Protein AF-0000000070792805 (afdb_homodimer)

Secondary structure (DSSP, 8-state):
--HHHHHHHHHHHH-SS-EEHHHHHHHHT--HHHHHHHHHHHHHTTSEEEEEEESSS--STT---EEEEEEE-SS--TTSTHHHHHHHHHHHHHHHHHHHHHH---HHHHHHHHHHHHHHHHHHHH-SS--SSHHHHHHHHHHHHHHTT--EE--SSTT--EEEES--TTHHHHHHSHHHHHHHHHHHHHHHHHTTTTSPPEEEE---TTS-SEEEE---TT---/--HHHHHHHHHHHH-SS-EEHHHHHHHHT--HHHHHHHHHHHHHTTSEEEEEEESSS--STT---EEEEEEE-SS--TTSTHHHHHHHHHHHHHHHHHHHHHH---HHHHHHHHHHHHHHHHHHHH-SS--SSHHHHHHHHHHHHHHTT--EE--SSTT--EEEES--TTHHHHHHSHHHHHHHHHHHHHHHHHTTTTSPPEEEE---TTS-SEEEE---TT---

Sequence (450 aa):
MDPVRRQLYQFVCSQSMPVSRDQAADAVGIPRHQAKFHLDRLTAEGLLDTEYARLTGRSGPGAGRTAKLYRRAGRDIALSLPQREYELAGRLMAAAIVLSATTGEPTVEVLNRIAHDYGQAMGAAATTRPPADPAAALELTLDVLRKYGYEPRRPAGPGDDEVELVNCPFHALAREQTELACNMNHALITGVADALAPHSPAVRLAPGPARCCVVLKRCSAHDPEMDPVRRQLYQFVCSQSMPVSRDQAADAVGIPRHQAKFHLDRLTAEGLLDTEYARLTGRSGPGAGRTAKLYRRAGRDIALSLPQREYELAGRLMAAAIVLSATTGEPTVEVLNRIAHDYGQAMGAAATTRPPADPAAALELTLDVLRKYGYEPRRPAGPGDDEVELVNCPFHALAREQTELACNMNHALITGVADALAPHSPAVRLAPGPARCCVVLKRCSAHDPE

Foldseek 3Di:
DPPLLVQLLVVQALDPDFAFLVRSCVVSVHDSVVSVVSQVVCVVLLQKDWDWAQPQPDDDDPRDGTTITIHGRPPPSVPDDLVLLVVVVVVLLVVLVVVCVVPVDDSLVSSLVSLLQQLLVLLLVQDPDAQPALVRLVVSLVVSVVVSPWRWDADPDPPPQKIFTLDDSNVVVCVVVVVSSLSSSQSNSQSNQVNRPPFRWDWDQCDDPNTRRIMTGGDDPPPDD/DPPLLVQLLVVQALDPDFAFLVRSCVVSVHDSVVSVVSQVVCVVLLQKDWDWAQPQPDDDVPSDGTTITIHGRPPPSVPDCLVVLVVVVVVLLVVLVVVCVVPVDDSLVSSLVSLLQQLLVLLLVQDPDAQPALVRLVVSLVVSCVVSPWRWDDDPDPPPQKIFTLDDSNVVVCVVVVVSSLSSSQSNSQSNQVNRPPFRWDWDQCDDPNTRRIMTGGDDPPPDD

Organism: Mycobacterium bovis (strain ATCC BAA-935 / AF2122/97) (NCBI:txid233413)

Nearest PDB structures (foldseek):
  6cmv-assembly3_F  TM=6.217E-01  e=1.868E-03  Sulfolobus acidocaldarius
  1ku9-assembly1_B  TM=5.422E-01  e=2.587E-03  Methanocaldococcus jannaschii
  3r0a-assembly1_A  TM=6.507E-01  e=1.551E-02  Methanosarcina mazei
  4zzl-assembly1_A  TM=7.951E-01  e=1.689E-01  Pseudomonas aeruginosa
  7z1l-assembly1_O  TM=4.378E-01  e=1.637E-02  Saccharomyces cerevisiae W303

pLDDT: mean 81.53, std 17.03, range [31.28, 98.69]

Radius of gyration: 25.63 Å; Cα contacts (8 Å, |Δi|>4): 777; chains: 2; bounding box: 62×71×72 Å

InterPro domains:
  IPR036388 Winged helix-like DNA-binding domain superfamily [G3DSA:1.10.10.10] (1-80)
  IPR036390 Winged helix DNA-binding domain superfamily [SSF46785] (2-194)

Solvent-accessible surface area (backbone atoms only — not comparable to full-atom values): 23472 Å² total; per-residue (Å²): 91,52,67,66,45,49,48,46,48,51,54,37,57,70,41,94,55,65,37,38,47,61,57,49,8,61,74,69,69,45,55,53,70,58,33,42,52,39,51,50,47,36,33,55,52,38,56,28,33,77,46,75,43,51,79,55,89,55,84,67,97,85,44,55,73,65,36,63,19,33,26,56,32,81,57,82,46,64,47,60,73,62,32,58,24,24,39,54,52,28,52,46,49,52,51,14,50,55,49,18,70,73,71,69,50,58,42,68,61,42,27,29,49,52,28,17,52,51,17,24,52,56,30,44,70,70,48,95,61,68,53,90,41,30,68,51,22,36,51,50,41,49,50,53,39,41,74,70,63,34,42,76,43,72,56,88,57,89,87,54,64,46,32,39,23,57,42,43,59,49,47,74,55,26,74,78,37,43,69,63,39,45,48,32,49,44,26,19,54,40,14,23,24,57,43,32,44,95,31,32,34,44,66,46,82,49,75,50,86,87,34,25,37,42,33,36,28,59,44,55,93,79,64,71,131,89,51,66,65,46,48,47,44,48,51,52,37,57,69,42,93,54,65,36,40,48,60,56,47,8,62,74,69,68,45,56,53,70,57,33,44,54,40,51,50,46,36,34,57,52,40,55,28,34,76,46,76,43,53,78,55,90,55,84,65,98,84,44,53,74,64,35,62,20,35,28,56,33,81,58,82,43,67,46,54,69,59,33,57,24,24,40,54,54,28,53,45,49,52,52,13,49,54,47,18,70,72,71,69,50,59,41,71,60,44,26,29,51,50,28,18,52,51,17,25,52,55,32,44,70,73,48,94,62,66,54,90,41,28,69,50,21,36,52,50,43,50,51,54,40,42,74,70,63,34,42,76,41,72,56,88,58,90,87,54,63,47,32,38,21,58,40,44,61,48,46,73,56,24,73,78,37,43,70,63,38,46,48,33,48,45,27,20,54,40,16,23,24,57,43,32,44,94,31,32,34,45,66,45,84,48,76,49,86,87,35,25,38,42,35,36,29,59,43,55,94,77,63,72,131

Structure (mmCIF, N/CA/C/O backbone):
data_AF-0000000070792805-model_v1
#
loop_
_entity.id
_entity.type
_entity.pdbx_description
1 polymer 'Transcriptional regulatory protein'
#
loop_
_atom_site.group_PDB
_atom_site.id
_atom_site.type_symbol
_atom_site.label_atom_id
_atom_site.label_alt_id
_atom_site.label_comp_id
_atom_site.label_asym_id
_atom_site.label_entity_id
_atom_site.label_seq_id
_atom_site.pdbx_PDB_ins_code
_atom_site.Cartn_x
_atom_site.Cartn_y
_atom_site.Cartn_z
_atom_site.occupancy
_atom_site.B_iso_or_equiv
_atom_site.auth_seq_id
_atom_site.auth_comp_id
_atom_site.auth_asym_id
_atom_site.auth_atom_id
_atom_site.pdbx_PDB_model_num
ATOM 1 N N . MET A 1 1 ? -17.578 -8.117 3.879 1 43.97 1 MET A N 1
ATOM 2 C CA . MET A 1 1 ? -18.391 -8.219 2.664 1 43.97 1 MET A CA 1
ATOM 3 C C . MET A 1 1 ? -19.109 -9.562 2.6 1 43.97 1 MET A C 1
ATOM 5 O O . MET A 1 1 ? -18.578 -10.57 3.078 1 43.97 1 MET A O 1
ATOM 9 N N . ASP A 1 2 ? -20.391 -9.523 2.443 1 58.03 2 ASP A N 1
ATOM 10 C CA . ASP A 1 2 ? -21.172 -10.719 2.168 1 58.03 2 ASP A CA 1
ATOM 11 C C . ASP A 1 2 ? -20.469 -11.617 1.15 1 58.03 2 ASP A C 1
ATOM 13 O O . ASP A 1 2 ? -19.938 -11.133 0.153 1 58.03 2 ASP A O 1
ATOM 17 N N . PRO A 1 3 ? -20.281 -12.867 1.604 1 66.5 3 PRO A N 1
ATOM 18 C CA . PRO A 1 3 ? -19.578 -13.789 0.714 1 66.5 3 PRO A CA 1
ATOM 19 C C . PRO A 1 3 ? -20.109 -13.758 -0.716 1 66.5 3 PRO A C 1
ATOM 21 O O . PRO A 1 3 ? -19.328 -13.82 -1.671 1 66.5 3 PRO A O 1
ATOM 24 N N . VAL A 1 4 ? -21.375 -13.68 -0.843 1 76.5 4 VAL A N 1
ATOM 25 C CA . VAL A 1 4 ? -22 -13.656 -2.164 1 76.5 4 VAL A CA 1
ATOM 26 C C . VAL A 1 4 ? -21.594 -12.383 -2.904 1 76.5 4 VAL A C 1
ATOM 28 O O . VAL A 1 4 ? -21.281 -12.422 -4.094 1 76.5 4 VAL A O 1
ATOM 31 N N . ARG A 1 5 ? -21.562 -11.297 -2.172 1 78 5 ARG A N 1
ATOM 32 C CA . ARG A 1 5 ? -21.172 -10.023 -2.773 1 78 5 ARG A CA 1
ATOM 33 C C . ARG A 1 5 ? -19.734 -10.078 -3.26 1 78 5 ARG A C 1
ATOM 35 O O . ARG A 1 5 ? -19.422 -9.617 -4.363 1 78 5 ARG A O 1
ATOM 42 N N . ARG A 1 6 ? -18.953 -10.664 -2.398 1 69.94 6 ARG A N 1
ATOM 43 C CA . ARG A 1 6 ? -17.562 -10.82 -2.785 1 69.94 6 ARG A CA 1
ATOM 44 C C . ARG A 1 6 ? -17.422 -11.695 -4.023 1 69.94 6 ARG A C 1
ATOM 46 O O . ARG A 1 6 ? -16.656 -11.383 -4.938 1 69.94 6 ARG A O 1
ATOM 53 N N . GLN A 1 7 ? -18.172 -12.766 -4.016 1 76.31 7 GLN A N 1
ATOM 54 C CA . GLN A 1 7 ? -18.125 -13.672 -5.156 1 76.31 7 GLN A CA 1
ATOM 55 C C . GLN A 1 7 ? -18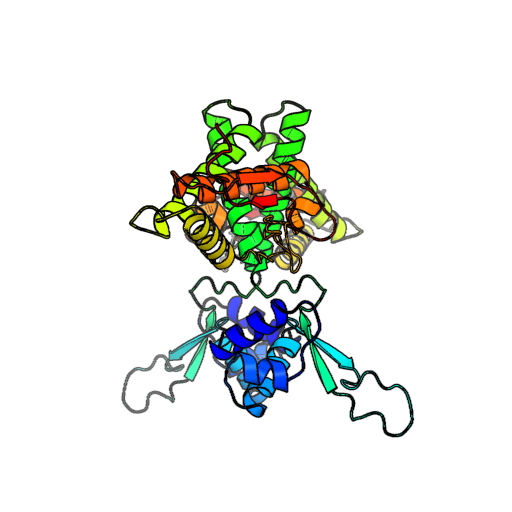.594 -12.977 -6.434 1 76.31 7 GLN A C 1
ATOM 57 O O . GLN A 1 7 ? -18 -13.164 -7.496 1 76.31 7 GLN A O 1
ATOM 62 N N . LEU A 1 8 ? -19.641 -12.188 -6.332 1 82.06 8 LEU A N 1
ATOM 63 C CA . LEU A 1 8 ? -20.141 -11.461 -7.492 1 82.06 8 LEU A CA 1
ATOM 64 C C . LEU A 1 8 ? -19.109 -10.461 -7.992 1 82.06 8 LEU A C 1
ATOM 66 O O . LEU A 1 8 ? -18.859 -10.359 -9.195 1 82.06 8 LEU A O 1
ATOM 70 N N . TYR A 1 9 ? -18.516 -9.867 -7.051 1 77.31 9 TYR A N 1
ATOM 71 C CA . TYR A 1 9 ? -17.5 -8.891 -7.402 1 77.31 9 TYR A CA 1
ATOM 72 C C . TYR A 1 9 ? -16.328 -9.562 -8.125 1 77.31 9 TYR A C 1
ATOM 74 O O . TYR A 1 9 ? -15.891 -9.086 -9.18 1 77.31 9 TYR A O 1
ATOM 82 N N . GLN A 1 10 ? -15.922 -10.617 -7.539 1 67.94 10 GLN A N 1
ATOM 83 C CA . GLN A 1 10 ? -14.805 -11.344 -8.125 1 67.94 10 GLN A CA 1
ATOM 84 C C . GLN A 1 10 ? -15.141 -11.82 -9.539 1 67.94 10 GLN A C 1
ATOM 86 O O . GLN A 1 10 ? -14.305 -11.727 -10.445 1 67.94 10 GLN A O 1
ATOM 91 N N . PHE A 1 11 ? -16.297 -12.336 -9.711 1 77.88 11 PHE A N 1
ATOM 92 C CA . PHE A 1 11 ? -16.719 -12.789 -11.031 1 77.88 11 PHE A CA 1
ATOM 93 C C . PHE A 1 11 ? -16.703 -11.641 -12.031 1 77.88 11 PHE A C 1
ATOM 95 O O . PHE A 1 11 ? -16.109 -11.758 -13.102 1 77.88 11 PHE A O 1
ATOM 102 N N . VAL A 1 12 ? -17.297 -10.5 -11.703 1 78.06 12 VAL A N 1
ATOM 103 C CA . VAL A 1 12 ? -17.391 -9.375 -12.625 1 78.06 12 VAL A CA 1
ATOM 104 C C . VAL A 1 12 ? -15.992 -8.883 -12.984 1 78.06 12 VAL A C 1
ATOM 106 O O . VAL A 1 12 ? -15.703 -8.617 -14.156 1 78.06 12 VAL A O 1
ATOM 109 N N . CYS A 1 13 ? -15.172 -8.914 -11.969 1 67.38 13 CYS A N 1
ATOM 110 C CA . CYS A 1 13 ? -13.836 -8.383 -12.18 1 67.38 13 CYS A CA 1
ATOM 111 C C . CYS A 1 13 ? -12.992 -9.328 -13.023 1 67.38 13 CYS A C 1
ATOM 113 O O . CYS A 1 13 ? -12.055 -8.891 -13.703 1 67.38 13 CYS A O 1
ATOM 115 N N . SER A 1 14 ? -13.359 -10.547 -12.992 1 65.44 14 SER A N 1
ATOM 116 C CA . SER A 1 14 ? -12.602 -11.539 -13.742 1 65.44 14 SER A CA 1
ATOM 117 C C . SER A 1 14 ? -12.992 -11.539 -15.219 1 65.44 14 SER A C 1
ATOM 119 O O . SER A 1 14 ? -12.32 -12.164 -16.047 1 65.44 14 SER A O 1
ATOM 121 N N . GLN A 1 15 ? -14.07 -10.828 -15.484 1 68.81 15 GLN A N 1
ATOM 122 C CA . GLN A 1 15 ? -14.562 -10.828 -16.859 1 68.81 15 GLN A CA 1
ATOM 123 C C . GLN A 1 15 ? -13.922 -9.711 -17.688 1 68.81 15 GLN A C 1
ATOM 125 O O . GLN A 1 15 ? -13.734 -8.602 -17.188 1 68.81 15 GLN A O 1
ATOM 130 N N . SER A 1 16 ? -13.469 -10.07 -18.859 1 62.88 16 SER A N 1
ATOM 131 C CA . SER A 1 16 ? -12.891 -9.086 -19.766 1 62.88 16 SER A CA 1
ATOM 132 C C . SER A 1 16 ? -13.953 -8.141 -20.328 1 62.88 16 SER A C 1
ATOM 134 O O . SER A 1 16 ? -13.633 -7.027 -20.734 1 62.88 16 SER A O 1
ATOM 136 N N . MET A 1 17 ? -15.117 -8.602 -20.422 1 69.94 17 MET A N 1
ATOM 137 C CA . MET A 1 17 ? -16.25 -7.816 -20.906 1 69.94 17 MET A CA 1
ATOM 138 C C . MET A 1 17 ? -17.297 -7.621 -19.828 1 69.94 17 MET A C 1
ATOM 140 O O . MET A 1 17 ? -17.391 -8.43 -18.891 1 69.94 17 MET A O 1
ATOM 144 N N . PRO A 1 18 ? -18 -6.473 -19.938 1 80.19 18 PRO A N 1
ATOM 145 C CA . PRO A 1 18 ? -19.094 -6.277 -18.984 1 80.19 18 PRO A CA 1
ATOM 146 C C . PRO A 1 18 ? -20.078 -7.449 -18.969 1 80.19 18 PRO A C 1
ATOM 148 O O . PRO A 1 18 ? -20.312 -8.07 -20.016 1 80.19 18 PRO A O 1
ATOM 151 N N . VAL A 1 19 ? -20.625 -7.723 -17.797 1 85.81 19 VAL A N 1
ATOM 152 C CA . VAL A 1 19 ? -21.484 -8.898 -17.672 1 85.81 19 VAL A CA 1
ATOM 153 C C . VAL A 1 19 ? -22.875 -8.477 -17.203 1 85.81 19 VAL A C 1
ATOM 155 O O . VAL A 1 19 ? -23.031 -7.477 -16.5 1 85.81 19 VAL A O 1
ATOM 158 N N . SER A 1 20 ? -23.859 -9.258 -17.719 1 87.38 20 SER A N 1
ATOM 159 C CA . SER A 1 20 ? -25.234 -9.008 -17.312 1 87.38 20 SER A CA 1
ATOM 160 C C . SER A 1 20 ? -25.516 -9.578 -15.93 1 87.38 20 SER A C 1
ATOM 162 O O . SER A 1 20 ? -24.75 -10.406 -15.422 1 87.38 20 SER A O 1
ATOM 164 N N . ARG A 1 21 ? -26.578 -9.117 -15.367 1 89.25 21 ARG A N 1
ATOM 165 C CA . ARG A 1 21 ? -27.062 -9.633 -14.086 1 89.25 21 ARG A CA 1
ATOM 166 C C . ARG A 1 21 ? -27.234 -11.141 -14.133 1 89.25 21 ARG A C 1
ATOM 168 O O . ARG A 1 21 ? -26.875 -11.852 -13.195 1 89.25 21 ARG A O 1
ATOM 175 N N . ASP A 1 22 ? -27.766 -11.586 -15.234 1 88.62 22 ASP A N 1
ATOM 176 C CA . ASP A 1 22 ? -28.031 -13.016 -15.383 1 88.62 22 ASP A CA 1
ATOM 177 C C . ASP A 1 22 ? -26.734 -13.812 -15.422 1 88.62 22 ASP A C 1
ATOM 179 O O . ASP A 1 22 ? -26.625 -14.867 -14.797 1 88.62 22 ASP A O 1
ATOM 183 N N . GLN A 1 23 ? -25.797 -13.336 -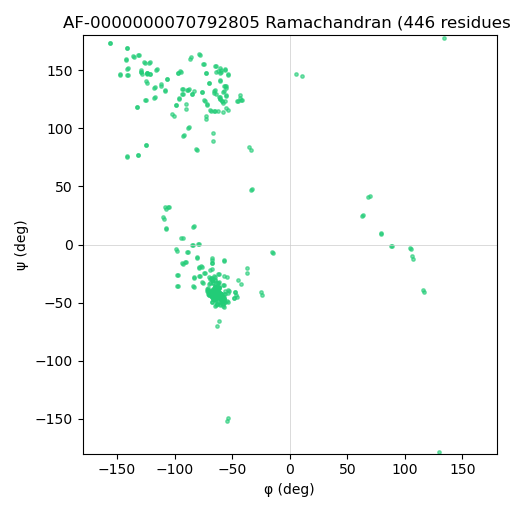16.141 1 88.31 23 GLN A N 1
ATOM 184 C CA . GLN A 1 23 ? -24.5 -13.992 -16.234 1 88.31 23 GLN A CA 1
ATOM 185 C C . GLN A 1 23 ? -23.844 -14.094 -14.859 1 88.31 23 GLN A C 1
ATOM 187 O O . GLN A 1 23 ? -23.297 -15.141 -14.5 1 88.31 23 GLN A O 1
ATOM 192 N N . ALA A 1 24 ? -23.891 -13.008 -14.141 1 90.06 24 ALA A N 1
ATOM 193 C CA . ALA A 1 24 ? -23.281 -12.969 -12.82 1 90.06 24 ALA A CA 1
ATOM 194 C C . ALA A 1 24 ? -24 -13.906 -11.852 1 90.06 24 ALA A C 1
ATOM 196 O O . ALA A 1 24 ? -23.375 -14.625 -11.078 1 90.06 24 ALA A O 1
ATOM 197 N N . ALA A 1 25 ? -25.328 -13.898 -11.922 1 92.19 25 ALA A N 1
ATOM 198 C CA . ALA A 1 25 ? -26.141 -14.758 -11.07 1 92.19 25 ALA A CA 1
ATOM 199 C C . ALA A 1 25 ? -25.844 -16.234 -11.328 1 92.19 25 ALA A C 1
ATOM 201 O O . ALA A 1 25 ? -25.656 -17.016 -10.383 1 92.19 25 ALA A O 1
ATOM 202 N N . ASP A 1 26 ? -25.75 -16.578 -12.57 1 91.06 26 ASP A N 1
ATOM 203 C CA . ASP A 1 26 ? -25.484 -17.953 -12.961 1 91.06 26 ASP A CA 1
ATOM 204 C C . ASP A 1 26 ? -24.094 -18.391 -12.492 1 91.06 26 ASP A C 1
ATOM 206 O O . ASP A 1 26 ? -23.922 -19.516 -12.023 1 91.06 26 ASP A O 1
ATOM 210 N N . ALA A 1 27 ? -23.203 -17.5 -12.648 1 84.75 27 ALA A N 1
ATOM 211 C CA . ALA A 1 27 ? -21.812 -17.828 -12.336 1 84.75 27 ALA A CA 1
ATOM 212 C C . ALA A 1 27 ? -21.625 -18.109 -10.844 1 84.75 27 ALA A C 1
ATOM 214 O O . ALA A 1 27 ? -20.844 -18.984 -10.469 1 84.75 27 ALA A O 1
ATOM 215 N N . VAL A 1 28 ? -22.375 -17.344 -9.977 1 86.44 28 VAL A N 1
ATOM 216 C CA . VAL A 1 28 ? -22.203 -17.453 -8.531 1 86.44 28 VAL A CA 1
ATOM 217 C C . VAL A 1 28 ? -23.281 -18.359 -7.945 1 86.44 28 VAL A C 1
ATOM 219 O O . VAL A 1 28 ? -23.219 -18.719 -6.766 1 86.44 28 VAL A O 1
ATOM 222 N N . GLY A 1 29 ? -24.203 -18.797 -8.836 1 88.69 29 GLY A N 1
ATOM 223 C CA . GLY A 1 29 ? -25.25 -19.734 -8.43 1 88.69 29 GLY A CA 1
ATOM 224 C C . GLY A 1 29 ? -26.25 -19.125 -7.477 1 88.69 29 GLY A C 1
ATOM 225 O O . GLY A 1 29 ? -26.609 -19.75 -6.473 1 88.69 29 GLY A O 1
ATOM 226 N N . ILE A 1 30 ? -26.609 -17.953 -7.727 1 89.56 30 ILE A N 1
ATOM 227 C CA . ILE A 1 30 ? -27.609 -17.281 -6.883 1 89.56 30 ILE A CA 1
ATOM 228 C C . ILE A 1 30 ? -28.766 -16.766 -7.746 1 89.56 30 ILE A C 1
ATOM 230 O O . ILE A 1 30 ? -28.609 -16.625 -8.961 1 89.56 30 ILE A O 1
ATOM 234 N N . PRO A 1 31 ? -29.891 -16.609 -7.125 1 90.12 31 PRO A N 1
ATOM 235 C CA . PRO A 1 31 ? -31.016 -16.047 -7.871 1 90.12 31 PRO A CA 1
ATOM 236 C C . PRO A 1 31 ? -30.719 -14.656 -8.422 1 90.12 31 PRO A C 1
ATOM 238 O O . PRO A 1 31 ? -30.016 -13.875 -7.777 1 90.12 31 PRO A O 1
ATOM 241 N N . ARG A 1 32 ? -31.344 -14.391 -9.586 1 91.62 32 ARG A N 1
ATOM 242 C CA . ARG A 1 32 ? -31.141 -13.141 -10.305 1 91.62 32 ARG A CA 1
ATOM 243 C C . ARG A 1 32 ? -31.406 -11.938 -9.406 1 91.62 32 ARG A C 1
ATOM 245 O O . ARG A 1 32 ? -30.688 -10.938 -9.461 1 91.62 32 ARG A O 1
ATOM 252 N N . HIS A 1 33 ? -32.406 -12.031 -8.578 1 89.31 33 HIS A N 1
ATOM 253 C CA . HIS A 1 33 ? -32.781 -10.883 -7.75 1 89.31 33 HIS A CA 1
ATOM 254 C C . HIS A 1 33 ? -31.719 -10.617 -6.68 1 89.31 33 HIS A C 1
ATOM 256 O O . HIS A 1 33 ? -31.438 -9.461 -6.344 1 89.31 33 HIS A O 1
ATOM 262 N N . GLN A 1 34 ? -31.109 -11.664 -6.203 1 87.75 34 GLN A N 1
ATOM 263 C CA . GLN A 1 34 ? -30.031 -11.516 -5.227 1 87.75 34 GLN A CA 1
ATOM 264 C C . GLN A 1 34 ? -28.781 -10.922 -5.871 1 87.75 34 GLN A C 1
ATOM 266 O O . GLN A 1 34 ? -28.125 -10.062 -5.289 1 87.75 34 GLN A O 1
ATOM 271 N N . ALA A 1 35 ? -28.516 -11.445 -7.039 1 91.25 35 ALA A N 1
ATOM 272 C CA . ALA A 1 35 ? -27.375 -10.891 -7.777 1 91.25 35 ALA A CA 1
ATOM 273 C C . ALA A 1 35 ? -27.578 -9.398 -8.023 1 91.25 35 ALA A C 1
ATOM 275 O O . ALA A 1 35 ? -26.656 -8.602 -7.84 1 91.25 35 ALA A O 1
ATOM 276 N N . LYS A 1 36 ? -28.75 -9.023 -8.445 1 90.5 36 LYS A N 1
ATOM 277 C CA . LYS A 1 36 ? -29.078 -7.621 -8.695 1 90.5 36 LYS A CA 1
ATOM 278 C C . LYS A 1 36 ? -28.781 -6.766 -7.465 1 90.5 36 LYS A C 1
ATOM 280 O O . LYS A 1 36 ? -28.141 -5.715 -7.574 1 90.5 36 LYS A O 1
ATOM 285 N N . PHE A 1 37 ? -29.234 -7.184 -6.379 1 86.19 37 PHE A N 1
ATOM 286 C CA . PHE A 1 37 ? -29.047 -6.449 -5.133 1 86.19 37 PHE A CA 1
ATOM 287 C C . PHE A 1 37 ? -27.562 -6.219 -4.855 1 86.19 37 PHE A C 1
ATOM 289 O O . PHE A 1 37 ? -27.156 -5.09 -4.59 1 86.19 37 PHE A O 1
ATOM 296 N N . HIS A 1 38 ? -26.844 -7.289 -4.875 1 83.31 38 HIS A N 1
ATOM 297 C CA . HIS A 1 38 ? -25.422 -7.191 -4.555 1 83.31 38 HIS A CA 1
ATOM 298 C C . HIS A 1 38 ? -24.672 -6.379 -5.605 1 83.31 38 HIS A C 1
ATOM 300 O O . HIS A 1 38 ? -23.797 -5.578 -5.273 1 83.31 38 HIS A O 1
ATOM 306 N N . LEU A 1 39 ? -25.031 -6.625 -6.898 1 86.31 39 LEU A N 1
ATOM 307 C CA . LEU A 1 39 ? -24.359 -5.895 -7.973 1 86.31 39 LEU A CA 1
ATOM 308 C C . LEU A 1 39 ? -24.672 -4.402 -7.883 1 86.31 39 LEU A C 1
ATOM 310 O O . LEU A 1 39 ? -23.781 -3.57 -8.078 1 86.31 39 LEU A O 1
ATOM 314 N N . ASP A 1 40 ? -25.859 -4.086 -7.562 1 80.69 40 ASP A N 1
ATOM 315 C CA . ASP A 1 40 ? -26.234 -2.686 -7.387 1 80.69 40 ASP A CA 1
ATOM 316 C C . ASP A 1 40 ? -25.5 -2.066 -6.195 1 80.69 40 ASP A C 1
ATOM 318 O O . ASP A 1 40 ? -25.094 -0.908 -6.25 1 80.69 40 ASP A O 1
ATOM 322 N N . ARG A 1 41 ? -25.375 -2.818 -5.227 1 76.06 41 ARG A N 1
ATOM 323 C CA . ARG A 1 41 ? -24.641 -2.35 -4.059 1 76.06 41 ARG A CA 1
ATOM 324 C C . ARG A 1 41 ? -23.172 -2.115 -4.395 1 76.06 41 ARG A C 1
ATOM 326 O O . ARG A 1 41 ? -22.594 -1.104 -3.994 1 76.06 41 ARG A O 1
ATOM 333 N N . LEU A 1 42 ? -22.609 -3.078 -5.055 1 73.19 42 LEU A N 1
ATOM 334 C CA . LEU A 1 42 ? -21.219 -2.955 -5.488 1 73.19 42 LEU A CA 1
ATOM 335 C C . LEU A 1 42 ? -21.031 -1.719 -6.363 1 73.19 42 LEU A C 1
ATOM 337 O O . LEU A 1 42 ? -20.016 -1.037 -6.273 1 73.19 42 LEU A O 1
ATOM 341 N N . THR A 1 43 ? -22.062 -1.438 -7.141 1 73.94 43 THR A N 1
ATOM 342 C CA . THR A 1 43 ? -22.031 -0.258 -7.996 1 73.94 43 THR A CA 1
ATOM 343 C C . THR A 1 43 ? -22.156 1.017 -7.168 1 73.94 43 THR A C 1
ATOM 345 O O . THR A 1 43 ? -21.422 1.981 -7.391 1 73.94 43 THR A O 1
ATOM 348 N N . ALA A 1 44 ? -22.969 0.928 -6.242 1 68.12 44 ALA A N 1
ATOM 349 C CA . ALA A 1 44 ? -23.172 2.072 -5.355 1 68.12 44 ALA A CA 1
ATOM 350 C C . ALA A 1 44 ? -21.906 2.367 -4.555 1 68.12 44 ALA A C 1
ATOM 352 O O . ALA A 1 44 ? -21.609 3.525 -4.25 1 68.12 44 ALA A O 1
ATOM 353 N N . GLU A 1 45 ? -21.25 1.292 -4.352 1 62 45 GLU A N 1
ATOM 354 C CA . GLU A 1 45 ? -20.016 1.404 -3.584 1 62 45 GLU A CA 1
ATOM 355 C C . GLU A 1 45 ? -18.844 1.796 -4.48 1 62 45 GLU A C 1
ATOM 357 O O . GLU A 1 45 ? -17.719 1.946 -4.004 1 62 45 GLU A O 1
ATOM 362 N N . GLY A 1 46 ? -19.109 1.957 -5.781 1 61.47 46 GLY A N 1
ATOM 363 C CA . GLY A 1 46 ? -18.094 2.395 -6.734 1 61.47 46 GLY A CA 1
ATOM 364 C C . GLY A 1 46 ? -17.156 1.282 -7.164 1 61.47 46 GLY A C 1
ATOM 365 O O . GLY A 1 46 ? -16.125 1.54 -7.777 1 61.47 46 GLY A O 1
ATOM 366 N N . LEU A 1 47 ? -17.5 0.057 -6.793 1 64.31 47 LEU A N 1
ATOM 367 C CA . LEU A 1 47 ? -16.656 -1.081 -7.117 1 64.31 47 LEU A CA 1
ATOM 368 C C . LEU A 1 47 ? -16.922 -1.583 -8.531 1 64.31 47 LEU A C 1
ATOM 370 O O . LEU A 1 47 ? -16.047 -2.145 -9.18 1 64.31 47 LEU A O 1
ATOM 374 N N . LEU A 1 48 ? -18.094 -1.394 -8.953 1 72.62 48 LEU A N 1
ATOM 375 C CA . LEU A 1 48 ? -18.5 -1.767 -10.312 1 72.62 48 LEU A CA 1
ATOM 376 C C . LEU A 1 48 ? -19.078 -0.568 -11.055 1 72.62 48 LEU A C 1
ATOM 378 O O . LEU A 1 48 ? -19.641 0.338 -10.438 1 72.62 48 LEU A O 1
ATOM 382 N N . ASP A 1 49 ? -18.75 -0.45 -12.242 1 74.94 49 ASP A N 1
ATOM 383 C CA . ASP A 1 49 ? -19.422 0.468 -13.156 1 74.94 49 ASP A CA 1
ATOM 384 C C . ASP A 1 49 ? -20.516 -0.243 -13.938 1 74.94 49 ASP A C 1
ATOM 386 O O . ASP A 1 49 ? -20.469 -1.459 -14.133 1 74.94 49 ASP A O 1
ATOM 390 N N . THR A 1 50 ? -21.562 0.521 -14.266 1 80.94 50 THR A N 1
ATOM 391 C CA . THR A 1 50 ? -22.641 -0.051 -15.07 1 80.94 50 THR A CA 1
ATOM 392 C C . THR A 1 50 ? -22.672 0.573 -16.469 1 80.94 50 THR A C 1
ATOM 394 O O . THR A 1 50 ? -22.297 1.737 -16.641 1 80.94 50 THR A O 1
ATOM 397 N N . GLU A 1 51 ? -22.828 -0.174 -17.375 1 77.44 51 GLU A N 1
ATOM 398 C CA . GLU A 1 51 ? -23.141 0.286 -18.719 1 77.44 51 GLU A CA 1
ATOM 399 C C . GLU A 1 51 ? -24.359 -0.426 -19.281 1 77.44 51 GLU A C 1
ATOM 401 O O . GLU A 1 51 ? -24.734 -1.503 -18.812 1 77.44 51 GLU A O 1
ATOM 406 N N . TYR A 1 52 ? -25.094 0.3 -20.078 1 78.38 52 TYR A N 1
ATOM 407 C CA . TYR A 1 52 ? -26.266 -0.292 -20.719 1 78.38 52 TYR A CA 1
ATOM 408 C C . TYR A 1 52 ? -25.969 -0.674 -22.156 1 78.38 52 TYR A C 1
ATOM 410 O O . TYR A 1 52 ? -25.422 0.129 -22.922 1 78.38 52 TYR A O 1
ATOM 418 N N . ALA A 1 53 ? -25.922 -1.963 -22.438 1 70.94 53 ALA A N 1
ATOM 419 C CA . ALA A 1 53 ? -25.734 -2.379 -23.828 1 70.94 53 ALA A CA 1
ATOM 420 C C . ALA A 1 53 ? -26.781 -3.402 -24.234 1 70.94 53 ALA A C 1
ATOM 422 O O . ALA A 1 53 ? -27.344 -4.102 -23.391 1 70.94 53 ALA A O 1
ATOM 423 N N . ARG A 1 54 ? -27.109 -3.379 -25.531 1 66.19 54 ARG A N 1
ATOM 424 C CA . ARG A 1 54 ? -28.016 -4.375 -26.094 1 66.19 54 ARG A CA 1
ATOM 425 C C . ARG A 1 54 ? -27.344 -5.73 -26.219 1 66.19 54 ARG A C 1
ATOM 427 O O . ARG A 1 54 ? -26.219 -5.824 -26.703 1 66.19 54 ARG A O 1
ATOM 434 N N . LEU A 1 55 ? -27.688 -6.676 -25.422 1 58.19 55 LEU A N 1
ATOM 435 C CA . LEU A 1 55 ? -27.078 -8 -25.453 1 58.19 55 LEU A CA 1
ATOM 436 C C . LEU A 1 55 ? -27.156 -8.602 -26.859 1 58.19 55 LEU A C 1
ATOM 438 O O . LEU A 1 55 ? -26.328 -9.445 -27.219 1 58.19 55 LEU A O 1
ATOM 442 N N . THR A 1 56 ? -28.078 -8.297 -27.688 1 59.25 56 THR A N 1
ATOM 443 C CA . THR A 1 56 ? -28.172 -8.836 -29.047 1 59.25 56 THR A CA 1
ATOM 444 C C . THR A 1 56 ? -27.469 -7.922 -30.031 1 59.25 56 THR A C 1
ATOM 446 O O . THR A 1 56 ? -27.5 -6.699 -29.891 1 59.25 56 THR A O 1
ATOM 449 N N . GLY A 1 57 ? -26.219 -8.102 -30.375 1 54.97 57 GLY A N 1
ATOM 450 C CA . GLY A 1 57 ? -25.438 -7.469 -31.422 1 54.97 57 GLY A CA 1
ATOM 451 C C . GLY A 1 57 ? -26.281 -6.715 -32.438 1 54.97 57 GLY A C 1
ATOM 452 O O . GLY A 1 57 ? -25.75 -6.199 -33.438 1 54.97 57 GLY A O 1
ATOM 453 N N . ARG A 1 58 ? -27.5 -6.785 -32.406 1 57.19 58 ARG A N 1
ATOM 454 C CA . ARG A 1 58 ? -28.312 -6.184 -33.469 1 57.19 58 ARG A CA 1
ATOM 455 C C . ARG A 1 58 ? -28.656 -4.734 -33.125 1 57.19 58 ARG A C 1
ATOM 457 O O . ARG A 1 58 ? -28.875 -4.395 -31.969 1 57.19 58 ARG A O 1
ATOM 464 N N . SER A 1 59 ? -28.266 -3.846 -33.969 1 58.84 59 SER A N 1
ATOM 465 C CA . SER A 1 59 ? -28.594 -2.424 -33.969 1 58.84 59 SER A CA 1
ATOM 466 C C . SER A 1 59 ? -29.906 -2.148 -34.719 1 58.84 59 SER A C 1
ATOM 468 O O . SER A 1 59 ? -30.297 -2.908 -35.594 1 58.84 59 SER A O 1
ATOM 470 N N . GLY A 1 60 ? -31.031 -1.232 -34.188 1 59.38 60 GLY A N 1
ATOM 471 C CA . GLY A 1 60 ? -32.25 -0.771 -34.812 1 59.38 60 GLY A CA 1
ATOM 472 C C . GLY A 1 60 ? -33.5 -0.983 -33.969 1 59.38 60 GLY A C 1
ATOM 473 O O . GLY A 1 60 ? -33.406 -1.474 -32.844 1 59.38 60 GLY A O 1
ATOM 474 N N . PRO A 1 61 ? -34.781 -0.584 -34.5 1 55.22 61 PRO A N 1
ATOM 475 C CA . PRO A 1 61 ? -36.094 -0.775 -33.875 1 55.22 61 PRO A CA 1
ATOM 476 C C . PRO A 1 61 ? -36.438 -2.248 -33.688 1 55.22 61 PRO A C 1
ATOM 478 O O . PRO A 1 61 ? -36.281 -3.057 -34.594 1 55.22 61 PRO A O 1
ATOM 481 N N . GLY A 1 62 ? -36.562 -2.77 -32.375 1 56.25 62 GLY A N 1
ATOM 482 C CA . GLY A 1 62 ? -36.812 -4.152 -32 1 56.25 62 GLY A CA 1
ATOM 483 C C . GLY A 1 62 ? -35.594 -4.84 -31.422 1 56.25 62 GLY A C 1
ATOM 484 O O . GLY A 1 62 ? -35.594 -6.055 -31.219 1 56.25 62 GLY A O 1
ATOM 485 N N . ALA A 1 63 ? -34.531 -4.121 -31.625 1 53.34 63 ALA A N 1
ATOM 486 C CA . ALA A 1 63 ? -33.312 -4.723 -31.109 1 53.34 63 ALA A CA 1
ATOM 487 C C . ALA A 1 63 ? -33.344 -4.777 -29.578 1 53.34 63 ALA A C 1
ATOM 489 O O . ALA A 1 63 ? -33.25 -3.742 -28.922 1 53.34 63 ALA A O 1
ATOM 490 N N . GLY A 1 64 ? -33.656 -5.66 -28.984 1 58.78 64 GLY A N 1
ATOM 491 C CA . GLY A 1 64 ? -33.812 -6.219 -27.656 1 58.78 64 GLY A CA 1
ATOM 492 C C . GLY A 1 64 ? -33.531 -5.219 -26.547 1 58.78 64 GLY A C 1
ATOM 493 O O . GLY A 1 64 ? -32.969 -4.145 -26.812 1 58.78 64 GLY A O 1
ATOM 494 N N . ARG A 1 65 ? -34.188 -5.301 -25.438 1 63.22 65 ARG A N 1
ATOM 495 C CA . ARG A 1 65 ? -34.062 -4.523 -24.203 1 63.22 65 ARG A CA 1
ATOM 496 C C . ARG A 1 65 ? -32.594 -4.379 -23.797 1 63.22 65 ARG A C 1
ATOM 498 O O . ARG A 1 65 ? -31.828 -5.328 -23.922 1 63.22 65 ARG A O 1
ATOM 505 N N . THR A 1 66 ? -32.25 -3.139 -23.672 1 74 66 THR A N 1
ATOM 506 C CA . THR A 1 66 ? -30.891 -2.859 -23.188 1 74 66 THR A CA 1
ATOM 507 C C . THR A 1 66 ? -30.672 -3.494 -21.812 1 74 66 THR A C 1
ATOM 509 O O . THR A 1 66 ? -31.562 -3.5 -20.969 1 74 66 THR A O 1
ATOM 512 N N . ALA A 1 67 ? -29.688 -4.273 -21.797 1 77.56 67 ALA A N 1
ATOM 513 C CA . ALA A 1 67 ? -29.359 -4.91 -20.531 1 77.56 67 ALA A CA 1
ATOM 514 C C . ALA A 1 67 ? -28.312 -4.102 -19.766 1 77.56 67 ALA A C 1
ATOM 516 O O . ALA A 1 67 ? -27.406 -3.521 -20.375 1 77.56 67 ALA A O 1
ATOM 517 N N . LYS A 1 68 ? -28.594 -3.922 -18.484 1 84.88 68 LYS A N 1
ATOM 518 C CA . LYS A 1 68 ? -27.594 -3.338 -17.594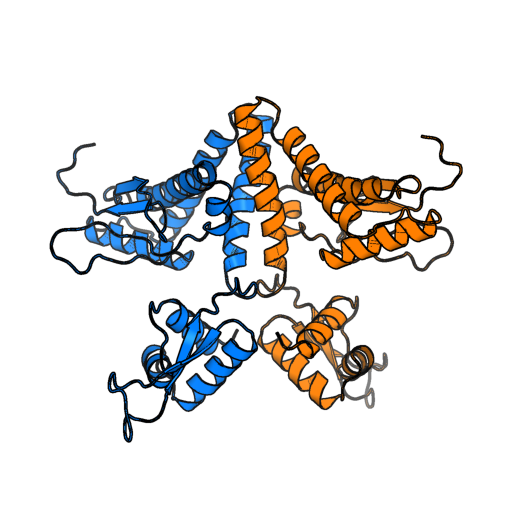 1 84.88 68 LYS A CA 1
ATOM 519 C C . LYS A 1 68 ? -26.406 -4.285 -17.391 1 84.88 68 LYS A C 1
ATOM 521 O O . LYS A 1 68 ? -26.594 -5.438 -17 1 84.88 68 LYS A O 1
ATOM 526 N N . LEU A 1 69 ? -25.266 -3.873 -17.844 1 85.69 69 LEU A N 1
ATOM 527 C CA . LEU A 1 69 ? -24.047 -4.656 -17.719 1 85.69 69 LEU A CA 1
ATOM 528 C C . LEU A 1 69 ? -23.125 -4.066 -16.672 1 85.69 69 LEU A C 1
ATOM 530 O O . LEU A 1 69 ? -23.141 -2.855 -16.422 1 85.69 69 LEU A O 1
ATOM 534 N N . TYR A 1 70 ? -22.516 -4.953 -15.984 1 85.31 70 TYR A N 1
ATOM 535 C CA . TYR A 1 70 ? -21.609 -4.59 -14.898 1 85.31 70 TYR A CA 1
ATOM 536 C C . TYR A 1 70 ? -20.172 -4.855 -15.281 1 85.31 70 TYR A C 1
ATOM 538 O O . TYR A 1 70 ? -19.859 -5.867 -15.922 1 85.31 70 TYR A O 1
ATOM 546 N N . ARG A 1 71 ? -19.328 -3.855 -15.031 1 77.44 71 ARG A N 1
ATOM 547 C CA . ARG A 1 71 ? -17.891 -4.02 -15.219 1 77.44 71 ARG A CA 1
ATOM 548 C C . ARG A 1 71 ? -17.109 -3.438 -14.039 1 77.44 71 ARG A C 1
ATOM 550 O O . ARG A 1 71 ? -17.656 -2.639 -13.273 1 77.44 71 ARG A O 1
ATOM 557 N N . ARG A 1 72 ? -15.891 -3.969 -14.062 1 65 72 ARG A N 1
ATOM 558 C CA . ARG A 1 72 ? -15.008 -3.383 -13.055 1 65 72 ARG A CA 1
ATOM 559 C C . ARG A 1 72 ? -14.891 -1.874 -13.25 1 65 72 ARG A C 1
ATOM 561 O O . ARG A 1 72 ? -14.727 -1.397 -14.375 1 65 72 ARG A O 1
ATOM 568 N N . ALA A 1 73 ? -15.242 -1.007 -12.234 1 58.56 73 ALA A N 1
ATOM 569 C CA . ALA A 1 73 ? -15.094 0.444 -12.32 1 58.56 73 ALA A CA 1
ATOM 570 C C . ALA A 1 73 ? -13.664 0.827 -12.688 1 58.56 73 ALA A C 1
ATOM 572 O O . ALA A 1 73 ? -12.703 0.23 -12.188 1 58.56 73 ALA A O 1
ATOM 573 N N . GLY A 1 74 ? -13.492 1.46 -13.875 1 46.09 74 GLY A N 1
ATOM 574 C CA . GLY A 1 74 ? -12.18 1.898 -14.32 1 46.09 74 GLY A CA 1
ATOM 575 C C . GLY A 1 74 ? -11.414 2.664 -13.258 1 46.09 74 GLY A C 1
ATOM 576 O O . GLY A 1 74 ? -10.227 2.93 -13.422 1 46.09 74 GLY A O 1
ATOM 577 N N . ARG A 1 75 ? -12.203 3.502 -12.75 1 37.12 75 ARG A N 1
ATOM 578 C CA . ARG A 1 75 ? -11.484 4.34 -11.789 1 37.12 75 ARG A CA 1
ATOM 579 C C . ARG A 1 75 ? -10.898 3.498 -10.664 1 37.12 75 ARG A C 1
ATOM 581 O O . ARG A 1 75 ? -11.438 2.439 -10.328 1 37.12 75 ARG A O 1
ATOM 588 N N . ASP A 1 76 ? -9.68 3.615 -10.422 1 34.12 76 ASP A N 1
ATOM 589 C CA . ASP A 1 76 ? -8.93 2.992 -9.336 1 34.12 76 ASP A CA 1
ATOM 590 C C . ASP A 1 76 ? -9.797 2.848 -8.086 1 34.12 76 ASP A C 1
ATOM 592 O O . ASP A 1 76 ? -10.047 3.828 -7.379 1 34.12 76 ASP A O 1
ATOM 596 N N . ILE A 1 77 ? -10.992 2.369 -8.219 1 32.62 77 ILE A N 1
ATOM 597 C CA . ILE A 1 77 ? -11.82 2.164 -7.031 1 32.62 77 ILE A CA 1
ATOM 598 C C . ILE A 1 77 ? -10.945 1.718 -5.863 1 32.62 77 ILE A C 1
ATOM 600 O O . ILE A 1 77 ? -10.359 0.632 -5.898 1 32.62 77 ILE A O 1
ATOM 604 N N . ALA A 1 78 ? -10.406 2.539 -5.246 1 33.34 78 ALA A N 1
ATOM 605 C CA . ALA A 1 78 ? -9.703 2.494 -3.967 1 33.34 78 ALA A CA 1
ATOM 606 C C . ALA A 1 78 ? -10.391 1.542 -2.994 1 33.34 78 ALA A C 1
ATOM 608 O O . ALA A 1 78 ? -10.016 1.46 -1.822 1 33.34 78 ALA A O 1
ATOM 609 N N . LEU A 1 79 ? -11.539 1.301 -3.252 1 31.28 79 LEU A N 1
ATOM 610 C CA . LEU A 1 79 ? -12.125 0.434 -2.232 1 31.28 79 LEU A CA 1
ATOM 611 C C . LEU A 1 79 ? -11.414 -0.917 -2.201 1 31.28 79 LEU A C 1
ATOM 613 O O . LEU A 1 79 ? -11.406 -1.594 -1.17 1 31.28 79 LEU A O 1
ATOM 617 N N . SER A 1 80 ? -11.656 -1.721 -3.312 1 32.09 80 SER A N 1
ATOM 618 C CA . SER A 1 80 ? -11.305 -3.135 -3.273 1 32.09 80 SER A CA 1
ATOM 619 C C . SER A 1 80 ? -9.836 -3.326 -2.891 1 32.09 80 SER A C 1
ATOM 621 O O . SER A 1 80 ? -9.07 -2.363 -2.846 1 32.09 80 SER A O 1
ATOM 623 N N . LEU A 1 81 ? -9.148 -4.566 -3.424 1 35.12 81 LEU A N 1
ATOM 624 C CA . LEU A 1 81 ? -7.938 -5.312 -3.094 1 35.12 81 LEU A CA 1
ATOM 625 C C . LEU A 1 81 ? -6.691 -4.5 -3.418 1 35.12 81 LEU A C 1
ATOM 627 O O . LEU A 1 81 ? -5.605 -5.059 -3.584 1 35.12 81 LEU A O 1
ATOM 631 N N . PRO A 1 82 ? -6.77 -3.473 -4.109 1 39.31 82 PRO A N 1
ATOM 632 C CA . PRO A 1 82 ? -5.523 -2.797 -4.477 1 39.31 82 PRO A CA 1
ATOM 633 C C . PRO A 1 82 ? -4.555 -2.666 -3.301 1 39.31 82 PRO A C 1
ATOM 635 O O . PRO A 1 82 ? -3.377 -2.365 -3.498 1 39.31 82 PRO A O 1
ATOM 638 N N . GLN A 1 83 ? -5.273 -2.559 -2.15 1 45.06 83 GLN A N 1
ATOM 639 C CA . GLN A 1 83 ? -4.703 -2.379 -0.819 1 45.06 83 GLN A CA 1
ATOM 640 C C . GLN A 1 83 ? -3.541 -3.342 -0.584 1 45.06 83 GLN A C 1
ATOM 642 O O . GLN A 1 83 ? -2.508 -2.955 -0.034 1 45.06 83 GLN A O 1
ATOM 647 N N . ARG A 1 84 ? -4 -4.574 -1.061 1 49.31 84 ARG A N 1
ATOM 648 C CA . ARG A 1 84 ? -3.051 -5.656 -0.822 1 49.31 84 ARG A CA 1
ATOM 649 C C . ARG A 1 84 ? -1.789 -5.473 -1.657 1 49.31 84 ARG A C 1
ATOM 651 O O . ARG A 1 84 ? -0.694 -5.84 -1.228 1 49.31 84 ARG A O 1
ATOM 658 N N . GLU A 1 85 ? -2.125 -4.582 -2.77 1 56.72 85 GLU A N 1
ATOM 659 C CA . GLU A 1 85 ? -1.051 -4.512 -3.756 1 56.72 85 GLU A CA 1
ATOM 660 C C . GLU A 1 85 ? 0.142 -3.729 -3.215 1 56.72 85 GLU A C 1
ATOM 662 O O . GLU A 1 85 ? 1.287 -4.168 -3.342 1 56.72 85 GLU A O 1
ATOM 667 N N . TYR A 1 86 ? -0.216 -2.666 -2.473 1 70.06 86 TYR A N 1
ATOM 668 C CA . TYR A 1 86 ? 0.924 -1.9 -1.983 1 70.06 86 TYR A CA 1
ATOM 669 C C . TYR A 1 86 ? 1.387 -2.418 -0.627 1 70.06 86 TYR A C 1
ATOM 671 O O . TYR A 1 86 ? 2.537 -2.209 -0.235 1 70.06 86 TYR A O 1
ATOM 679 N N . GLU A 1 87 ? 0.524 -3.15 -0.128 1 81 87 GLU A N 1
ATOM 680 C CA . GLU A 1 87 ? 0.912 -3.617 1.199 1 81 87 GLU A CA 1
ATOM 681 C C . GLU A 1 87 ? 2.1 -4.57 1.123 1 81 87 GLU A C 1
ATOM 683 O O . GLU A 1 87 ? 3.107 -4.371 1.806 1 81 87 GLU A O 1
ATOM 688 N N . LEU A 1 88 ? 1.996 -5.527 0.27 1 86.88 88 LEU A N 1
ATOM 689 C CA . LEU A 1 88 ? 3.084 -6.492 0.157 1 86.88 88 LEU A CA 1
ATOM 690 C C . LEU A 1 88 ? 4.355 -5.82 -0.351 1 86.88 88 LEU A C 1
ATOM 692 O O . LEU A 1 88 ? 5.434 -6.012 0.219 1 86.88 88 LEU A O 1
ATOM 696 N N . ALA A 1 89 ? 4.164 -5.004 -1.374 1 91.88 89 ALA A N 1
ATOM 697 C CA . ALA A 1 89 ? 5.324 -4.305 -1.915 1 91.88 89 ALA A CA 1
ATOM 698 C C . ALA A 1 89 ? 5.988 -3.432 -0.851 1 91.88 89 ALA A C 1
ATOM 700 O O . ALA A 1 89 ? 7.211 -3.439 -0.706 1 91.88 89 ALA A O 1
ATOM 701 N N . GLY A 1 90 ? 5.133 -2.715 -0.11 1 92.62 90 GLY A N 1
ATOM 702 C CA . GLY A 1 90 ? 5.648 -1.86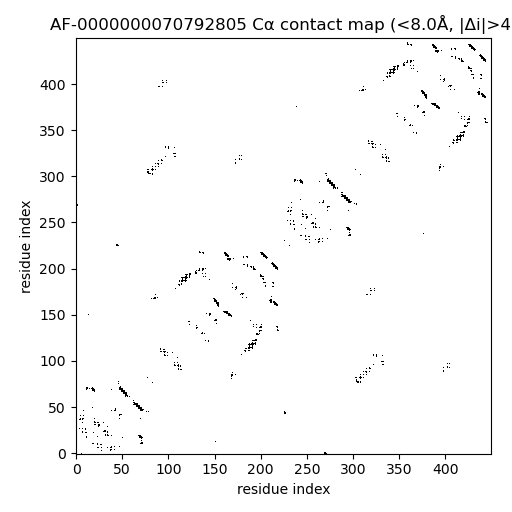3 0.951 1 92.62 90 GLY A CA 1
ATOM 703 C C . GLY A 1 90 ? 6.406 -2.631 2.016 1 92.62 90 GLY A C 1
ATOM 704 O O . GLY A 1 90 ? 7.484 -2.209 2.443 1 92.62 90 GLY A O 1
ATOM 705 N N . ARG A 1 91 ? 5.902 -3.744 2.422 1 92.88 91 ARG A N 1
ATOM 706 C CA . ARG A 1 91 ? 6.543 -4.574 3.436 1 92.88 91 ARG A CA 1
ATOM 707 C C . ARG A 1 91 ? 7.875 -5.121 2.936 1 92.88 91 ARG A C 1
ATOM 709 O O . ARG A 1 91 ? 8.875 -5.098 3.658 1 92.88 91 ARG A O 1
ATOM 716 N N . LEU A 1 92 ? 7.898 -5.59 1.709 1 96.12 92 LEU A N 1
ATOM 717 C CA . LEU A 1 92 ? 9.117 -6.148 1.137 1 96.12 92 LEU A CA 1
ATOM 718 C C . LEU A 1 92 ? 10.188 -5.074 0.973 1 96.12 92 LEU A C 1
ATOM 720 O O . LEU A 1 92 ? 11.352 -5.293 1.314 1 96.12 92 LEU A O 1
ATOM 724 N N . MET A 1 93 ? 9.742 -3.934 0.481 1 97.25 93 MET A N 1
ATOM 725 C CA . MET A 1 93 ? 10.703 -2.852 0.26 1 97.25 93 MET A CA 1
ATOM 726 C C . MET A 1 93 ? 11.234 -2.32 1.584 1 97.25 93 MET A C 1
ATOM 728 O O . MET A 1 93 ? 12.43 -2.045 1.709 1 97.25 93 MET A O 1
ATOM 732 N N . ALA A 1 94 ? 10.359 -2.193 2.572 1 97 94 ALA A N 1
ATOM 733 C CA . ALA A 1 94 ? 10.805 -1.729 3.885 1 97 94 ALA A CA 1
ATOM 734 C C . ALA A 1 94 ? 11.812 -2.693 4.496 1 97 94 ALA A C 1
ATOM 736 O O . ALA A 1 94 ? 12.859 -2.27 4.996 1 97 94 ALA A O 1
ATOM 737 N N . ALA A 1 95 ? 11.562 -3.955 4.414 1 97.31 95 ALA A N 1
ATOM 738 C CA . ALA A 1 95 ? 12.477 -4.969 4.93 1 97.31 95 ALA A CA 1
ATOM 739 C C . ALA A 1 95 ? 13.812 -4.926 4.195 1 97.31 95 ALA A C 1
ATOM 741 O O . ALA A 1 95 ? 14.875 -5.055 4.812 1 97.31 95 ALA A O 1
ATOM 742 N N . ALA A 1 96 ? 13.727 -4.715 2.914 1 98.44 96 ALA A N 1
ATOM 743 C CA . ALA A 1 96 ? 14.938 -4.676 2.102 1 98.44 96 ALA A CA 1
ATOM 744 C C . ALA A 1 96 ? 15.797 -3.469 2.463 1 98.44 96 ALA A C 1
ATOM 746 O O . ALA A 1 96 ? 17.016 -3.576 2.555 1 98.44 96 ALA A O 1
ATOM 747 N N . ILE A 1 97 ? 15.164 -2.332 2.67 1 98.31 97 ILE A N 1
ATOM 748 C CA . ILE A 1 97 ? 15.883 -1.107 3.008 1 98.31 97 ILE A CA 1
ATOM 749 C C . ILE A 1 97 ? 16.594 -1.284 4.344 1 98.31 97 ILE A C 1
ATOM 751 O O . ILE A 1 97 ? 17.781 -0.965 4.465 1 98.31 97 ILE A O 1
ATOM 755 N N . VAL A 1 98 ? 15.953 -1.851 5.328 1 97.62 98 VAL A N 1
ATOM 756 C CA . VAL A 1 98 ? 16.516 -2.023 6.664 1 97.62 98 VAL A CA 1
ATOM 757 C C . VAL A 1 98 ? 17.656 -3.039 6.617 1 97.62 98 VAL A C 1
ATOM 759 O O . VAL A 1 98 ? 18.75 -2.791 7.148 1 97.62 98 VAL A O 1
ATOM 762 N N . LEU A 1 99 ? 17.422 -4.102 5.922 1 97.31 99 LEU A N 1
ATOM 763 C CA . LEU A 1 99 ? 18.438 -5.141 5.84 1 97.31 99 LEU A CA 1
ATOM 764 C C . LEU A 1 99 ? 19.656 -4.648 5.062 1 97.31 99 LEU A C 1
ATOM 766 O O . LEU A 1 99 ? 20.797 -4.922 5.449 1 97.31 99 LEU A O 1
ATOM 770 N N . SER A 1 100 ? 19.344 -3.963 4.004 1 97.31 100 SER A N 1
ATOM 771 C CA . SER A 1 100 ? 20.438 -3.396 3.223 1 97.31 100 SER A CA 1
ATOM 772 C C . SER A 1 100 ? 21.281 -2.445 4.066 1 97.31 100 SER A C 1
ATOM 774 O O . SER A 1 100 ? 22.516 -2.453 3.975 1 97.31 100 SER A O 1
ATOM 776 N N . ALA A 1 101 ? 20.672 -1.64 4.852 1 95.38 101 ALA A N 1
ATOM 777 C CA . ALA A 1 101 ? 21.375 -0.684 5.703 1 95.38 101 ALA A CA 1
ATOM 778 C C . ALA A 1 101 ? 22.281 -1.4 6.707 1 95.38 101 ALA A C 1
ATOM 780 O O . ALA A 1 101 ? 23.344 -0.905 7.059 1 95.38 101 ALA A O 1
ATOM 781 N N . THR A 1 102 ? 21.875 -2.547 7.137 1 94.38 102 THR A N 1
ATOM 782 C CA . THR A 1 102 ? 22.609 -3.309 8.141 1 94.38 102 THR A CA 1
ATOM 783 C C . THR A 1 102 ? 23.719 -4.129 7.5 1 94.38 102 THR A C 1
ATOM 785 O O . THR A 1 102 ? 24.812 -4.258 8.062 1 94.38 102 THR A O 1
ATOM 788 N N . THR A 1 103 ? 23.547 -4.672 6.309 1 94.75 103 THR A N 1
ATOM 789 C CA . THR A 1 103 ? 24.484 -5.609 5.688 1 94.75 103 THR A CA 1
ATOM 790 C C . THR A 1 103 ? 25.406 -4.895 4.715 1 94.75 103 THR A C 1
ATOM 792 O O . THR A 1 103 ? 26.469 -5.41 4.363 1 94.75 103 THR A O 1
ATOM 795 N N . GLY A 1 104 ? 24.938 -3.781 4.168 1 94.12 104 GLY A N 1
ATOM 796 C CA . GLY A 1 104 ? 25.719 -3.064 3.17 1 94.12 104 GLY A CA 1
ATOM 797 C C . GLY A 1 104 ? 25.469 -3.549 1.756 1 94.12 104 GLY A C 1
ATOM 798 O O . GLY A 1 104 ? 26 -2.992 0.797 1 94.12 104 GLY A O 1
ATOM 799 N N . GLU A 1 105 ? 24.609 -4.566 1.549 1 95.94 105 GLU A N 1
ATOM 800 C CA . GLU A 1 105 ? 24.25 -5.062 0.225 1 95.94 105 GLU A CA 1
ATOM 801 C C . GLU A 1 105 ? 23.328 -4.086 -0.502 1 95.94 105 GLU A C 1
ATOM 803 O O . GLU A 1 105 ? 22.547 -3.383 0.13 1 95.94 105 GLU A O 1
ATOM 808 N N . PRO A 1 106 ? 23.453 -4.035 -1.832 1 96.06 106 PRO A N 1
ATOM 809 C CA . PRO A 1 106 ? 22.531 -3.17 -2.58 1 96.06 106 PRO A CA 1
ATOM 810 C C . PRO A 1 106 ? 21.062 -3.502 -2.328 1 96.06 106 PRO A C 1
ATOM 812 O O . PRO A 1 106 ? 20.688 -4.676 -2.35 1 96.06 106 PRO A O 1
ATOM 815 N N . THR A 1 107 ? 20.266 -2.492 -2.148 1 97.94 107 THR A N 1
ATOM 816 C CA . THR A 1 107 ? 18.891 -2.66 -1.731 1 97.94 107 THR A CA 1
ATOM 817 C C . THR A 1 107 ? 18.094 -3.463 -2.766 1 97.94 107 THR A C 1
ATOM 819 O O . THR A 1 107 ? 17.266 -4.301 -2.41 1 97.94 107 THR A O 1
ATOM 822 N N . VAL A 1 108 ? 18.359 -3.264 -4.047 1 97.62 108 VAL A N 1
ATOM 823 C CA . VAL A 1 108 ? 17.625 -3.938 -5.113 1 97.62 108 VAL A CA 1
ATOM 824 C C . VAL A 1 108 ? 17.875 -5.445 -5.035 1 97.62 108 VAL A C 1
ATOM 826 O O . VAL A 1 108 ? 16.953 -6.238 -5.207 1 97.62 108 VAL A O 1
ATOM 829 N N . GLU A 1 109 ? 19.094 -5.844 -4.766 1 97.38 109 GLU A N 1
ATOM 830 C CA . GLU A 1 109 ? 19.438 -7.262 -4.656 1 97.38 109 GLU A CA 1
ATOM 831 C C . GLU A 1 109 ? 18.781 -7.891 -3.432 1 97.38 109 GLU A C 1
ATOM 833 O O . GLU A 1 109 ? 18.234 -8.992 -3.51 1 97.38 109 GLU A O 1
ATOM 838 N N . VAL A 1 110 ? 18.859 -7.188 -2.326 1 98.44 110 VAL A N 1
ATOM 839 C CA . VAL A 1 110 ? 18.234 -7.664 -1.096 1 98.44 110 VAL A CA 1
ATOM 840 C C . VAL A 1 110 ? 16.734 -7.781 -1.291 1 98.44 110 VAL A C 1
ATOM 842 O O . VAL A 1 110 ? 16.109 -8.758 -0.852 1 98.44 110 VAL A O 1
ATOM 845 N N . LEU A 1 111 ? 16.156 -6.789 -1.982 1 98.62 111 LEU A N 1
ATOM 846 C CA . LEU A 1 111 ? 14.719 -6.785 -2.256 1 98.62 111 LEU A CA 1
ATOM 847 C C . LEU A 1 111 ? 14.312 -8.016 -3.059 1 98.62 111 LEU A C 1
ATOM 849 O O . LEU A 1 111 ? 13.344 -8.695 -2.719 1 98.62 111 LEU A O 1
ATOM 853 N N . ASN A 1 112 ? 15.062 -8.328 -4.113 1 98.56 112 ASN A N 1
ATOM 854 C CA . ASN A 1 112 ? 14.75 -9.492 -4.938 1 98.56 112 ASN A CA 1
ATOM 855 C C . ASN A 1 112 ? 14.875 -10.789 -4.148 1 98.56 112 ASN A C 1
ATOM 857 O O . ASN A 1 112 ? 14.07 -11.711 -4.309 1 98.56 112 ASN A O 1
ATOM 861 N N . ARG A 1 113 ? 15.836 -10.844 -3.287 1 98.62 113 ARG A N 1
ATOM 862 C CA . ARG A 1 113 ? 16.031 -12.023 -2.453 1 98.62 113 ARG A CA 1
ATOM 863 C C . ARG A 1 113 ? 14.867 -12.195 -1.477 1 98.62 113 ARG A C 1
ATOM 865 O O . ARG A 1 113 ? 14.336 -13.297 -1.317 1 98.62 113 ARG A O 1
ATOM 872 N N . ILE A 1 114 ? 14.492 -11.117 -0.813 1 98.5 114 ILE A N 1
ATOM 873 C CA . ILE A 1 114 ? 13.391 -11.156 0.143 1 98.5 114 ILE A CA 1
ATOM 874 C C . ILE A 1 114 ? 12.094 -11.516 -0.576 1 98.5 114 ILE A C 1
ATOM 876 O O . ILE A 1 114 ? 11.289 -12.297 -0.06 1 98.5 114 ILE A O 1
ATOM 880 N N . ALA A 1 115 ? 11.883 -10.906 -1.741 1 98.31 115 ALA A N 1
ATOM 881 C CA . ALA A 1 115 ? 10.695 -11.219 -2.537 1 98.31 115 ALA A CA 1
ATOM 882 C C . ALA A 1 115 ? 10.656 -12.703 -2.898 1 98.31 115 ALA A C 1
ATOM 884 O O . ALA A 1 115 ? 9.609 -13.344 -2.791 1 98.31 115 ALA A O 1
ATOM 885 N N . HIS A 1 116 ? 11.773 -13.242 -3.342 1 98.69 116 HIS A N 1
ATOM 886 C CA . HIS A 1 116 ? 11.883 -14.664 -3.666 1 98.69 116 HIS A CA 1
ATOM 887 C C . HIS A 1 116 ? 11.547 -15.531 -2.459 1 98.69 116 HIS A C 1
ATOM 889 O O . HIS A 1 116 ? 10.773 -16.484 -2.57 1 98.69 116 HIS A O 1
ATOM 895 N N . ASP A 1 117 ? 12.156 -15.18 -1.326 1 98.44 117 ASP A N 1
ATOM 896 C CA . ASP A 1 117 ? 11.93 -15.945 -0.102 1 98.44 117 ASP A CA 1
ATOM 897 C C . ASP A 1 117 ? 10.453 -15.914 0.295 1 98.44 117 ASP A C 1
ATOM 899 O O . ASP A 1 117 ? 9.906 -16.922 0.753 1 98.44 117 ASP A O 1
ATOM 903 N N . TYR A 1 118 ? 9.859 -14.781 0.181 1 96.5 118 TYR A N 1
ATOM 904 C CA . TYR A 1 118 ? 8.43 -14.664 0.458 1 96.5 118 TYR A CA 1
ATOM 905 C C . TYR A 1 118 ? 7.617 -15.555 -0.48 1 96.5 118 TYR A C 1
ATOM 907 O O . TYR A 1 118 ? 6.699 -16.25 -0.045 1 96.5 118 TYR A O 1
ATOM 915 N N . GLY A 1 119 ? 7.945 -15.484 -1.813 1 97.31 119 GLY A N 1
ATOM 916 C CA . GLY A 1 119 ? 7.305 -16.375 -2.775 1 97.31 119 GLY A CA 1
ATOM 917 C C . GLY A 1 119 ? 7.461 -17.844 -2.432 1 97.31 119 GLY A C 1
ATOM 918 O O . GLY A 1 119 ? 6.516 -18.609 -2.562 1 97.31 119 GLY A O 1
ATOM 919 N N . GLN A 1 120 ? 8.656 -18.219 -2.006 1 97.81 120 GLN A N 1
ATOM 920 C CA . GLN A 1 120 ? 8.914 -19.609 -1.618 1 97.81 120 GLN A CA 1
ATOM 921 C C . GLN A 1 120 ? 8.008 -20.031 -0.473 1 97.81 120 GLN A C 1
ATOM 923 O O . GLN A 1 120 ? 7.484 -21.156 -0.476 1 97.81 120 GLN A O 1
ATOM 928 N N . ALA A 1 121 ? 7.859 -19.156 0.474 1 96.31 121 ALA A N 1
ATOM 929 C CA . ALA A 1 121 ? 6.984 -19.453 1.607 1 96.31 121 ALA A CA 1
ATOM 930 C C . ALA A 1 121 ? 5.535 -19.609 1.153 1 96.31 121 ALA A C 1
ATOM 932 O O . ALA A 1 121 ? 4.824 -20.5 1.638 1 96.31 121 ALA A O 1
ATOM 933 N N . MET A 1 122 ? 5.09 -18.781 0.271 1 92.88 122 MET A N 1
ATOM 934 C CA . MET A 1 122 ? 3.75 -18.875 -0.299 1 92.88 122 MET A CA 1
ATOM 935 C C . MET A 1 122 ? 3.543 -20.234 -0.959 1 92.88 122 MET A C 1
ATOM 937 O O . MET A 1 122 ? 2.533 -20.906 -0.718 1 92.88 122 MET A O 1
ATOM 941 N N . GLY A 1 123 ? 4.5 -20.625 -1.839 1 95.12 123 GLY A N 1
ATOM 942 C CA . GLY A 1 123 ? 4.41 -21.891 -2.543 1 95.12 123 GLY A CA 1
ATOM 943 C C . GLY A 1 123 ? 4.449 -23.094 -1.618 1 95.12 123 GLY A C 1
ATOM 944 O O . GLY A 1 123 ? 3.703 -24.047 -1.807 1 95.12 123 GLY A O 1
ATOM 945 N N . ALA A 1 124 ? 5.293 -22.984 -0.604 1 94.56 124 ALA A N 1
ATOM 946 C CA . ALA A 1 124 ? 5.465 -24.094 0.337 1 94.56 124 ALA A CA 1
ATOM 947 C C . ALA A 1 124 ? 4.199 -24.312 1.16 1 94.56 124 ALA A C 1
ATOM 949 O O . ALA A 1 124 ? 3.889 -25.438 1.547 1 94.56 124 ALA A O 1
ATOM 950 N N . ALA A 1 125 ? 3.525 -23.297 1.365 1 92.06 125 ALA A N 1
ATOM 951 C CA . ALA A 1 125 ? 2.311 -23.375 2.172 1 92.06 125 ALA A CA 1
ATOM 952 C C . ALA A 1 125 ? 1.161 -23.984 1.381 1 92.06 125 ALA A C 1
ATOM 954 O O . ALA A 1 125 ? 0.153 -24.406 1.958 1 92.06 125 ALA A O 1
ATOM 955 N N . ALA A 1 126 ? 1.281 -23.984 0.125 1 86.5 126 ALA A N 1
ATOM 956 C CA . ALA A 1 126 ? 0.181 -24.406 -0.739 1 86.5 126 ALA A CA 1
ATOM 957 C C . ALA A 1 126 ? 0.077 -25.938 -0.789 1 86.5 126 ALA A C 1
ATOM 959 O O . ALA A 1 126 ? -0.974 -26.484 -1.135 1 86.5 126 ALA A O 1
ATOM 960 N N . THR A 1 127 ? 1.122 -26.703 -0.594 1 85.69 127 THR A N 1
ATOM 961 C CA . THR A 1 127 ? 1.055 -28.156 -0.658 1 85.69 127 THR A CA 1
ATOM 962 C C . THR A 1 127 ? 2.049 -28.781 0.314 1 85.69 127 THR A C 1
ATOM 964 O O . THR A 1 127 ? 3.096 -28.203 0.604 1 85.69 127 THR A O 1
ATOM 967 N N . THR A 1 128 ? 1.656 -29.891 0.836 1 86.62 128 THR A N 1
ATOM 968 C CA . THR A 1 128 ? 2.514 -30.656 1.736 1 86.62 128 THR A CA 1
ATOM 969 C C . THR A 1 128 ? 3.293 -31.719 0.968 1 86.62 128 THR A C 1
ATOM 971 O O . THR A 1 128 ? 4.223 -32.312 1.506 1 86.62 128 THR A O 1
ATOM 974 N N . ARG A 1 129 ? 2.889 -32.031 -0.245 1 89.69 129 ARG A N 1
ATOM 975 C CA . ARG A 1 129 ? 3.588 -33 -1.069 1 89.69 129 ARG A CA 1
ATOM 976 C C . ARG A 1 129 ? 3.998 -32.406 -2.408 1 89.69 129 ARG A C 1
ATOM 978 O O . ARG A 1 129 ? 3.254 -31.625 -2.992 1 89.69 129 ARG A O 1
ATOM 985 N N . PRO A 1 130 ? 5.125 -32.875 -2.912 1 90.31 130 PRO A N 1
ATOM 986 C CA . PRO A 1 130 ? 5.527 -32.406 -4.238 1 90.31 130 PRO A CA 1
ATOM 987 C C . PRO A 1 130 ? 4.516 -32.75 -5.324 1 90.31 130 PRO A C 1
ATOM 989 O O . PRO A 1 130 ? 3.881 -33.812 -5.262 1 90.31 130 PRO A O 1
ATOM 992 N N . PRO A 1 131 ? 4.332 -31.781 -6.266 1 93.62 131 PRO A N 1
ATOM 993 C CA . PRO A 1 131 ? 3.438 -32.094 -7.379 1 93.62 131 PRO A CA 1
ATOM 994 C C . PRO A 1 131 ? 3.857 -33.344 -8.133 1 93.62 131 PRO A C 1
ATOM 996 O O . PRO A 1 131 ? 5.051 -33.625 -8.258 1 93.62 131 PRO A O 1
ATOM 999 N N . ALA A 1 132 ? 2.896 -34.062 -8.734 1 93.38 132 ALA A N 1
ATOM 1000 C CA . ALA A 1 132 ? 3.107 -35.375 -9.352 1 93.38 132 ALA A CA 1
ATOM 1001 C C . ALA A 1 132 ? 3.814 -35.25 -10.695 1 93.38 132 ALA A C 1
ATOM 1003 O O . ALA A 1 132 ? 4.523 -36.156 -11.125 1 93.38 132 ALA A O 1
ATOM 1004 N N . ASP A 1 133 ? 3.566 -34.219 -11.352 1 92.94 133 ASP A N 1
ATOM 1005 C CA . ASP A 1 133 ? 4.125 -33.969 -12.68 1 92.94 133 ASP A CA 1
ATOM 1006 C C . ASP A 1 133 ? 4.152 -32.469 -12.992 1 92.94 133 ASP A C 1
ATOM 1008 O O . ASP A 1 133 ? 3.662 -31.656 -12.211 1 92.94 133 ASP A O 1
ATOM 1012 N N . PRO A 1 134 ? 4.75 -32.062 -14.109 1 92.88 134 PRO A N 1
ATOM 1013 C CA . PRO A 1 134 ? 4.891 -30.641 -14.461 1 92.88 134 PRO A CA 1
ATOM 1014 C C . PRO A 1 134 ? 3.545 -29.938 -14.633 1 92.88 134 PRO A C 1
ATOM 1016 O O . PRO A 1 134 ? 3.414 -28.766 -14.305 1 92.88 134 PRO A O 1
ATOM 1019 N N . ALA A 1 135 ? 2.629 -30.641 -15.164 1 91.25 135 ALA A N 1
ATOM 1020 C CA . ALA A 1 135 ? 1.306 -30.047 -15.344 1 91.25 135 ALA A CA 1
ATOM 1021 C C . ALA A 1 135 ? 0.666 -29.703 -14 1 91.25 135 ALA A C 1
ATOM 1023 O O . ALA A 1 135 ? 0.077 -28.641 -13.836 1 91.25 135 ALA A O 1
ATOM 1024 N N . ALA A 1 136 ? 0.792 -30.625 -13.086 1 93.12 136 ALA A N 1
ATOM 1025 C CA . ALA A 1 136 ? 0.269 -30.406 -11.742 1 93.12 136 ALA A CA 1
ATOM 1026 C C . ALA A 1 136 ? 0.994 -29.266 -11.039 1 93.12 136 ALA A C 1
ATOM 1028 O O . ALA A 1 136 ? 0.377 -28.484 -10.312 1 93.12 136 ALA A O 1
ATOM 1029 N N . ALA A 1 137 ? 2.262 -29.156 -11.266 1 94.56 137 ALA A N 1
ATOM 1030 C CA . ALA A 1 137 ? 3.064 -28.094 -10.672 1 94.56 137 ALA A CA 1
ATOM 1031 C C . ALA A 1 137 ? 2.621 -26.719 -11.188 1 94.56 137 ALA A C 1
ATOM 1033 O O . ALA A 1 137 ? 2.492 -25.781 -10.406 1 94.56 137 ALA A O 1
ATOM 1034 N N . LEU A 1 138 ? 2.416 -26.656 -12.453 1 94 138 LEU A N 1
ATOM 1035 C CA . LEU A 1 138 ? 1.955 -25.406 -13.039 1 94 138 LEU A CA 1
ATOM 1036 C C . LEU A 1 138 ? 0.593 -25.016 -12.477 1 94 138 LEU A C 1
ATOM 1038 O O . LEU A 1 138 ? 0.38 -23.859 -12.109 1 94 138 LEU A O 1
ATOM 1042 N N . GLU A 1 139 ? -0.266 -26 -12.391 1 92.75 139 GLU A N 1
ATOM 1043 C CA . GLU A 1 139 ? -1.605 -25.703 -11.891 1 92.75 139 GLU A CA 1
ATOM 1044 C C . GLU A 1 139 ? -1.561 -25.234 -10.438 1 92.75 139 GLU A C 1
ATOM 1046 O O . GLU A 1 139 ? -2.279 -24.312 -10.055 1 92.75 139 GLU A O 1
ATOM 1051 N N . LEU A 1 140 ? -0.784 -25.875 -9.711 1 94.19 140 LEU A N 1
ATOM 1052 C CA . LEU A 1 140 ? -0.645 -25.484 -8.312 1 94.19 140 LEU A CA 1
ATOM 1053 C C . LEU A 1 140 ? -0.061 -24.078 -8.203 1 94.19 140 LEU A C 1
ATOM 1055 O O . LEU A 1 140 ? -0.497 -23.281 -7.363 1 94.19 140 LEU A O 1
ATOM 1059 N N . THR A 1 141 ? 0.926 -2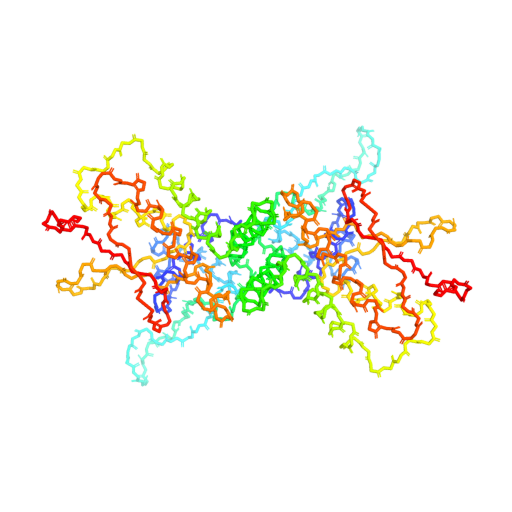3.781 -9 1 96.31 141 THR A N 1
ATOM 1060 C CA . THR A 1 141 ? 1.511 -22.438 -9.023 1 96.31 141 THR A CA 1
ATOM 1061 C C . THR A 1 141 ? 0.448 -21.391 -9.336 1 96.31 141 THR A C 1
ATOM 1063 O O . THR A 1 141 ? 0.366 -20.359 -8.656 1 96.31 141 THR A O 1
ATOM 1066 N N . LEU A 1 142 ? -0.326 -21.672 -10.305 1 93.19 142 LEU A N 1
ATOM 1067 C CA . LEU A 1 142 ? -1.362 -20.734 -10.719 1 93.19 142 LEU A CA 1
ATOM 1068 C C . LEU A 1 142 ? -2.4 -20.547 -9.617 1 93.19 142 LEU A C 1
ATOM 1070 O O . LEU A 1 142 ? -2.904 -19.438 -9.414 1 93.19 142 LEU A O 1
ATOM 1074 N N . ASP A 1 143 ? -2.688 -21.609 -8.938 1 90.88 143 ASP A N 1
ATOM 1075 C CA . ASP A 1 143 ? -3.631 -21.531 -7.824 1 90.88 143 ASP A CA 1
ATOM 1076 C C . ASP A 1 143 ? -3.104 -20.609 -6.719 1 90.88 143 ASP A C 1
ATOM 1078 O O . ASP A 1 143 ? -3.855 -19.812 -6.156 1 90.88 143 ASP A O 1
ATOM 1082 N N . VAL A 1 144 ? -1.873 -20.766 -6.422 1 92.5 144 VAL A N 1
ATOM 1083 C CA . VAL A 1 144 ? -1.25 -19.906 -5.426 1 92.5 144 VAL A CA 1
ATOM 1084 C C . VAL A 1 144 ? -1.327 -18.453 -5.883 1 92.5 144 VAL A C 1
ATOM 1086 O O . VAL A 1 144 ? -1.718 -17.578 -5.113 1 92.5 144 VAL A O 1
ATOM 1089 N N . LEU A 1 145 ? -1 -18.203 -7.117 1 91.75 145 LEU A N 1
ATOM 1090 C CA . LEU A 1 145 ? -0.992 -16.844 -7.648 1 91.75 145 LEU A CA 1
ATOM 1091 C C . LEU A 1 145 ? -2.396 -16.25 -7.641 1 91.75 145 LEU A C 1
ATOM 1093 O O . LEU A 1 145 ? -2.574 -15.07 -7.316 1 91.75 145 LEU A O 1
ATOM 1097 N N . ARG A 1 146 ? -3.352 -17.062 -7.934 1 83.94 146 ARG A N 1
ATOM 1098 C CA . ARG A 1 146 ? -4.738 -16.609 -7.867 1 83.94 146 ARG A CA 1
ATOM 1099 C C . ARG A 1 146 ? -5.105 -16.188 -6.449 1 83.94 146 ARG A C 1
ATOM 1101 O O . ARG A 1 146 ? -5.773 -15.164 -6.25 1 83.94 146 ARG A O 1
ATOM 1108 N N . LYS A 1 147 ? -4.668 -16.938 -5.52 1 82.25 147 LYS A N 1
ATOM 1109 C CA . LYS A 1 147 ? -4.949 -16.656 -4.117 1 82.25 147 LYS A CA 1
ATOM 1110 C C . LYS A 1 147 ? -4.359 -15.312 -3.701 1 82.25 147 LYS A C 1
ATOM 1112 O O . LYS A 1 147 ? -4.906 -14.633 -2.828 1 82.25 147 LYS A O 1
ATOM 1117 N N . TYR A 1 148 ? -3.395 -14.969 -4.391 1 82.12 148 TYR A N 1
ATOM 1118 C CA . TYR A 1 148 ? -2.711 -13.742 -4.012 1 82.12 148 TYR A CA 1
ATOM 1119 C C . TYR A 1 148 ? -3.016 -12.625 -5 1 82.12 148 TYR A C 1
ATOM 1121 O O . TYR A 1 148 ? -2.281 -11.633 -5.074 1 82.12 148 TYR A O 1
ATOM 1129 N N . GLY A 1 149 ? -4.008 -12.836 -5.832 1 78.44 149 GLY A N 1
ATOM 1130 C CA . GLY A 1 149 ? -4.605 -11.727 -6.562 1 78.44 149 GLY A CA 1
ATOM 1131 C C . GLY A 1 149 ? -4.203 -11.695 -8.023 1 78.44 149 GLY A C 1
ATOM 1132 O O . GLY A 1 149 ? -4.629 -10.812 -8.773 1 78.44 149 GLY A O 1
ATOM 1133 N N . TYR A 1 150 ? -3.354 -12.57 -8.438 1 85.12 150 TYR A N 1
ATOM 1134 C CA . TYR A 1 150 ? -3.025 -12.648 -9.859 1 85.12 150 TYR A CA 1
ATOM 1135 C C . TYR A 1 150 ? -4.156 -13.297 -10.641 1 85.12 150 TYR A C 1
ATOM 1137 O O . TYR A 1 150 ? -4.957 -14.055 -10.086 1 85.12 150 TYR A O 1
ATOM 1145 N N . GLU A 1 151 ? -4.211 -12.969 -11.914 1 82.5 151 GLU A N 1
ATOM 1146 C CA . GLU A 1 151 ? -5.215 -13.547 -12.805 1 82.5 151 GLU A CA 1
ATOM 1147 C C . GLU A 1 151 ? -4.562 -14.203 -14.023 1 82.5 151 GLU A C 1
ATOM 1149 O O . GLU A 1 151 ? -4.418 -13.578 -15.07 1 82.5 151 GLU A O 1
ATOM 1154 N N . PRO A 1 152 ? -4.152 -15.484 -13.844 1 88.44 152 PRO A N 1
ATOM 1155 C CA . PRO A 1 152 ? -3.531 -16.203 -14.953 1 88.44 152 PRO A CA 1
ATOM 1156 C C . PRO A 1 152 ? -4.523 -16.547 -16.062 1 88.44 152 PRO A C 1
ATOM 1158 O O . PRO A 1 152 ? -5.684 -16.859 -15.789 1 88.44 152 PRO A O 1
ATOM 1161 N N . ARG A 1 153 ? -4.125 -16.406 -17.312 1 83.06 153 ARG A N 1
ATOM 1162 C CA . ARG A 1 153 ? -4.883 -16.781 -18.5 1 83.06 153 ARG A CA 1
ATOM 1163 C C . ARG A 1 153 ? -4.078 -17.719 -19.391 1 83.06 153 ARG A C 1
ATOM 1165 O O . ARG A 1 153 ? -2.941 -17.406 -19.75 1 83.06 153 ARG A O 1
ATOM 1172 N N . ARG A 1 154 ? -4.676 -18.859 -19.656 1 80.56 154 ARG A N 1
ATOM 1173 C CA . ARG A 1 154 ? -4.051 -19.781 -20.578 1 80.56 154 ARG A CA 1
ATOM 1174 C C . ARG A 1 154 ? -4.402 -19.438 -22.031 1 80.56 154 ARG A C 1
ATOM 1176 O O . ARG A 1 154 ? -5.527 -19.031 -22.312 1 80.56 154 ARG A O 1
ATOM 1183 N N . PRO A 1 155 ? -3.334 -19.359 -22.859 1 69.12 155 PRO A N 1
ATOM 1184 C CA . PRO A 1 155 ? -3.656 -19.094 -24.266 1 69.12 155 PRO A CA 1
ATOM 1185 C C . PRO A 1 155 ? -4.633 -20.109 -24.844 1 69.12 155 PRO A C 1
ATOM 1187 O O . PRO A 1 155 ? -4.648 -21.266 -24.422 1 69.12 155 PRO A O 1
ATOM 1190 N N . ALA A 1 156 ? -5.684 -19.641 -25.594 1 59.5 156 ALA A N 1
ATOM 1191 C CA . ALA A 1 156 ? -6.691 -20.469 -26.25 1 59.5 156 ALA A CA 1
ATOM 1192 C C . ALA A 1 156 ? -6.055 -21.391 -27.297 1 59.5 156 ALA A C 1
ATOM 1194 O O . ALA A 1 156 ? -6.582 -22.469 -27.578 1 59.5 156 ALA A O 1
ATOM 1195 N N . GLY A 1 157 ? -4.996 -20.922 -27.922 1 56.72 157 GLY A N 1
ATOM 1196 C CA . GLY A 1 157 ? -4.582 -21.672 -29.094 1 56.72 157 GLY A CA 1
ATOM 1197 C C . GLY A 1 157 ? -3.662 -22.828 -28.766 1 56.72 157 GLY A C 1
ATOM 1198 O O . GLY A 1 157 ? -3.084 -22.875 -27.672 1 56.72 157 GLY A O 1
ATOM 1199 N N . PRO A 1 158 ? -3.592 -23.828 -29.75 1 54.75 158 PRO A N 1
ATOM 1200 C CA . PRO A 1 158 ? -2.701 -24.984 -29.703 1 54.75 158 PRO A CA 1
ATOM 1201 C C . PRO A 1 158 ? -1.225 -24.594 -29.672 1 54.75 158 PRO A C 1
ATOM 1203 O O . PRO A 1 158 ? -0.825 -23.609 -30.297 1 54.75 158 PRO A O 1
ATOM 1206 N N . GLY A 1 159 ? -0.364 -25.016 -28.719 1 55.53 159 GLY A N 1
ATOM 1207 C CA . GLY A 1 159 ? 1.086 -24.922 -28.766 1 55.53 159 GLY A CA 1
ATOM 1208 C C . GLY A 1 159 ? 1.663 -24.016 -27.703 1 55.53 159 GLY A C 1
ATOM 1209 O O . GLY A 1 159 ? 2.83 -24.156 -27.328 1 55.53 159 GLY A O 1
ATOM 1210 N N . ASP A 1 160 ? 0.916 -22.859 -27.453 1 61.59 160 ASP A N 1
ATOM 1211 C CA . ASP A 1 160 ? 1.594 -21.922 -26.562 1 61.59 160 ASP A CA 1
ATOM 1212 C C . ASP A 1 160 ? 1.282 -22.234 -25.094 1 61.59 160 ASP A C 1
ATOM 1214 O O . ASP A 1 160 ? 0.117 -22.25 -24.703 1 61.59 160 ASP A O 1
ATOM 1218 N N . ASP A 1 161 ? 2.221 -22.891 -24.469 1 77.38 161 ASP A N 1
ATOM 1219 C CA . ASP A 1 161 ? 2.1 -23.375 -23.094 1 77.38 161 ASP A CA 1
ATOM 1220 C C . ASP A 1 161 ? 2.438 -22.281 -22.094 1 77.38 161 ASP A C 1
ATOM 1222 O O . ASP A 1 161 ? 2.607 -22.562 -20.906 1 77.38 161 ASP A O 1
ATOM 1226 N N . GLU A 1 162 ? 2.412 -21.172 -22.703 1 89.12 162 GLU A N 1
ATOM 1227 C CA . GLU A 1 162 ? 2.797 -20.078 -21.812 1 89.12 162 GLU A CA 1
ATOM 1228 C C . GLU A 1 162 ? 1.573 -19.438 -21.172 1 89.12 162 GLU A C 1
ATOM 1230 O O . GLU A 1 162 ? 0.6 -19.125 -21.859 1 89.12 162 GLU A O 1
ATOM 1235 N N . VAL A 1 163 ? 1.63 -19.312 -19.938 1 92.81 163 VAL A N 1
ATOM 1236 C CA . VAL A 1 163 ? 0.545 -18.688 -19.188 1 92.81 163 VAL A CA 1
ATOM 1237 C C . VAL A 1 163 ? 0.863 -17.219 -18.953 1 92.81 163 VAL A C 1
ATOM 1239 O O . VAL A 1 163 ? 1.933 -16.875 -18.438 1 92.81 163 VAL A O 1
ATOM 1242 N N . GLU A 1 164 ? -0.068 -16.391 -19.359 1 90 164 GLU A N 1
ATOM 1243 C CA . GLU A 1 164 ? 0.047 -14.953 -19.078 1 90 164 GLU A CA 1
ATOM 1244 C C . GLU A 1 164 ? -0.763 -14.57 -17.844 1 90 164 GLU A C 1
ATOM 1246 O O . GLU A 1 164 ? -1.777 -15.195 -17.531 1 90 164 GLU A O 1
ATOM 1251 N N . LEU A 1 165 ? -0.268 -13.609 -17.141 1 88.88 165 LEU A N 1
ATOM 1252 C CA . LEU A 1 165 ? -1.035 -12.992 -16.062 1 88.88 165 LEU A CA 1
ATOM 1253 C C . LEU A 1 165 ? -1.678 -11.688 -16.547 1 88.88 165 LEU A C 1
ATOM 1255 O O . LEU A 1 165 ? -0.978 -10.734 -16.891 1 88.88 165 LEU A O 1
ATOM 1259 N N . VAL A 1 166 ? -2.893 -11.57 -16.516 1 80.19 166 VAL A N 1
ATOM 1260 C CA . VAL A 1 166 ? -3.621 -10.461 -17.125 1 80.19 166 VAL A CA 1
ATOM 1261 C C . VAL A 1 166 ? -3.527 -9.227 -16.219 1 80.19 166 VAL A C 1
ATOM 1263 O O . VAL A 1 166 ? -3.762 -8.109 -16.672 1 80.19 166 VAL A O 1
ATOM 1266 N N . ASN A 1 167 ? -3.215 -9.469 -14.938 1 76.25 167 ASN A N 1
ATOM 1267 C CA . ASN A 1 167 ? -3.039 -8.367 -13.992 1 76.25 167 ASN A CA 1
ATOM 1268 C C . ASN A 1 167 ? -1.742 -8.508 -13.203 1 76.25 167 ASN A C 1
ATOM 1270 O O . ASN A 1 167 ? -1.086 -9.555 -13.258 1 76.25 167 ASN A O 1
ATOM 1274 N N . CYS A 1 168 ? -1.385 -7.406 -12.625 1 83.94 168 CYS A N 1
ATOM 1275 C CA . CYS A 1 168 ? -0.255 -7.387 -11.703 1 83.94 168 CYS A CA 1
ATOM 1276 C C . CYS A 1 168 ? -0.612 -6.641 -10.422 1 83.94 168 CYS A C 1
ATOM 1278 O O . CYS A 1 168 ? -0.922 -5.449 -10.453 1 83.94 168 CYS A O 1
ATOM 1280 N N . PRO A 1 169 ? -0.556 -7.359 -9.359 1 80.19 169 PRO A N 1
ATOM 1281 C CA . PRO A 1 169 ? -0.859 -6.707 -8.086 1 80.19 169 PRO A CA 1
ATOM 1282 C C . PRO A 1 169 ? 0.038 -5.5 -7.809 1 80.19 169 PRO A C 1
ATOM 1284 O O . PRO A 1 169 ? -0.269 -4.684 -6.938 1 80.19 169 PRO A O 1
ATOM 1287 N N . PHE A 1 170 ? 1.11 -5.398 -8.594 1 86.75 170 PHE A N 1
ATOM 1288 C CA . PHE A 1 170 ? 2.047 -4.301 -8.406 1 86.75 170 PHE A CA 1
ATOM 1289 C C . PHE A 1 170 ? 1.96 -3.309 -9.562 1 86.75 170 PHE A C 1
ATOM 1291 O O . PHE A 1 170 ? 2.918 -2.582 -9.836 1 86.75 170 PHE A O 1
ATOM 1298 N N . HIS A 1 171 ? 0.843 -3.27 -10.25 1 82.81 171 HIS A N 1
ATOM 1299 C CA . HIS A 1 171 ? 0.689 -2.531 -11.5 1 82.81 171 HIS A CA 1
ATOM 1300 C C . HIS A 1 171 ? 0.956 -1.043 -11.297 1 82.81 171 HIS A C 1
ATOM 1302 O O . HIS A 1 171 ? 1.67 -0.422 -12.086 1 82.81 171 HIS A O 1
ATOM 1308 N N . ALA A 1 172 ? 0.404 -0.48 -10.258 1 79.88 172 ALA A N 1
ATOM 1309 C CA . ALA A 1 172 ? 0.562 0.952 -10.016 1 79.88 172 ALA A CA 1
ATOM 1310 C C . ALA A 1 172 ? 2.023 1.308 -9.766 1 79.88 172 ALA A C 1
ATOM 1312 O O . ALA A 1 172 ? 2.525 2.307 -10.289 1 79.88 172 ALA A O 1
ATOM 1313 N N . LEU A 1 173 ? 2.658 0.533 -8.945 1 87.12 173 LEU A N 1
ATOM 1314 C CA . LEU A 1 173 ? 4.082 0.731 -8.695 1 87.12 173 LEU A CA 1
ATOM 1315 C C . LEU A 1 173 ? 4.895 0.526 -9.969 1 87.12 173 LEU A C 1
ATOM 1317 O O . LEU A 1 173 ? 5.859 1.253 -10.219 1 87.12 173 LEU A O 1
ATOM 1321 N N . ALA A 1 174 ? 4.512 -0.431 -10.82 1 88.56 174 ALA A N 1
ATOM 1322 C CA . ALA A 1 174 ? 5.223 -0.757 -12.047 1 88.56 174 ALA A CA 1
ATOM 1323 C C . ALA A 1 174 ? 5.117 0.38 -13.062 1 88.56 174 ALA A C 1
ATOM 1325 O O . ALA A 1 174 ? 6.027 0.592 -13.867 1 88.56 174 ALA A O 1
ATOM 1326 N N . ARG A 1 175 ? 4.062 1.111 -12.992 1 85.38 175 ARG A N 1
ATOM 1327 C CA . ARG A 1 175 ? 3.883 2.238 -13.898 1 85.38 175 ARG A CA 1
ATOM 1328 C C . ARG A 1 175 ? 4.906 3.334 -13.625 1 85.38 175 ARG A C 1
ATOM 1330 O O . ARG A 1 175 ? 5.379 3.998 -14.547 1 85.38 175 ARG A O 1
ATOM 1337 N N . GLU A 1 176 ? 5.281 3.494 -12.398 1 87.44 176 GLU A N 1
ATOM 1338 C CA . GLU A 1 176 ? 6.191 4.566 -12.008 1 87.44 176 GLU A CA 1
ATOM 1339 C C . GLU A 1 176 ? 7.629 4.062 -11.922 1 87.44 176 GLU A C 1
ATOM 1341 O O . GLU A 1 176 ? 8.57 4.793 -12.242 1 87.44 176 GLU A O 1
ATOM 1346 N N . GLN A 1 177 ? 7.73 2.857 -11.477 1 93.88 177 GLN A N 1
ATOM 1347 C CA . GLN A 1 177 ? 9.031 2.225 -11.305 1 93.88 177 GLN A CA 1
ATOM 1348 C C . GLN A 1 177 ? 9.047 0.826 -11.914 1 93.88 177 GLN A C 1
ATOM 1350 O O . GLN A 1 177 ? 9.109 -0.171 -11.188 1 93.88 177 GLN A O 1
ATOM 1355 N N . THR A 1 178 ? 9.148 0.803 -13.234 1 92.88 178 THR A N 1
ATOM 1356 C CA . THR A 1 178 ? 8.914 -0.409 -14.008 1 92.88 178 THR A CA 1
ATOM 1357 C C . THR A 1 178 ? 9.953 -1.475 -13.68 1 92.88 178 THR A C 1
ATOM 1359 O O . THR A 1 178 ? 9.609 -2.58 -13.258 1 92.88 178 THR A O 1
ATOM 1362 N N . GLU A 1 179 ? 11.195 -1.163 -13.75 1 95.94 179 GLU A N 1
ATOM 1363 C CA . GLU A 1 179 ? 12.266 -2.145 -13.57 1 95.94 179 GLU A CA 1
ATOM 1364 C C . GLU A 1 179 ? 12.25 -2.721 -12.164 1 95.94 179 GLU A C 1
ATOM 1366 O O . GLU A 1 179 ? 12.352 -3.936 -11.977 1 95.94 179 GLU A O 1
ATOM 1371 N N . LEU A 1 180 ? 12.102 -1.887 -11.195 1 97.06 180 LEU A N 1
ATOM 1372 C CA . LEU A 1 180 ? 12.102 -2.311 -9.797 1 97.06 180 LEU A CA 1
ATOM 1373 C C . LEU A 1 180 ? 10.93 -3.248 -9.516 1 97.06 180 LEU A C 1
ATOM 1375 O O . LEU A 1 180 ? 11.117 -4.332 -8.961 1 97.06 180 LEU A O 1
ATOM 1379 N N . ALA A 1 181 ? 9.727 -2.805 -9.914 1 94.94 181 ALA A N 1
ATOM 1380 C CA . ALA A 1 181 ? 8.508 -3.555 -9.625 1 94.94 181 ALA A CA 1
ATOM 1381 C C . ALA A 1 181 ? 8.484 -4.879 -10.391 1 94.94 181 ALA A C 1
ATOM 1383 O O . ALA A 1 181 ? 8.094 -5.91 -9.836 1 94.94 181 ALA A O 1
ATOM 1384 N N . CYS A 1 182 ? 8.953 -4.852 -11.633 1 96.62 182 CYS A N 1
ATOM 1385 C CA . CYS A 1 182 ? 8.906 -6.051 -12.461 1 96.62 182 CYS A CA 1
ATOM 1386 C C . CYS A 1 182 ? 9.914 -7.086 -11.977 1 96.62 182 CYS A C 1
ATOM 1388 O O . CYS A 1 182 ? 9.617 -8.281 -11.953 1 96.62 182 CYS A O 1
ATOM 1390 N N . ASN A 1 183 ? 11.07 -6.641 -11.578 1 97.69 183 ASN A N 1
ATOM 1391 C CA . ASN A 1 183 ? 12.07 -7.578 -11.07 1 97.69 183 ASN A CA 1
ATOM 1392 C C . ASN A 1 183 ? 11.664 -8.148 -9.719 1 97.69 183 ASN A C 1
ATOM 1394 O O . ASN A 1 183 ? 11.859 -9.344 -9.461 1 97.69 183 ASN A O 1
ATOM 1398 N N . MET A 1 184 ? 11.18 -7.316 -8.867 1 97.5 184 MET A N 1
ATOM 1399 C CA . MET A 1 184 ? 10.664 -7.797 -7.586 1 97.5 184 MET A CA 1
ATOM 1400 C C . MET A 1 184 ? 9.562 -8.828 -7.797 1 97.5 184 MET A C 1
ATOM 1402 O O . MET A 1 184 ? 9.562 -9.883 -7.16 1 97.5 184 MET A O 1
ATOM 1406 N N . ASN A 1 185 ? 8.633 -8.484 -8.664 1 96.25 185 ASN A N 1
ATOM 1407 C CA . ASN A 1 185 ? 7.523 -9.375 -9 1 96.25 185 ASN A CA 1
ATOM 1408 C C . ASN A 1 185 ? 8.023 -10.703 -9.578 1 96.25 185 ASN A C 1
ATOM 1410 O O . ASN A 1 185 ? 7.52 -11.766 -9.211 1 96.25 185 ASN A O 1
ATOM 1414 N N . HIS A 1 186 ? 8.969 -10.594 -10.477 1 98.19 186 HIS A N 1
ATOM 1415 C CA . HIS A 1 186 ? 9.578 -11.781 -11.062 1 98.19 186 HIS A CA 1
ATOM 1416 C C . HIS A 1 186 ? 10.203 -12.672 -9.992 1 98.19 186 HIS A C 1
ATOM 1418 O O . HIS A 1 186 ? 10.031 -13.891 -10.008 1 98.19 186 HIS A O 1
ATOM 1424 N N . ALA A 1 187 ? 10.938 -12.109 -9.078 1 98.62 187 ALA A N 1
ATOM 1425 C CA . ALA A 1 187 ? 11.562 -12.852 -7.988 1 98.62 187 ALA A CA 1
ATOM 1426 C C . ALA A 1 187 ? 10.508 -13.539 -7.121 1 98.62 187 ALA A C 1
ATOM 1428 O O . ALA A 1 187 ? 10.672 -14.695 -6.734 1 98.62 187 ALA A O 1
ATOM 1429 N N . LEU A 1 188 ? 9.477 -12.82 -6.836 1 98 188 LEU A N 1
ATOM 1430 C CA . LEU A 1 188 ? 8.398 -13.352 -6.012 1 98 188 LEU A CA 1
ATOM 1431 C C . LEU A 1 188 ? 7.77 -14.578 -6.664 1 98 188 LEU A C 1
ATOM 1433 O O . LEU A 1 188 ? 7.656 -15.633 -6.035 1 98 188 LEU A O 1
ATOM 1437 N N . ILE A 1 189 ? 7.379 -14.43 -7.922 1 97.88 189 ILE A N 1
ATOM 1438 C CA . ILE A 1 189 ? 6.707 -15.508 -8.641 1 97.88 189 ILE A CA 1
ATOM 1439 C C . ILE A 1 189 ? 7.668 -16.688 -8.828 1 97.88 189 ILE A C 1
ATOM 1441 O O . ILE A 1 189 ? 7.266 -17.844 -8.75 1 97.88 189 ILE A O 1
ATOM 1445 N N . THR A 1 190 ? 8.961 -16.406 -9.078 1 98.44 190 THR A N 1
ATOM 1446 C CA . THR A 1 190 ? 9.977 -17.453 -9.164 1 98.44 190 THR A CA 1
ATOM 1447 C C . THR A 1 190 ? 10.062 -18.234 -7.855 1 98.44 190 THR A C 1
ATOM 1449 O O . THR A 1 190 ? 10.195 -19.453 -7.867 1 98.44 190 THR A O 1
ATOM 1452 N N . GLY A 1 191 ? 10.016 -17.484 -6.762 1 98.5 191 GLY A N 1
ATOM 1453 C CA . GLY A 1 191 ? 9.984 -18.156 -5.469 1 98.5 191 GLY A CA 1
ATOM 1454 C C . GLY A 1 191 ? 8.828 -19.125 -5.324 1 98.5 191 GLY A C 1
ATOM 1455 O O . GLY A 1 191 ? 9 -20.234 -4.848 1 98.5 191 GLY A O 1
ATOM 1456 N N . VAL A 1 192 ? 7.652 -18.688 -5.695 1 97.75 192 VAL A N 1
ATOM 1457 C CA . VAL A 1 192 ? 6.477 -19.547 -5.648 1 97.75 192 VAL A CA 1
ATOM 1458 C C . VAL A 1 192 ? 6.727 -20.812 -6.473 1 97.75 192 VAL A C 1
ATOM 1460 O O . VAL A 1 192 ? 6.477 -21.922 -6.004 1 97.75 192 VAL A O 1
ATOM 1463 N N . ALA A 1 193 ? 7.211 -20.609 -7.723 1 97.31 193 ALA A N 1
ATOM 1464 C CA . ALA A 1 193 ? 7.473 -21.734 -8.625 1 97.31 193 ALA A CA 1
ATOM 1465 C C . ALA A 1 193 ? 8.516 -22.672 -8.039 1 97.31 193 ALA A C 1
ATOM 1467 O O . ALA A 1 193 ? 8.336 -23.891 -8.062 1 97.31 193 ALA A O 1
ATOM 1468 N N . ASP A 1 194 ? 9.57 -22.172 -7.461 1 96.56 194 ASP A N 1
ATOM 1469 C CA . ASP A 1 194 ? 10.688 -22.953 -6.938 1 96.56 194 ASP A CA 1
ATOM 1470 C C . ASP A 1 194 ? 10.242 -23.828 -5.766 1 96.56 194 ASP A C 1
ATOM 1472 O O . ASP A 1 194 ? 10.82 -24.891 -5.516 1 96.56 194 ASP A O 1
ATOM 1476 N N . ALA A 1 195 ? 9.258 -23.391 -5.09 1 96.25 195 ALA A N 1
ATOM 1477 C CA . ALA A 1 195 ? 8.758 -24.141 -3.941 1 96.25 195 ALA A CA 1
ATOM 1478 C C . ALA A 1 195 ? 8.117 -25.453 -4.383 1 96.25 195 ALA A C 1
ATOM 1480 O O . ALA A 1 195 ? 7.895 -26.359 -3.562 1 96.25 195 ALA A O 1
ATOM 1481 N N . LEU A 1 196 ? 7.844 -25.531 -5.625 1 94.19 196 LEU A N 1
ATOM 1482 C CA . LEU A 1 196 ? 7.137 -26.703 -6.129 1 94.19 196 LEU A CA 1
ATOM 1483 C C . LEU A 1 196 ? 8.07 -27.594 -6.945 1 94.19 196 LEU A C 1
ATOM 1485 O O . LEU A 1 196 ? 7.637 -28.25 -7.902 1 94.19 196 LEU A O 1
ATOM 1489 N N . ALA A 1 197 ? 9.266 -27.578 -6.555 1 92.12 197 ALA A N 1
ATOM 1490 C CA . ALA A 1 197 ? 10.258 -28.484 -7.109 1 92.12 197 ALA A CA 1
ATOM 1491 C C . ALA A 1 197 ? 9.867 -29.938 -6.855 1 92.12 197 ALA A C 1
ATOM 1493 O O . ALA A 1 197 ? 9.172 -30.25 -5.883 1 92.12 197 ALA A O 1
ATOM 1494 N N . PRO A 1 198 ? 10.344 -30.828 -7.812 1 93.31 198 PRO A N 1
ATOM 1495 C CA . PRO A 1 198 ? 11.32 -30.672 -8.883 1 93.31 198 PRO A CA 1
ATOM 1496 C C . PRO A 1 198 ? 10.68 -30.281 -10.219 1 93.31 198 PRO A C 1
ATOM 1498 O O . PRO A 1 198 ? 11.375 -30.188 -11.234 1 93.31 198 PRO A O 1
ATOM 1501 N N . HIS A 1 199 ? 9.391 -30.016 -10.25 1 91.56 199 HIS A N 1
ATOM 1502 C CA . HIS A 1 199 ? 8.688 -29.734 -11.5 1 91.56 199 HIS A CA 1
ATOM 1503 C C . HIS A 1 199 ? 8.367 -28.25 -11.633 1 91.56 199 HIS A C 1
ATOM 1505 O O . HIS A 1 199 ? 7.332 -27.891 -12.203 1 91.56 199 HIS A O 1
ATOM 1511 N N . SER A 1 200 ? 9.148 -27.391 -11.148 1 94.81 200 SER A N 1
ATOM 1512 C CA . SER A 1 200 ? 8.922 -25.953 -11.117 1 94.81 200 SER A CA 1
ATOM 1513 C C . SER A 1 200 ? 8.664 -25.406 -12.516 1 94.81 200 SER A C 1
ATOM 1515 O O . SER A 1 200 ? 9.461 -25.625 -13.43 1 94.81 200 SER A O 1
ATOM 1517 N N . PRO A 1 201 ? 7.605 -24.688 -12.648 1 95.75 201 PRO A N 1
ATOM 1518 C CA . PRO A 1 201 ? 7.438 -24.016 -13.93 1 95.75 201 PRO A CA 1
ATOM 1519 C C . PRO A 1 201 ? 8.523 -22.969 -14.195 1 95.75 201 PRO A C 1
ATOM 1521 O O . PRO A 1 201 ? 9.109 -22.438 -13.258 1 95.75 201 PRO A O 1
ATOM 1524 N N . ALA A 1 202 ? 8.727 -22.781 -15.477 1 95.62 202 ALA A N 1
ATOM 1525 C CA . ALA A 1 202 ? 9.641 -21.703 -15.875 1 95.62 202 ALA A CA 1
ATOM 1526 C C . ALA A 1 202 ? 8.977 -20.344 -15.734 1 95.62 202 ALA A C 1
ATOM 1528 O O . ALA A 1 202 ? 7.824 -20.156 -16.141 1 95.62 202 ALA A O 1
ATOM 1529 N N . VAL A 1 203 ? 9.68 -19.469 -15.117 1 97.25 203 VAL A N 1
ATOM 1530 C CA . VAL A 1 203 ? 9.227 -18.109 -14.922 1 97.25 203 VAL A CA 1
ATOM 1531 C C . VAL A 1 203 ? 10.172 -17.141 -15.625 1 97.25 203 VAL A C 1
ATOM 1533 O O . VAL A 1 203 ? 11.391 -17.203 -15.438 1 97.25 203 VAL A O 1
ATOM 1536 N N . ARG A 1 204 ? 9.656 -16.297 -16.469 1 96.75 204 ARG A N 1
ATOM 1537 C CA . ARG A 1 204 ? 10.547 -15.359 -17.156 1 96.75 204 ARG A CA 1
ATOM 1538 C C . ARG A 1 204 ? 9.898 -13.984 -17.281 1 96.75 204 ARG A C 1
ATOM 1540 O O . ARG A 1 204 ? 8.672 -13.875 -17.312 1 96.75 204 ARG A O 1
ATOM 1547 N N . LEU A 1 205 ? 10.703 -12.984 -17.328 1 96.69 205 LEU A N 1
ATOM 1548 C CA . LEU A 1 205 ? 10.25 -11.633 -17.625 1 96.69 205 LEU A CA 1
ATOM 1549 C C . LEU A 1 205 ? 9.875 -11.5 -19.094 1 96.69 205 LEU A C 1
ATOM 1551 O O . LEU A 1 205 ? 10.664 -11.836 -19.984 1 96.69 205 LEU A O 1
ATOM 1555 N N . ALA A 1 206 ? 8.703 -11.164 -19.344 1 93.62 206 ALA A N 1
ATOM 1556 C CA . ALA A 1 206 ? 8.195 -10.93 -20.688 1 93.62 206 ALA A CA 1
ATOM 1557 C C . ALA A 1 206 ? 7.23 -9.742 -20.703 1 93.62 206 ALA A C 1
ATOM 1559 O O . ALA A 1 206 ? 6.016 -9.93 -20.828 1 93.62 206 ALA A O 1
ATOM 1560 N N . PRO A 1 207 ? 7.832 -8.555 -20.625 1 88.81 207 PRO A N 1
ATOM 1561 C CA . PRO A 1 207 ? 6.961 -7.379 -20.609 1 88.81 207 PRO A CA 1
ATOM 1562 C C . PRO A 1 207 ? 6.055 -7.297 -21.828 1 88.81 207 PRO A C 1
ATOM 1564 O O . PRO A 1 207 ? 6.473 -7.652 -22.938 1 88.81 207 PRO A O 1
ATOM 1567 N N . GLY A 1 208 ? 4.832 -7.074 -21.641 1 81.38 208 GLY A N 1
ATOM 1568 C CA . GLY A 1 208 ? 3.826 -6.867 -22.672 1 81.38 208 GLY A CA 1
ATOM 1569 C C . GLY A 1 208 ? 2.797 -5.816 -22.297 1 81.38 208 GLY A C 1
ATOM 1570 O O . GLY A 1 208 ? 2.736 -5.379 -21.141 1 81.38 208 GLY A O 1
ATOM 1571 N N . PRO A 1 209 ? 2.176 -5.34 -23.297 1 77.62 209 PRO A N 1
ATOM 1572 C CA . PRO A 1 209 ? 1.203 -4.281 -23.031 1 77.62 209 PRO A CA 1
ATOM 1573 C C . PRO A 1 209 ? 0.017 -4.77 -22.203 1 77.62 209 PRO A C 1
ATOM 1575 O O . PRO A 1 209 ? -0.481 -5.875 -22.422 1 77.62 209 PRO A O 1
ATOM 1578 N N . ALA A 1 210 ? -0.396 -4.066 -21.141 1 72.44 210 ALA A N 1
ATOM 1579 C CA . ALA A 1 210 ? -1.617 -4.219 -20.359 1 72.44 210 ALA A CA 1
ATOM 1580 C C . ALA A 1 210 ? -1.656 -5.578 -19.672 1 72.44 210 ALA A C 1
ATOM 1582 O O . ALA A 1 210 ? -2.711 -6.215 -19.594 1 72.44 210 ALA A O 1
ATOM 1583 N N . ARG A 1 211 ? -0.54 -6.176 -19.422 1 81.19 211 ARG A N 1
ATOM 1584 C CA . ARG A 1 211 ? -0.448 -7.418 -18.672 1 81.19 211 ARG A CA 1
ATOM 1585 C C . ARG A 1 211 ? 0.772 -7.414 -17.75 1 81.19 211 ARG A C 1
ATOM 1587 O O . ARG A 1 211 ? 1.632 -6.535 -17.859 1 81.19 211 ARG A O 1
ATOM 1594 N N . CYS A 1 212 ? 0.792 -8.352 -16.922 1 89.44 212 CYS A N 1
ATOM 1595 C CA . CYS A 1 212 ? 1.941 -8.508 -16.031 1 89.44 212 CYS A CA 1
ATOM 1596 C C . CYS A 1 212 ? 3.203 -8.812 -16.828 1 89.44 212 CYS A C 1
ATOM 1598 O O . CYS A 1 212 ? 3.148 -9.508 -17.859 1 89.44 212 CYS A O 1
ATOM 1600 N N . CYS A 1 213 ? 4.316 -8.398 -16.375 1 94 213 CYS A N 1
ATOM 1601 C CA . CYS A 1 213 ? 5.598 -8.523 -17.062 1 94 213 CYS A CA 1
ATOM 1602 C C . CYS A 1 213 ? 6.16 -9.938 -16.922 1 94 213 CYS A C 1
ATOM 1604 O O . CYS A 1 213 ? 7.266 -10.211 -17.391 1 94 213 CYS A O 1
ATOM 1606 N N . VAL A 1 214 ? 5.449 -10.828 -16.25 1 96.06 214 VAL A N 1
ATOM 1607 C CA . VAL A 1 214 ? 5.949 -12.18 -15.984 1 96.06 214 VAL A CA 1
ATOM 1608 C C . VAL A 1 214 ? 5.043 -13.203 -16.656 1 96.06 214 VAL A C 1
ATOM 1610 O O . VAL A 1 214 ? 3.818 -13.078 -16.625 1 96.06 214 VAL A O 1
ATOM 1613 N N . VAL A 1 215 ? 5.633 -14.133 -17.281 1 94.69 215 VAL A N 1
ATOM 1614 C CA . VAL A 1 215 ? 4.906 -15.258 -17.859 1 94.69 215 VAL A CA 1
ATOM 1615 C C . VAL A 1 215 ? 5.426 -16.562 -17.266 1 94.69 215 VAL A C 1
ATOM 1617 O O . VAL A 1 215 ? 6.551 -16.625 -16.766 1 94.69 215 VAL A O 1
ATOM 1620 N N . LEU A 1 216 ? 4.586 -17.562 -17.328 1 95.88 216 LEU A N 1
ATOM 1621 C CA . LEU A 1 216 ? 4.938 -18.875 -16.812 1 95.88 216 LEU A CA 1
ATOM 1622 C C . LEU A 1 216 ? 4.777 -19.938 -17.891 1 95.88 216 LEU A C 1
ATOM 1624 O O . LEU A 1 216 ? 3.914 -19.828 -18.766 1 95.88 216 LEU A O 1
ATOM 1628 N N . LYS A 1 217 ? 5.609 -20.906 -17.828 1 93.75 217 LYS A N 1
ATOM 1629 C CA . LYS A 1 217 ? 5.531 -22.047 -18.75 1 93.75 217 LYS A CA 1
ATOM 1630 C C . LYS A 1 217 ? 5.828 -23.359 -18.031 1 93.75 217 LYS A C 1
ATOM 1632 O O . LYS A 1 217 ? 6.707 -23.422 -17.172 1 93.75 217 LYS A O 1
ATOM 1637 N N . ARG A 1 218 ? 5.145 -24.422 -18.469 1 90.38 218 ARG A N 1
ATOM 1638 C CA . ARG A 1 218 ? 5.398 -25.75 -17.953 1 90.38 218 ARG A CA 1
ATOM 1639 C C . ARG A 1 218 ? 6.805 -26.219 -18.297 1 90.38 218 ARG A C 1
ATOM 1641 O O . ARG A 1 218 ? 7.277 -26 -19.422 1 90.38 218 ARG A O 1
ATOM 1648 N N . CYS A 1 219 ? 7.473 -26.688 -17.234 1 81.62 219 CYS A N 1
ATOM 1649 C CA . CYS A 1 219 ? 8.805 -27.203 -17.5 1 81.62 219 CYS A CA 1
ATOM 1650 C C . CYS A 1 219 ? 8.742 -28.453 -18.375 1 81.62 219 CYS A C 1
ATOM 1652 O O . CYS A 1 219 ? 7.879 -29.312 -18.172 1 81.62 219 CYS A O 1
ATOM 1654 N N . SER A 1 220 ? 9.258 -28.406 -19.562 1 70.06 220 SER A N 1
ATOM 1655 C CA . SER A 1 220 ? 9.328 -29.625 -20.359 1 70.06 220 SER A CA 1
ATOM 1656 C C . SER A 1 220 ? 10.414 -30.562 -19.859 1 70.06 220 SER A C 1
ATOM 1658 O O . SER A 1 220 ? 11.391 -30.125 -19.25 1 70.06 220 SER A O 1
ATOM 1660 N N . ALA A 1 221 ? 10.039 -31.906 -19.516 1 57 221 ALA A N 1
ATOM 1661 C CA . ALA A 1 221 ? 11.008 -32.938 -19.172 1 57 221 ALA A CA 1
ATOM 1662 C C . ALA A 1 221 ? 12.375 -32.625 -19.781 1 57 221 ALA A C 1
ATOM 1664 O O . ALA A 1 221 ? 13.414 -32.969 -19.203 1 57 221 ALA A O 1
ATOM 1665 N N . HIS A 1 222 ? 12.477 -32.188 -21.031 1 48.59 222 HIS A N 1
ATOM 1666 C CA . HIS A 1 222 ? 13.766 -32.188 -21.719 1 48.59 222 HIS A CA 1
ATOM 1667 C C . HIS A 1 222 ? 14.523 -30.891 -21.453 1 48.59 222 HIS A C 1
ATOM 1669 O O . HIS A 1 222 ? 15.516 -30.609 -22.125 1 48.59 222 HIS A O 1
ATOM 1675 N N . ASP A 1 223 ? 13.93 -29.984 -20.828 1 44.12 223 ASP A N 1
ATOM 1676 C CA . ASP A 1 223 ? 14.727 -28.766 -20.781 1 44.12 223 ASP A CA 1
ATOM 1677 C C . ASP A 1 223 ? 15.789 -28.844 -19.688 1 44.12 223 ASP A C 1
ATOM 1679 O O . ASP A 1 223 ? 15.453 -28.922 -18.5 1 44.12 223 ASP A O 1
ATOM 1683 N N . PRO A 1 224 ? 16.969 -29.5 -19.906 1 39.09 224 PRO A N 1
ATOM 1684 C CA . PRO A 1 224 ? 18.062 -29.609 -18.953 1 39.09 224 PRO A CA 1
ATOM 1685 C C . PRO A 1 224 ? 18.359 -28.297 -18.234 1 39.09 224 PRO A C 1
ATOM 1687 O O . PRO A 1 224 ? 18.078 -27.219 -18.781 1 39.09 224 PRO A O 1
ATOM 1690 N N . GLU A 1 225 ? 18.438 -28.203 -16.891 1 34.03 225 GLU A N 1
ATOM 1691 C CA . GLU A 1 225 ? 19.203 -27.094 -16.344 1 34.03 225 GLU A CA 1
ATOM 1692 C C . GLU A 1 225 ? 20.484 -26.844 -17.156 1 34.03 225 GLU A C 1
ATOM 1694 O O . GLU A 1 225 ? 21.141 -27.797 -17.594 1 34.03 225 GLU A O 1
ATOM 1699 N N . MET B 1 1 ? -18.5 5.789 -2.922 1 43.97 1 MET B N 1
ATOM 1700 C CA . MET B 1 1 ? -19.25 5.816 -1.669 1 43.97 1 MET B CA 1
ATOM 1701 C C . MET B 1 1 ? -20.141 7.051 -1.599 1 43.97 1 MET B C 1
ATOM 1703 O O . MET B 1 1 ? -19.781 8.109 -2.119 1 43.97 1 MET B O 1
ATOM 1707 N N . ASP B 1 2 ? -21.391 6.844 -1.382 1 57.94 2 ASP B N 1
ATOM 1708 C CA . ASP B 1 2 ? -22.328 7.934 -1.087 1 57.94 2 ASP B CA 1
ATOM 1709 C C . ASP B 1 2 ? -21.688 8.945 -0.128 1 57.94 2 ASP B C 1
ATOM 1711 O O . ASP B 1 2 ? -21.047 8.562 0.847 1 57.94 2 ASP B O 1
ATOM 1715 N N . PRO B 1 3 ? -21.703 10.188 -0.623 1 66.5 3 PRO B N 1
ATOM 1716 C CA . PRO B 1 3 ? -21.078 11.227 0.207 1 66.5 3 PRO B CA 1
ATOM 1717 C C . PRO B 1 3 ? -21.531 11.156 1.665 1 66.5 3 PRO B C 1
ATOM 1719 O O . PRO B 1 3 ? -20.719 11.352 2.574 1 66.5 3 PRO B O 1
ATOM 1722 N N . VAL B 1 4 ? -22.766 10.922 1.858 1 76.19 4 VAL B N 1
ATOM 1723 C CA . VAL B 1 4 ? -23.312 10.852 3.213 1 76.19 4 VAL B CA 1
ATOM 1724 C C . VAL B 1 4 ? -22.703 9.664 3.953 1 76.19 4 VAL B C 1
ATOM 1726 O O . VAL B 1 4 ? -22.328 9.781 5.125 1 76.19 4 VAL B O 1
ATOM 1729 N N . ARG B 1 5 ? -22.578 8.578 3.246 1 77.94 5 ARG B N 1
ATOM 1730 C CA . ARG B 1 5 ? -21.984 7.387 3.85 1 77.94 5 ARG B CA 1
ATOM 1731 C C . ARG B 1 5 ? -20.547 7.637 4.254 1 77.94 5 ARG B C 1
ATOM 1733 O O . ARG B 1 5 ? -20.125 7.25 5.348 1 77.94 5 ARG B O 1
ATOM 1740 N N . ARG B 1 6 ? -19.906 8.297 3.336 1 69.94 6 ARG B N 1
ATOM 1741 C CA . ARG B 1 6 ? -18.531 8.633 3.641 1 69.94 6 ARG B CA 1
ATOM 1742 C C . ARG B 1 6 ? -18.438 9.562 4.848 1 69.94 6 ARG B C 1
ATOM 1744 O O . ARG B 1 6 ? -17.594 9.383 5.723 1 69.94 6 ARG B O 1
ATOM 1751 N N . GLN B 1 7 ? -19.328 10.516 4.863 1 76.38 7 GLN B N 1
ATOM 1752 C CA . GLN B 1 7 ? -19.344 11.453 5.977 1 76.38 7 GLN B CA 1
ATOM 1753 C C . GLN B 1 7 ? -19.641 10.742 7.297 1 76.38 7 GLN B C 1
ATOM 1755 O O . GLN B 1 7 ? -19.031 11.039 8.32 1 76.38 7 GLN B O 1
ATOM 1760 N N . LEU B 1 8 ? -20.578 9.836 7.273 1 82.19 8 LEU B N 1
ATOM 1761 C CA . LEU B 1 8 ? -20.922 9.078 8.477 1 82.19 8 LEU B CA 1
ATOM 1762 C C . LEU B 1 8 ? -19.734 8.242 8.938 1 82.19 8 LEU B C 1
ATOM 1764 O O . LEU B 1 8 ? -19.406 8.203 10.125 1 82.19 8 LEU B O 1
ATOM 1768 N N . TYR B 1 9 ? -19.125 7.719 7.984 1 77.62 9 TYR B N 1
ATOM 1769 C CA . TYR B 1 9 ? -17.953 6.895 8.297 1 77.62 9 TYR B CA 1
ATOM 1770 C C . TYR B 1 9 ? -16.859 7.73 8.938 1 77.62 9 TYR B C 1
ATOM 1772 O O . TYR B 1 9 ? -16.297 7.352 9.969 1 77.62 9 TYR B O 1
ATOM 1780 N N . GLN B 1 10 ? -16.625 8.805 8.305 1 67.75 10 GLN B N 1
ATOM 1781 C CA . GLN B 1 10 ? -15.578 9.695 8.812 1 67.75 10 GLN B CA 1
ATOM 1782 C C . GLN B 1 10 ? -15.898 10.164 10.234 1 67.75 10 GLN B C 1
ATOM 1784 O O . GLN B 1 10 ? -15.008 10.211 11.086 1 67.75 10 GLN B O 1
ATOM 1789 N N . PHE B 1 11 ? -17.109 10.516 10.469 1 77.44 11 PHE B N 1
ATOM 1790 C CA . PHE B 1 11 ? -17.516 10.953 11.797 1 77.44 11 PHE B CA 1
ATOM 1791 C C . PHE B 1 11 ? -17.297 9.852 12.82 1 77.44 11 PHE B C 1
ATOM 1793 O O . PHE B 1 11 ? -16.672 10.07 13.859 1 77.44 11 PHE B O 1
ATOM 1800 N N . VAL B 1 12 ? -17.75 8.625 12.555 1 78.38 12 VAL B N 1
ATOM 1801 C CA . VAL B 1 12 ? -17.656 7.527 13.508 1 78.38 12 VAL B CA 1
ATOM 1802 C C . VAL B 1 12 ? -16.188 7.234 13.805 1 78.38 12 VAL B C 1
ATOM 1804 O O . VAL B 1 12 ? -15.789 7.055 14.961 1 78.38 12 VAL B O 1
ATOM 1807 N N . CYS B 1 13 ? -15.414 7.352 12.742 1 67.56 13 CYS B N 1
ATOM 1808 C CA . CYS B 1 13 ? -14.008 7 12.883 1 67.56 13 CYS B CA 1
ATOM 1809 C C . CYS B 1 13 ? -13.258 8.078 13.656 1 67.56 13 CYS B C 1
ATOM 1811 O O . CYS B 1 13 ? -12.234 7.793 14.289 1 67.56 13 CYS B O 1
ATOM 1813 N N . SER B 1 14 ? -13.781 9.234 13.609 1 65.62 14 SER B N 1
ATOM 1814 C CA . SER B 1 14 ? -13.125 10.352 14.289 1 65.62 14 SER B CA 1
ATOM 1815 C C . SER B 1 14 ? -13.438 10.344 15.781 1 65.62 14 SER B C 1
ATOM 1817 O O . SER B 1 14 ? -12.812 11.078 16.547 1 65.62 14 SER B O 1
ATOM 1819 N N . GLN B 1 15 ? -14.414 9.508 16.125 1 68.88 15 GLN B N 1
ATOM 1820 C CA . GLN B 1 15 ? -14.828 9.492 17.531 1 68.88 15 GLN B CA 1
ATOM 1821 C C . GLN B 1 15 ? -14 8.492 18.344 1 68.88 15 GLN B C 1
ATOM 1823 O O . GLN B 1 15 ? -13.688 7.402 17.859 1 68.88 15 GLN B O 1
ATOM 1828 N N . SER B 1 16 ? -13.531 8.938 19.484 1 63.03 16 SER B N 1
ATOM 1829 C CA . SER B 1 16 ? -12.773 8.07 20.391 1 63.03 16 SER B CA 1
ATOM 1830 C C . SER B 1 16 ? -13.664 7.004 21.016 1 63.03 16 SER B C 1
ATOM 1832 O O . SER B 1 16 ? -13.18 5.953 21.438 1 63.03 16 SER B O 1
ATOM 1834 N N . MET B 1 17 ? -14.891 7.309 21.172 1 70.19 17 MET B N 1
ATOM 1835 C CA . MET B 1 17 ? -15.867 6.391 21.75 1 70.19 17 MET B CA 1
ATOM 1836 C C . MET B 1 17 ? -16.938 6.02 20.719 1 70.19 17 MET B C 1
ATOM 1838 O O . MET B 1 17 ? -17.188 6.777 19.781 1 70.19 17 MET B O 1
ATOM 1842 N N . PRO B 1 18 ? -17.469 4.805 20.891 1 80.25 18 PRO B N 1
ATOM 1843 C CA . PRO B 1 18 ? -18.578 4.438 20 1 80.25 18 PRO B CA 1
ATOM 1844 C C . PRO B 1 18 ? -19.719 5.465 20.016 1 80.25 18 PRO B C 1
ATOM 1846 O O . PRO B 1 18 ? -19.984 6.082 21.047 1 80.25 18 PRO B O 1
ATOM 1849 N N . VAL B 1 19 ? -20.359 5.605 18.859 1 85.81 19 VAL B N 1
ATOM 1850 C CA . VAL B 1 19 ? -21.375 6.656 18.75 1 85.81 19 VAL B CA 1
ATOM 1851 C C . VAL B 1 19 ? -22.719 6.039 18.391 1 85.81 19 VAL B C 1
ATOM 1853 O O . VAL B 1 19 ? -22.781 5.004 17.719 1 85.81 19 VAL B O 1
ATOM 1856 N N . SER B 1 20 ? -23.75 6.695 18.922 1 87.5 20 SER B N 1
ATOM 1857 C CA . SER B 1 20 ? -25.109 6.254 18.609 1 87.5 20 SER B CA 1
ATOM 1858 C C . SER B 1 20 ? -25.531 6.742 17.234 1 87.5 20 SER B C 1
ATOM 1860 O O . SER B 1 20 ? -24.922 7.652 16.672 1 87.5 20 SER B O 1
ATOM 1862 N N . ARG B 1 21 ? -26.562 6.129 16.766 1 89.38 21 ARG B N 1
ATOM 1863 C CA . ARG B 1 21 ? -27.156 6.535 15.5 1 89.38 21 ARG B CA 1
ATOM 1864 C C . ARG B 1 21 ? -27.547 8.016 15.523 1 89.38 21 ARG B C 1
ATOM 1866 O O . ARG B 1 21 ? -27.328 8.734 14.547 1 89.38 21 ARG B O 1
ATOM 1873 N N . ASP B 1 22 ? -28.062 8.414 16.641 1 88.62 22 ASP B N 1
ATOM 1874 C CA . ASP B 1 22 ? -28.5 9.797 16.766 1 88.62 22 ASP B CA 1
ATOM 1875 C C . ASP B 1 22 ? -27.328 10.758 16.719 1 88.62 22 ASP B C 1
ATOM 1877 O O . ASP B 1 22 ? -27.391 11.797 16.047 1 88.62 22 ASP B O 1
ATOM 1881 N N . GLN B 1 23 ? -26.297 10.438 17.375 1 88.38 23 GLN B N 1
ATOM 1882 C CA . GLN B 1 23 ? -25.094 11.266 17.375 1 88.38 23 GLN B CA 1
ATOM 1883 C C . GLN B 1 23 ? -24.516 11.406 15.969 1 88.38 23 GLN B C 1
ATOM 1885 O O . GLN B 1 23 ? -24.141 12.5 15.555 1 88.38 23 GLN B O 1
ATOM 1890 N N . ALA B 1 24 ? -24.484 10.305 15.297 1 90.12 24 ALA B N 1
ATOM 1891 C CA . ALA B 1 24 ? -23.938 10.312 13.938 1 90.12 24 ALA B CA 1
ATOM 1892 C C . ALA B 1 24 ? -24.844 11.109 12.992 1 90.12 24 ALA B C 1
ATOM 1894 O O . ALA B 1 24 ? -24.344 11.883 12.172 1 90.12 24 ALA B O 1
ATOM 1895 N N . ALA B 1 25 ? -26.141 10.93 13.133 1 92.12 25 ALA B N 1
ATOM 1896 C CA . ALA B 1 25 ? -27.109 11.648 12.312 1 92.12 25 ALA B CA 1
ATOM 1897 C C . ALA B 1 25 ? -26.984 13.156 12.516 1 92.12 25 ALA B C 1
ATOM 1899 O O . ALA B 1 25 ? -26.969 13.922 11.547 1 92.12 25 ALA B O 1
ATOM 1900 N N . ASP B 1 26 ? -26.875 13.523 13.742 1 91.19 26 ASP B N 1
ATOM 1901 C CA . ASP B 1 26 ? -26.781 14.938 14.086 1 91.19 26 ASP B CA 1
ATOM 1902 C C . ASP B 1 26 ? -25.5 15.547 13.531 1 91.19 26 ASP B C 1
ATOM 1904 O O . ASP B 1 26 ? -25.5 16.672 13.023 1 91.19 26 ASP B O 1
ATOM 1908 N N . ALA B 1 27 ? -24.469 14.797 13.648 1 84.88 27 ALA B N 1
ATOM 1909 C CA . ALA B 1 27 ? -23.156 15.297 13.258 1 84.88 27 ALA B CA 1
ATOM 1910 C C . ALA B 1 27 ? -23.094 15.562 11.75 1 84.88 27 ALA B C 1
ATOM 1912 O O . ALA B 1 27 ? -22.453 16.516 11.305 1 84.88 27 ALA B O 1
ATOM 1913 N N . VAL B 1 28 ? -23.781 14.672 10.953 1 86.31 28 VAL B N 1
ATOM 1914 C CA . VAL B 1 28 ? -23.703 14.758 9.492 1 86.31 28 VAL B CA 1
ATOM 1915 C C . VAL B 1 28 ? -24.922 15.5 8.945 1 86.31 28 VAL B C 1
ATOM 1917 O O . VAL B 1 28 ? -24.969 15.828 7.762 1 86.31 28 VAL B O 1
ATOM 1920 N N . GLY B 1 29 ? -25.844 15.812 9.867 1 88.75 29 GLY B N 1
ATOM 1921 C CA . GLY B 1 29 ? -27.016 16.594 9.5 1 88.75 29 GLY B CA 1
ATOM 1922 C C . GLY B 1 29 ? -27.984 15.828 8.617 1 88.75 29 GLY B C 1
ATOM 1923 O O . GLY B 1 29 ? -28.484 16.359 7.625 1 88.75 29 GLY B O 1
ATOM 1924 N N . ILE B 1 30 ? -28.172 14.641 8.93 1 89.69 30 ILE B N 1
ATOM 1925 C CA . ILE B 1 30 ? -29.109 13.836 8.156 1 89.69 30 ILE B CA 1
ATOM 1926 C C . ILE B 1 30 ? -30.141 13.195 9.094 1 89.69 30 ILE B C 1
ATOM 1928 O O . ILE B 1 30 ? -29.906 13.094 10.305 1 89.69 30 ILE B O 1
ATOM 1932 N N . PRO B 1 31 ? -31.25 12.859 8.539 1 90.25 31 PRO B N 1
ATOM 1933 C CA . PRO B 1 31 ? -32.25 12.172 9.359 1 90.25 31 PRO B CA 1
ATOM 1934 C C . PRO B 1 31 ? -31.75 10.844 9.914 1 90.25 31 PRO B C 1
ATOM 1936 O O . PRO B 1 31 ? -30.984 10.141 9.25 1 90.25 31 PRO B O 1
ATOM 1939 N N . ARG B 1 32 ? -32.25 10.547 11.109 1 91.69 32 ARG B N 1
ATOM 1940 C CA . ARG B 1 32 ? -31.844 9.352 11.852 1 91.69 32 ARG B CA 1
ATOM 1941 C C . ARG B 1 32 ? -32 8.102 11 1 91.69 32 ARG B C 1
ATOM 1943 O O . ARG B 1 32 ? -31.156 7.207 11.023 1 91.69 32 ARG B O 1
ATOM 1950 N N . HIS B 1 33 ? -33.062 8.039 10.242 1 89.44 33 HIS B N 1
ATOM 1951 C CA . HIS B 1 33 ? -33.312 6.832 9.461 1 89.44 33 HIS B CA 1
ATOM 1952 C C . HIS B 1 33 ? -32.281 6.676 8.336 1 89.44 33 HIS B C 1
ATOM 1954 O O . HIS B 1 33 ? -31.875 5.555 8.016 1 89.44 33 HIS B O 1
ATOM 1960 N N . GLN B 1 34 ? -31.844 7.758 7.809 1 87.81 34 GLN B N 1
ATOM 1961 C CA . GLN B 1 34 ? -30.828 7.723 6.773 1 87.81 34 GLN B CA 1
ATOM 1962 C C . GLN B 1 34 ? -29.469 7.324 7.359 1 87.81 34 GLN B C 1
ATOM 1964 O O . GLN B 1 34 ? -28.734 6.539 6.758 1 87.81 34 GLN B O 1
ATOM 1969 N N . ALA B 1 35 ? -29.219 7.918 8.492 1 91.31 35 ALA B N 1
ATOM 1970 C CA . ALA B 1 35 ? -27.984 7.535 9.18 1 91.31 35 ALA B CA 1
ATOM 1971 C C . ALA B 1 35 ? -27.969 6.039 9.477 1 91.31 35 ALA B C 1
ATOM 1973 O O . ALA B 1 35 ? -26.953 5.371 9.25 1 91.31 35 ALA B O 1
ATOM 1974 N N . LYS B 1 36 ? -29.062 5.531 9.961 1 90.44 36 LYS B N 1
ATOM 1975 C CA . LYS B 1 36 ? -29.172 4.109 10.258 1 90.44 36 LYS B CA 1
ATOM 1976 C C . LYS B 1 36 ? -28.828 3.26 9.039 1 90.44 36 LYS B C 1
ATOM 1978 O O . LYS B 1 36 ? -28.062 2.305 9.133 1 90.44 36 LYS B O 1
ATOM 1983 N N . PHE B 1 37 ? -29.391 3.605 7.977 1 86.31 37 PHE B N 1
ATOM 1984 C CA . PHE B 1 37 ? -29.188 2.865 6.742 1 86.31 37 PHE B CA 1
ATOM 1985 C C . PHE B 1 37 ? -27.703 2.822 6.387 1 86.31 37 PHE B C 1
ATOM 1987 O O . PHE B 1 37 ? -27.156 1.751 6.125 1 86.31 37 PHE B O 1
ATOM 1994 N N . HIS B 1 38 ? -27.125 3.957 6.344 1 83.44 38 HIS B N 1
ATOM 1995 C CA . HIS B 1 38 ? -25.719 4.043 5.949 1 83.44 38 HIS B CA 1
ATOM 1996 C C . HIS B 1 38 ? -24.828 3.363 6.973 1 83.44 38 HIS B C 1
ATOM 1998 O O . HIS B 1 38 ? -23.859 2.676 6.605 1 83.44 38 HIS B O 1
ATOM 2004 N N . LEU B 1 39 ? -25.125 3.607 8.281 1 86.44 39 LEU B N 1
ATOM 2005 C CA . LEU B 1 39 ? -24.312 3.002 9.328 1 86.44 39 LEU B CA 1
ATOM 2006 C C . LEU B 1 39 ? -24.406 1.481 9.289 1 86.44 39 LEU B C 1
ATOM 2008 O O . LEU B 1 39 ? -23.406 0.78 9.453 1 86.44 39 LEU B O 1
ATOM 2012 N N . ASP B 1 40 ? -25.562 0.994 9.055 1 80.75 40 ASP B N 1
ATOM 2013 C CA . ASP B 1 40 ? -25.766 -0.448 8.93 1 80.75 40 ASP B CA 1
ATOM 2014 C C . ASP B 1 40 ? -25.016 -1 7.715 1 80.75 40 ASP B C 1
ATOM 2016 O O . ASP B 1 40 ? -24.453 -2.09 7.773 1 80.75 40 ASP B O 1
ATOM 2020 N N . ARG B 1 41 ? -25.047 -0.257 6.715 1 75.94 41 ARG B N 1
ATOM 2021 C CA . ARG B 1 41 ? -24.312 -0.66 5.516 1 75.94 41 ARG B CA 1
ATOM 2022 C C . ARG B 1 41 ? -22.812 -0.689 5.777 1 75.94 41 ARG B C 1
ATOM 2024 O O . ARG B 1 41 ? -22.125 -1.627 5.367 1 75.94 41 ARG B O 1
ATOM 2031 N N . LEU B 1 42 ? -22.359 0.356 6.379 1 73.06 42 LEU B N 1
ATOM 2032 C CA . LEU B 1 42 ? -20.938 0.431 6.738 1 73.06 42 LEU B CA 1
ATOM 2033 C C . LEU B 1 42 ? -20.547 -0.742 7.629 1 73.06 42 LEU B C 1
ATOM 2035 O O . LEU B 1 42 ? -19.438 -1.282 7.492 1 73.06 42 LEU B O 1
ATOM 2039 N N . THR B 1 43 ? -21.484 -1.129 8.461 1 73.88 43 THR B N 1
ATOM 2040 C CA . THR B 1 43 ? -21.25 -2.268 9.344 1 73.88 43 THR B CA 1
ATOM 2041 C C . THR B 1 43 ? -21.234 -3.572 8.547 1 73.88 43 THR B C 1
ATOM 2043 O O . THR B 1 43 ? -20.375 -4.422 8.75 1 73.88 43 THR B O 1
ATOM 2046 N N . ALA B 1 44 ? -22.109 -3.613 7.668 1 67.94 44 ALA B N 1
ATOM 2047 C CA . ALA B 1 44 ? -22.203 -4.801 6.824 1 67.94 44 ALA B CA 1
ATOM 2048 C C . ALA B 1 44 ? -20.953 -4.949 5.957 1 67.94 44 ALA B C 1
ATOM 2050 O O . ALA B 1 44 ? -20.516 -6.07 5.668 1 67.94 44 ALA B O 1
ATOM 2051 N N . GLU B 1 45 ? -20.469 -3.809 5.691 1 62.03 45 GLU B N 1
ATOM 2052 C CA . GLU B 1 45 ? -19.266 -3.781 4.855 1 62.03 45 GLU B CA 1
ATOM 2053 C C . GLU B 1 45 ? -18.016 -3.986 5.691 1 62.03 45 GLU B C 1
ATOM 2055 O O . GLU B 1 45 ? -16.906 -4.004 5.156 1 62.03 45 GLU B O 1
ATOM 2060 N N . GLY B 1 46 ? -18.172 -4.145 7.004 1 61.44 46 GLY B N 1
ATOM 2061 C CA . GLY B 1 46 ? -17.062 -4.414 7.91 1 61.44 46 GLY B CA 1
ATOM 2062 C C . GLY B 1 46 ? -16.266 -3.174 8.258 1 61.44 46 GLY B C 1
ATOM 2063 O O . GLY B 1 46 ? -15.172 -3.271 8.82 1 61.44 46 GLY B O 1
ATOM 2064 N N . LEU B 1 47 ? -16.781 -2.006 7.867 1 64.38 47 LEU B N 1
ATOM 2065 C CA . LEU B 1 47 ? -16.078 -0.756 8.117 1 64.38 47 LEU B CA 1
ATOM 2066 C C . LEU B 1 47 ? -16.344 -0.253 9.531 1 64.38 47 LEU B C 1
ATOM 2068 O O . LEU B 1 47 ? -15.508 0.444 10.117 1 64.38 47 LEU B O 1
ATOM 2072 N N . LEU B 1 48 ? -17.453 -0.587 10.039 1 72.81 48 LEU B N 1
ATOM 2073 C CA . LEU B 1 48 ? -17.812 -0.232 11.406 1 72.81 48 LEU B CA 1
ATOM 2074 C C . LEU B 1 48 ? -18.188 -1.473 12.211 1 72.81 48 LEU B C 1
ATOM 2076 O O . LEU B 1 48 ? -18.672 -2.461 11.648 1 72.81 48 LEU B O 1
ATOM 2080 N N . ASP B 1 49 ? -17.797 -1.505 13.375 1 74.88 49 ASP B N 1
ATOM 2081 C CA . ASP B 1 49 ? -18.297 -2.477 14.344 1 74.88 49 ASP B CA 1
ATOM 2082 C C . ASP B 1 49 ? -19.438 -1.896 15.172 1 74.88 49 ASP B C 1
ATOM 2084 O O . ASP B 1 49 ? -19.547 -0.677 15.328 1 74.88 49 ASP B O 1
ATOM 2088 N N . THR B 1 50 ? -20.359 -2.789 15.586 1 80.81 50 THR B N 1
ATOM 2089 C CA . THR B 1 50 ? -21.453 -2.34 16.438 1 80.81 50 THR B CA 1
ATOM 2090 C C . THR B 1 50 ? -21.312 -2.926 17.844 1 80.81 50 THR B C 1
ATOM 2092 O O . THR B 1 50 ? -20.797 -4.027 18.016 1 80.81 50 THR B O 1
ATOM 2095 N N . GLU B 1 51 ? -21.547 -2.16 18.734 1 77.5 51 GLU B N 1
ATOM 2096 C CA . GLU B 1 51 ? -21.719 -2.619 20.109 1 77.5 51 GLU B CA 1
ATOM 2097 C C . GLU B 1 51 ? -23 -2.064 20.719 1 77.5 51 GLU B C 1
ATOM 2099 O O . GLU B 1 51 ? -23.547 -1.068 20.234 1 77.5 51 GLU B O 1
ATOM 2104 N N . TYR B 1 52 ? -23.578 -2.844 21.609 1 78.62 52 TYR B N 1
ATOM 2105 C CA . TYR B 1 52 ? -24.797 -2.393 22.297 1 78.62 52 TYR B CA 1
ATOM 2106 C C . TYR B 1 52 ? -24.469 -1.932 23.703 1 78.62 52 TYR B C 1
ATOM 2108 O O . TYR B 1 52 ? -23.766 -2.625 24.453 1 78.62 52 TYR B O 1
ATOM 2116 N N . ALA B 1 53 ? -24.594 -0.653 23.969 1 73.31 53 ALA B N 1
ATOM 2117 C CA . ALA B 1 53 ? -24.391 -0.159 25.328 1 73.31 53 ALA B CA 1
ATOM 2118 C C . ALA B 1 53 ? -25.562 0.723 25.766 1 73.31 53 ALA B C 1
ATOM 2120 O O . ALA B 1 53 ? -26.219 1.344 24.938 1 73.31 53 ALA B O 1
ATOM 2121 N N . ARG B 1 54 ? -25.781 0.64 27.062 1 65.38 54 ARG B N 1
ATOM 2122 C CA . ARG B 1 54 ? -26.781 1.531 27.656 1 65.38 54 ARG B CA 1
ATOM 2123 C C . ARG B 1 54 ? -26.266 2.965 27.719 1 65.38 54 ARG B C 1
ATOM 2125 O O . ARG B 1 54 ? -25.125 3.203 28.156 1 65.38 54 ARG B O 1
ATOM 2132 N N . LEU B 1 55 ? -26.812 3.84 26.938 1 59.03 55 LEU B N 1
ATOM 2133 C CA . LEU B 1 55 ? -26.359 5.227 26.891 1 59.03 55 LEU B CA 1
ATOM 2134 C C . LEU B 1 55 ? -26.438 5.871 28.266 1 59.03 55 LEU B C 1
ATOM 2136 O O . LEU B 1 55 ? -25.703 6.82 28.562 1 59.03 55 LEU B O 1
ATOM 2140 N N . THR B 1 56 ? -27.281 5.469 29.125 1 61.03 56 THR B N 1
ATOM 2141 C CA . THR B 1 56 ? -27.375 6.043 30.469 1 61.03 56 THR B CA 1
ATOM 2142 C C . THR B 1 56 ? -26.5 5.254 31.453 1 61.03 56 THR B C 1
ATOM 2144 O O . THR B 1 56 ? -26.391 4.031 31.344 1 61.03 56 THR B O 1
ATOM 2147 N N . GLY B 1 57 ? -25.281 5.594 31.75 1 55 57 GLY B N 1
ATOM 2148 C CA . GLY B 1 57 ? -24.375 5.078 32.75 1 55 57 GLY B CA 1
ATOM 2149 C C . GLY B 1 57 ? -25.062 4.238 33.812 1 55 57 GLY B C 1
ATOM 2150 O O . GLY B 1 57 ? -24.453 3.824 34.812 1 55 57 GLY B O 1
ATOM 2151 N N . ARG B 1 58 ? -26.344 4.137 33.844 1 56.88 58 ARG B N 1
ATOM 2152 C CA . ARG B 1 58 ? -27.016 3.48 34.969 1 56.88 58 ARG B CA 1
ATOM 2153 C C . ARG B 1 58 ? -27.172 1.985 34.688 1 56.88 58 ARG B C 1
ATOM 2155 O O . ARG B 1 58 ? -27.422 1.568 33.562 1 56.88 58 ARG B O 1
ATOM 2162 N N . SER B 1 59 ? -26.516 1.253 35.531 1 59.12 59 SER B N 1
ATOM 2163 C CA . SER B 1 59 ? -26.688 -0.194 35.594 1 59.12 59 SER B CA 1
ATOM 2164 C C . SER B 1 59 ? -27.906 -0.564 36.438 1 59.12 59 SER B C 1
ATOM 2166 O O . SER B 1 59 ? -28.312 0.189 37.344 1 59.12 59 SER B O 1
ATOM 2168 N N . GLY B 1 60 ? -29.016 -1.586 36 1 59.28 60 GLY B N 1
ATOM 2169 C CA . GLY B 1 60 ? -30.141 -2.129 36.75 1 59.28 60 GLY B CA 1
ATOM 2170 C C . GLY B 1 60 ? -31.438 -2.098 35.969 1 59.28 60 GLY B C 1
ATOM 2171 O O . GLY B 1 60 ? -31.469 -1.676 34.812 1 59.28 60 GLY B O 1
ATOM 2172 N N . PRO B 1 61 ? -32.656 -2.66 36.594 1 56.59 61 PRO B N 1
ATOM 2173 C CA . PRO B 1 61 ? -34.031 -2.623 36.062 1 56.59 61 PRO B CA 1
ATOM 2174 C C . PRO B 1 61 ? -34.5 -1.201 35.812 1 56.59 61 PRO B C 1
ATOM 2176 O O . PRO B 1 61 ? -34.344 -0.323 36.656 1 56.59 61 PRO B O 1
ATOM 2179 N N . GLY B 1 62 ? -34.75 -0.79 34.469 1 55.66 62 GLY B N 1
ATOM 2180 C CA . GLY B 1 62 ? -35.156 0.528 34 1 55.66 62 GLY B CA 1
ATOM 2181 C C . GLY B 1 62 ? -34.031 1.286 33.312 1 55.66 62 GLY B C 1
ATOM 2182 O O . GLY B 1 62 ? -34.156 2.486 33.062 1 55.66 62 GLY B O 1
ATOM 2183 N N . ALA B 1 63 ? -32.969 0.67 33.5 1 53.31 63 ALA B N 1
ATOM 2184 C CA . ALA B 1 63 ? -31.812 1.357 32.906 1 53.31 63 ALA B CA 1
ATOM 2185 C C . ALA B 1 63 ? -31.906 1.36 31.391 1 53.31 63 ALA B C 1
ATOM 2187 O O . ALA B 1 63 ? -31.781 0.311 30.75 1 53.31 63 ALA B O 1
ATOM 2188 N N . GLY B 1 64 ? -32.406 2.146 30.812 1 58.19 64 GLY B N 1
ATOM 2189 C CA . GLY B 1 64 ? -32.688 2.641 29.484 1 58.19 64 GLY B CA 1
ATOM 2190 C C . GLY B 1 64 ? -32.312 1.659 28.391 1 58.19 64 GLY B C 1
ATOM 2191 O O . GLY B 1 64 ? -31.609 0.686 28.641 1 58.19 64 GLY B O 1
ATOM 2192 N N . ARG B 1 65 ? -33.094 1.604 27.297 1 62.94 65 ARG B N 1
ATOM 2193 C CA . ARG B 1 65 ? -32.906 0.8 26.094 1 62.94 65 ARG B CA 1
ATOM 2194 C C . ARG B 1 65 ? -31.469 0.849 25.609 1 62.94 65 ARG B C 1
ATOM 2196 O O . ARG B 1 65 ? -30.812 1.9 25.656 1 62.94 65 ARG B O 1
ATOM 2203 N N . THR B 1 66 ? -30.922 -0.315 25.516 1 73.81 66 THR B N 1
ATOM 2204 C CA . THR B 1 66 ? -29.578 -0.42 24.953 1 73.81 66 THR B CA 1
ATOM 2205 C C . THR B 1 66 ? -29.516 0.192 23.562 1 73.81 66 THR B C 1
ATOM 2207 O O . THR B 1 66 ? -30.453 0.049 22.766 1 73.81 66 THR B O 1
ATOM 2210 N N . ALA B 1 67 ? -28.656 1.092 23.438 1 77.69 67 ALA B N 1
ATOM 2211 C CA . ALA B 1 67 ? -28.469 1.73 22.141 1 77.69 67 ALA B CA 1
ATOM 2212 C C . ALA B 1 67 ? -27.375 1.043 21.328 1 77.69 67 ALA B C 1
ATOM 2214 O O . ALA B 1 67 ? -26.359 0.606 21.906 1 77.69 67 ALA B O 1
ATOM 2215 N N . LYS B 1 68 ? -27.688 0.811 20.094 1 85.25 68 LYS B N 1
ATOM 2216 C CA . LYS B 1 68 ? -26.672 0.34 19.172 1 85.25 68 LYS B CA 1
ATOM 2217 C C . LYS B 1 68 ? -25.641 1.43 18.875 1 85.25 68 LYS B C 1
ATOM 2219 O O . LYS B 1 68 ? -26 2.537 18.469 1 85.25 68 LYS B O 1
ATOM 2224 N N . LEU B 1 69 ? -24.422 1.174 19.266 1 85.88 69 LEU B N 1
ATOM 2225 C CA . LEU B 1 69 ? -23.328 2.107 19.062 1 85.88 69 LEU B CA 1
ATOM 2226 C C . LEU B 1 69 ? -22.391 1.613 17.953 1 85.88 69 LEU B C 1
ATOM 2228 O O . LEU B 1 69 ? -22.25 0.405 17.75 1 85.88 69 LEU B O 1
ATOM 2232 N N . TYR B 1 70 ? -21.953 2.562 17.234 1 85.5 70 TYR B N 1
ATOM 2233 C CA . TYR B 1 70 ? -21.062 2.291 16.109 1 85.5 70 TYR B CA 1
ATOM 2234 C C . TYR B 1 70 ? -19.641 2.76 16.406 1 85.5 70 TYR B C 1
ATOM 2236 O O . TYR B 1 70 ? -19.438 3.82 17 1 85.5 70 TYR B O 1
ATOM 2244 N N . ARG B 1 71 ? -18.688 1.881 16.109 1 77.38 71 ARG B N 1
ATOM 2245 C CA . ARG B 1 71 ? -17.281 2.244 16.219 1 77.38 71 ARG B CA 1
ATOM 2246 C C . ARG B 1 71 ? -16.5 1.736 15.008 1 77.38 71 ARG B C 1
ATOM 2248 O O . ARG B 1 71 ? -16.953 0.848 14.289 1 77.38 71 ARG B O 1
ATOM 2255 N N . ARG B 1 72 ? -15.352 2.41 14.961 1 65.69 72 ARG B N 1
ATOM 2256 C CA . ARG B 1 72 ? -14.461 1.915 13.922 1 65.69 72 ARG B CA 1
ATOM 2257 C C . ARG B 1 72 ? -14.125 0.443 14.141 1 65.69 72 ARG B C 1
ATOM 2259 O O . ARG B 1 72 ? -13.844 0.026 15.266 1 65.69 72 ARG B O 1
ATOM 2266 N N . ALA B 1 73 ? -14.391 -0.482 13.148 1 58.62 73 ALA B N 1
ATOM 2267 C CA . ALA B 1 73 ? -14.047 -1.896 13.266 1 58.62 73 ALA B CA 1
ATOM 2268 C C . ALA B 1 73 ? -12.562 -2.074 13.555 1 58.62 73 ALA B C 1
ATOM 2270 O O . ALA B 1 73 ? -11.719 -1.356 13 1 58.62 73 ALA B O 1
ATOM 2271 N N . GLY B 1 74 ? -12.242 -2.666 14.75 1 46.56 74 GLY B N 1
ATOM 2272 C CA . GLY B 1 74 ? -10.867 -2.912 15.141 1 46.56 74 GLY B CA 1
ATOM 2273 C C . GLY B 1 74 ? -10.047 -3.588 14.055 1 46.56 74 GLY B C 1
ATOM 2274 O O . GLY B 1 74 ? -8.828 -3.678 14.148 1 46.56 74 GLY B O 1
ATOM 2275 N N . ARG B 1 75 ? -10.742 -4.523 13.602 1 37.34 75 ARG B N 1
ATOM 2276 C CA . ARG B 1 75 ? -9.977 -5.281 12.625 1 37.34 75 ARG B CA 1
ATOM 2277 C C . ARG B 1 75 ? -9.57 -4.406 11.445 1 37.34 75 ARG B C 1
ATOM 2279 O O . ARG B 1 75 ? -10.258 -3.434 11.117 1 37.34 75 ARG B O 1
ATOM 2286 N N . ASP B 1 76 ? -8.367 -4.375 11.133 1 34.28 76 ASP B N 1
ATOM 2287 C CA . ASP B 1 76 ? -7.77 -3.699 9.984 1 34.28 76 ASP B CA 1
ATOM 2288 C C . ASP B 1 76 ? -8.719 -3.695 8.789 1 34.28 76 ASP B C 1
ATOM 2290 O O . ASP B 1 76 ? -8.906 -4.723 8.141 1 34.28 76 ASP B O 1
ATOM 2294 N N . ILE B 1 77 ? -9.961 -3.328 8.992 1 32.81 77 ILE B N 1
ATOM 2295 C CA . ILE B 1 77 ? -10.891 -3.268 7.867 1 32.81 77 ILE B CA 1
ATOM 2296 C C . ILE B 1 77 ? -10.148 -2.838 6.605 1 32.81 77 ILE B C 1
ATOM 2298 O O . ILE B 1 77 ? -9.656 -1.708 6.516 1 32.81 77 ILE B O 1
ATOM 2302 N N . ALA B 1 78 ? -9.562 -3.641 6.043 1 33 78 ALA B N 1
ATOM 2303 C CA . ALA B 1 78 ? -8.938 -3.629 4.723 1 33 78 ALA B CA 1
ATOM 2304 C C . ALA B 1 78 ? -9.781 -2.84 3.723 1 33 78 ALA B C 1
ATOM 2306 O O . ALA B 1 78 ? -9.438 -2.754 2.543 1 33 78 ALA B O 1
ATOM 2307 N N . LEU B 1 79 ? -10.961 -2.773 4.008 1 31.7 79 LEU B N 1
ATOM 2308 C CA . LEU B 1 79 ? -11.695 -2.066 2.967 1 31.7 79 LEU B CA 1
ATOM 2309 C C . LEU B 1 79 ? -11.195 -0.636 2.816 1 31.7 79 LEU B C 1
ATOM 2311 O O . LEU B 1 79 ? -11.391 -0.01 1.771 1 31.7 79 LEU B O 1
ATOM 2315 N N . SER B 1 80 ? -11.438 0.163 3.918 1 33.03 80 SER B N 1
ATOM 2316 C CA . SER B 1 80 ? -11.258 1.605 3.789 1 33.03 80 SER B CA 1
ATOM 2317 C C . SER B 1 80 ? -9.875 1.942 3.246 1 33.03 80 SER B C 1
ATOM 2319 O O . SER B 1 80 ? -9.016 1.064 3.127 1 33.03 80 SER B O 1
ATOM 2321 N N . LEU B 1 81 ? -9.273 3.264 3.705 1 35.59 81 LEU B N 1
ATOM 2322 C CA . LEU B 1 81 ? -8.18 4.117 3.26 1 35.59 81 LEU B CA 1
ATOM 2323 C C . LEU B 1 81 ? -6.836 3.428 3.473 1 35.59 81 LEU B C 1
ATOM 2325 O O . LEU B 1 81 ? -5.801 4.094 3.561 1 35.59 81 LEU B O 1
ATOM 2329 N N . PRO B 1 82 ? -6.793 2.402 4.156 1 39.69 82 PRO B N 1
ATOM 2330 C CA . PRO B 1 82 ? -5.473 1.83 4.418 1 39.69 82 PRO B CA 1
ATOM 2331 C C . PRO B 1 82 ? -4.574 1.828 3.18 1 39.69 82 PRO B C 1
ATOM 2333 O O . PRO B 1 82 ? -3.354 1.717 3.299 1 39.69 82 PRO B O 1
ATOM 2336 N N . GLN B 1 83 ? -5.379 1.619 2.072 1 45.25 83 GLN B N 1
ATOM 2337 C CA . GLN B 1 83 ? -4.836 1.53 0.72 1 45.25 83 GLN B CA 1
ATOM 2338 C C . GLN B 1 83 ? -3.836 2.652 0.454 1 45.25 83 GLN B C 1
ATOM 2340 O O . GLN B 1 83 ? -2.779 2.422 -0.138 1 45.25 83 GLN B O 1
ATOM 2345 N N . ARG B 1 84 ? -4.422 3.811 0.985 1 49.62 84 ARG B N 1
ATOM 2346 C CA . ARG B 1 84 ? -3.629 5.008 0.721 1 49.62 84 ARG B CA 1
ATOM 2347 C C . ARG B 1 84 ? -2.324 4.984 1.513 1 49.62 84 ARG B C 1
ATOM 2349 O O . ARG B 1 84 ? -1.299 5.484 1.044 1 49.62 84 ARG B O 1
ATOM 2356 N N . GLU B 1 85 ? -2.492 4.09 2.641 1 56.53 85 GLU B N 1
ATOM 2357 C CA . GLU B 1 85 ? -1.383 4.145 3.586 1 56.53 85 GLU B CA 1
ATOM 2358 C C . GLU B 1 85 ? -0.126 3.508 2.998 1 56.53 85 GLU B C 1
ATOM 2360 O O . GLU B 1 85 ? 0.964 4.078 3.088 1 56.53 85 GLU B O 1
ATOM 2365 N N . TYR B 1 86 ? -0.395 2.432 2.26 1 70.38 86 TYR B N 1
ATOM 2366 C CA . TYR B 1 86 ? 0.807 1.798 1.729 1 70.38 86 TYR B CA 1
ATOM 2367 C C . TYR B 1 86 ? 1.158 2.361 0.356 1 70.38 86 TYR B C 1
ATOM 2369 O O . TYR B 1 86 ? 2.309 2.277 -0.08 1 70.38 86 TYR B O 1
ATOM 2377 N N . GLU B 1 87 ? 0.188 3 -0.116 1 80.88 87 GLU B N 1
ATOM 2378 C CA . GLU B 1 87 ? 0.47 3.508 -1.455 1 80.88 87 GLU B CA 1
ATOM 2379 C C . GLU B 1 87 ? 1.553 4.582 -1.422 1 80.88 87 GLU B C 1
ATOM 2381 O O . GLU B 1 87 ? 2.551 4.488 -2.141 1 80.88 87 GLU B O 1
ATOM 2386 N N . LEU B 1 88 ? 1.384 5.52 -0.558 1 86.81 88 LEU B N 1
ATOM 2387 C CA . LEU B 1 88 ? 2.365 6.594 -0.486 1 86.81 88 LEU B CA 1
ATOM 2388 C C . LEU B 1 88 ? 3.723 6.062 -0.033 1 86.81 88 LEU B C 1
ATOM 2390 O O . LEU B 1 88 ? 4.746 6.359 -0.651 1 86.81 88 LEU B O 1
ATOM 2394 N N . ALA B 1 89 ? 3.666 5.238 0.993 1 91.81 89 ALA B N 1
ATOM 2395 C CA . ALA B 1 89 ? 4.918 4.668 1.484 1 91.81 89 ALA B CA 1
ATOM 2396 C C . ALA B 1 89 ? 5.625 3.871 0.39 1 91.81 89 ALA B C 1
ATOM 2398 O O . ALA B 1 89 ? 6.836 4.008 0.196 1 91.81 89 ALA B O 1
ATOM 2399 N N . GLY B 1 90 ? 4.816 3.064 -0.312 1 92.56 90 GLY B N 1
ATOM 2400 C CA . GLY B 1 90 ? 5.375 2.271 -1.396 1 92.56 90 GLY B CA 1
ATOM 2401 C C . GLY B 1 90 ? 6.008 3.113 -2.488 1 92.56 90 GLY B C 1
ATOM 2402 O O . GLY B 1 90 ? 7.102 2.807 -2.961 1 92.56 90 GLY B O 1
ATOM 2403 N N . ARG B 1 91 ? 5.363 4.16 -2.873 1 92.88 91 ARG B N 1
ATOM 2404 C CA . ARG B 1 91 ? 5.871 5.055 -3.912 1 92.88 91 ARG B CA 1
ATOM 2405 C C . ARG B 1 91 ? 7.156 5.742 -3.465 1 92.88 91 ARG B C 1
ATOM 2407 O O . ARG B 1 91 ? 8.117 5.824 -4.227 1 92.88 91 ARG B O 1
ATOM 2414 N N . LEU B 1 92 ? 7.188 6.219 -2.242 1 96.19 92 LEU B N 1
ATOM 2415 C CA . LEU B 1 92 ? 8.359 6.906 -1.719 1 96.19 92 LEU B CA 1
ATOM 2416 C C . LEU B 1 92 ? 9.547 5.949 -1.6 1 96.19 92 LEU B C 1
ATOM 2418 O O . LEU B 1 92 ? 10.664 6.285 -1.988 1 96.19 92 LEU B O 1
ATOM 2422 N N . MET B 1 93 ? 9.25 4.762 -1.089 1 97.31 93 MET B N 1
ATOM 2423 C CA . MET B 1 93 ? 10.32 3.789 -0.907 1 97.31 93 MET B CA 1
ATOM 2424 C C . MET B 1 93 ? 10.859 3.312 -2.252 1 97.31 93 MET B C 1
ATOM 2426 O O . MET B 1 93 ? 12.07 3.162 -2.424 1 97.31 93 MET B O 1
ATOM 2430 N N . ALA B 1 94 ? 9.961 3.098 -3.207 1 97.06 94 ALA B N 1
ATOM 2431 C CA . ALA B 1 94 ? 10.391 2.68 -4.539 1 97.06 94 ALA B CA 1
ATOM 2432 C C . ALA B 1 94 ? 11.273 3.744 -5.188 1 97.06 94 ALA B C 1
ATOM 2434 O O . ALA B 1 94 ? 12.336 3.434 -5.723 1 97.06 94 ALA B O 1
ATOM 2435 N N . ALA B 1 95 ? 10.891 4.977 -5.09 1 97.31 95 ALA B N 1
ATOM 2436 C CA . ALA B 1 95 ? 11.672 6.082 -5.641 1 97.31 95 ALA B CA 1
ATOM 2437 C C . ALA B 1 95 ? 13.039 6.18 -4.961 1 97.31 95 ALA B C 1
ATOM 2439 O O . ALA B 1 95 ? 14.047 6.418 -5.621 1 97.31 95 ALA B O 1
ATOM 2440 N N . ALA B 1 96 ? 13.023 5.965 -3.68 1 98.44 96 ALA B N 1
ATOM 2441 C CA . ALA B 1 96 ? 14.266 6.051 -2.918 1 98.44 96 ALA B CA 1
ATOM 2442 C C . ALA B 1 96 ? 15.234 4.945 -3.318 1 98.44 96 ALA B C 1
ATOM 2444 O O . ALA B 1 96 ? 16.438 5.184 -3.459 1 98.44 96 ALA B O 1
ATOM 2445 N N . ILE B 1 97 ? 14.711 3.742 -3.498 1 98.38 97 ILE B N 1
ATOM 2446 C CA . ILE B 1 97 ? 15.539 2.602 -3.867 1 98.38 97 ILE B CA 1
ATOM 2447 C C . ILE B 1 97 ? 16.188 2.852 -5.23 1 98.38 97 ILE B C 1
ATOM 2449 O O . ILE B 1 97 ? 17.391 2.658 -5.402 1 98.38 97 ILE B O 1
ATOM 2453 N N . VAL B 1 98 ? 15.438 3.338 -6.188 1 97.69 98 VAL B N 1
ATOM 2454 C CA . VAL B 1 98 ? 15.922 3.568 -7.543 1 97.69 98 VAL B CA 1
ATOM 2455 C C . VAL B 1 98 ? 16.953 4.699 -7.543 1 97.69 98 VAL B C 1
ATOM 2457 O O . VAL B 1 98 ? 18.031 4.566 -8.117 1 97.69 98 VAL B O 1
ATOM 2460 N N . LEU B 1 99 ? 16.625 5.742 -6.836 1 97.38 99 LEU B N 1
ATOM 2461 C CA . LEU B 1 99 ? 17.531 6.883 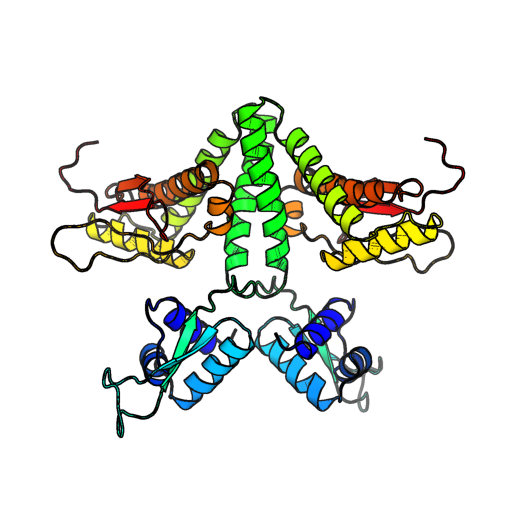-6.793 1 97.38 99 LEU B CA 1
ATOM 2462 C C . LEU B 1 99 ? 18.828 6.523 -6.066 1 97.38 99 LEU B C 1
ATOM 2464 O O . LEU B 1 99 ? 19.922 6.918 -6.496 1 97.38 99 LEU B O 1
ATOM 2468 N N . SER B 1 100 ? 18.641 5.809 -4.996 1 97.38 100 SER B N 1
ATOM 2469 C CA . SER B 1 100 ? 19.828 5.363 -4.258 1 97.38 100 SER B CA 1
ATOM 2470 C C . SER B 1 100 ? 20.734 4.508 -5.137 1 97.38 100 SER B C 1
ATOM 2472 O O . SER B 1 100 ? 21.953 4.645 -5.094 1 97.38 100 SER B O 1
ATOM 2474 N N . ALA B 1 101 ? 20.172 3.641 -5.898 1 95.38 101 ALA B N 1
ATOM 2475 C CA . ALA B 1 101 ? 20.938 2.766 -6.777 1 95.38 101 ALA B CA 1
ATOM 2476 C C . ALA B 1 101 ? 21.719 3.572 -7.82 1 95.38 101 ALA B C 1
ATOM 2478 O O . ALA B 1 101 ? 22.828 3.195 -8.211 1 95.38 101 ALA B O 1
ATOM 2479 N N . THR B 1 102 ? 21.172 4.66 -8.227 1 94.44 102 THR B N 1
ATOM 2480 C CA . THR B 1 102 ? 21.781 5.5 -9.258 1 94.44 102 THR B CA 1
ATOM 2481 C C . THR B 1 102 ? 22.828 6.43 -8.656 1 94.44 102 THR B C 1
ATOM 2483 O O . THR B 1 102 ? 23.875 6.672 -9.266 1 94.44 102 THR B O 1
ATOM 2486 N N . THR B 1 103 ? 22.641 6.953 -7.461 1 94.88 103 THR B N 1
ATOM 2487 C CA . THR B 1 103 ? 23.5 7.988 -6.875 1 94.88 103 THR B CA 1
ATOM 2488 C C . THR B 1 103 ? 24.531 7.371 -5.941 1 94.88 103 THR B C 1
ATOM 2490 O O . THR B 1 103 ? 25.547 8 -5.633 1 94.88 103 THR B O 1
ATOM 2493 N N . GLY B 1 104 ? 24.203 6.227 -5.383 1 94.25 104 GLY B N 1
ATOM 2494 C CA . GLY B 1 104 ? 25.094 5.598 -4.422 1 94.25 104 GLY B CA 1
ATOM 2495 C C . GLY B 1 104 ? 24.844 6.059 -2.994 1 94.25 104 GLY B C 1
ATOM 2496 O O . GLY B 1 104 ? 25.484 5.566 -2.061 1 94.25 104 GLY B O 1
ATOM 2497 N N . GLU B 1 105 ? 23.906 6.969 -2.748 1 96 105 GLU B N 1
ATOM 2498 C CA . GLU B 1 105 ? 23.547 7.43 -1.409 1 96 105 GLU B CA 1
ATOM 2499 C C . GLU B 1 105 ? 22.766 6.359 -0.648 1 96 105 GLU B C 1
ATOM 2501 O O . GLU B 1 105 ? 22.031 5.57 -1.251 1 96 105 GLU B O 1
ATOM 2506 N N . PRO B 1 106 ? 22.938 6.32 0.686 1 96.06 106 PRO B N 1
ATOM 2507 C CA . PRO B 1 106 ? 22.156 5.363 1.467 1 96.06 106 PRO B CA 1
ATOM 2508 C C . PRO B 1 106 ? 20.656 5.535 1.276 1 96.06 106 PRO B C 1
ATOM 2510 O O . PRO B 1 106 ? 20.141 6.66 1.31 1 96.06 106 PRO B O 1
ATOM 2513 N N . THR B 1 107 ? 19.953 4.453 1.117 1 97.94 107 THR B N 1
ATOM 2514 C CA . THR B 1 107 ? 18.547 4.473 0.757 1 97.94 107 THR B CA 1
ATOM 2515 C C . THR B 1 107 ? 17.719 5.191 1.823 1 97.94 107 THR B C 1
ATOM 2517 O O . THR B 1 107 ? 16.797 5.938 1.502 1 97.94 107 THR B O 1
ATOM 2520 N N . VAL B 1 108 ? 18.062 5.023 3.094 1 97.56 108 VAL B N 1
ATOM 2521 C CA . VAL B 1 108 ? 17.312 5.621 4.188 1 97.56 108 VAL B CA 1
ATOM 2522 C C . VAL B 1 108 ? 17.391 7.145 4.105 1 97.56 108 VAL B C 1
ATOM 2524 O O . VAL B 1 108 ? 16.391 7.84 4.312 1 97.56 108 VAL B O 1
ATOM 2527 N N . GLU B 1 109 ? 18.547 7.672 3.779 1 97.38 109 GLU B N 1
ATOM 2528 C CA . GLU B 1 109 ? 18.734 9.117 3.652 1 97.38 109 GLU B CA 1
ATOM 2529 C C . GLU B 1 109 ? 17.953 9.664 2.459 1 97.38 109 GLU B C 1
ATOM 2531 O O . GLU B 1 109 ? 17.312 10.711 2.562 1 97.38 109 GLU B O 1
ATOM 2536 N N . VAL B 1 110 ? 18.062 8.969 1.35 1 98.5 110 VAL B N 1
ATOM 2537 C CA . VAL B 1 110 ? 17.344 9.375 0.146 1 98.5 110 VAL B CA 1
ATOM 2538 C C . VAL B 1 110 ? 15.844 9.336 0.404 1 98.5 110 VAL B C 1
ATOM 2540 O O . VAL B 1 110 ? 15.109 10.234 -0.011 1 98.5 110 VAL B O 1
ATOM 2543 N N . LEU B 1 111 ? 15.406 8.289 1.119 1 98.62 111 LEU B N 1
ATOM 2544 C CA . LEU B 1 111 ? 13.992 8.133 1.449 1 98.62 111 LEU B CA 1
ATOM 2545 C C . LEU B 1 111 ? 13.492 9.32 2.271 1 98.62 111 LEU B C 1
ATOM 2547 O O . LEU B 1 111 ? 12.438 9.891 1.972 1 98.62 111 LEU B O 1
ATOM 2551 N N . ASN B 1 112 ? 14.242 9.711 3.299 1 98.56 112 ASN B N 1
ATOM 2552 C CA . ASN B 1 112 ? 13.844 10.836 4.137 1 98.56 112 ASN B CA 1
ATOM 2553 C C . ASN B 1 112 ? 13.805 12.141 3.348 1 98.56 112 ASN B C 1
ATOM 2555 O O . ASN B 1 112 ? 12.914 12.961 3.543 1 98.56 112 ASN B O 1
ATOM 2559 N N . ARG B 1 113 ? 14.711 12.289 2.453 1 98.62 113 ARG B N 1
ATOM 2560 C CA . ARG B 1 113 ? 14.734 13.484 1.615 1 98.62 113 ARG B CA 1
ATOM 2561 C C . ARG B 1 113 ? 13.523 13.523 0.686 1 98.62 113 ARG B C 1
ATOM 2563 O O . ARG B 1 113 ? 12.875 14.562 0.55 1 98.62 113 ARG B O 1
ATOM 2570 N N . ILE B 1 114 ? 13.242 12.422 0.037 1 98.56 114 ILE B N 1
ATOM 2571 C CA . ILE B 1 114 ? 12.109 12.336 -0.874 1 98.56 114 ILE B CA 1
ATOM 2572 C C . ILE B 1 114 ? 10.812 12.562 -0.102 1 98.56 114 ILE B C 1
ATOM 2574 O O . ILE B 1 114 ? 9.906 13.25 -0.583 1 98.56 114 ILE B O 1
ATOM 2578 N N . ALA B 1 115 ? 10.703 11.93 1.071 1 98.38 115 ALA B N 1
ATOM 2579 C CA . ALA B 1 115 ? 9.523 12.117 1.915 1 98.38 115 ALA B CA 1
ATOM 2580 C C . ALA B 1 115 ? 9.344 13.586 2.281 1 98.38 115 ALA B C 1
ATOM 2582 O O . ALA B 1 115 ? 8.227 14.117 2.221 1 98.38 115 ALA B O 1
ATOM 2583 N N . HIS B 1 116 ? 10.422 14.242 2.67 1 98.69 116 HIS B N 1
ATOM 2584 C CA . HIS B 1 116 ? 10.391 15.664 2.99 1 98.69 116 HIS B CA 1
ATOM 2585 C C . HIS B 1 116 ? 9.914 16.484 1.797 1 98.69 116 HIS B C 1
ATOM 2587 O O . HIS B 1 116 ? 9.055 17.359 1.94 1 98.69 116 HIS B O 1
ATOM 2593 N N . ASP B 1 117 ? 10.508 16.203 0.642 1 98.44 117 ASP B N 1
ATOM 2594 C CA . ASP B 1 117 ? 10.148 16.922 -0.573 1 98.44 117 ASP B CA 1
ATOM 2595 C C . ASP B 1 117 ? 8.672 16.75 -0.908 1 98.44 117 ASP B C 1
ATOM 2597 O O . ASP B 1 117 ? 8.008 17.688 -1.346 1 98.44 117 ASP B O 1
ATOM 2601 N N . TYR B 1 118 ? 8.203 15.547 -0.769 1 96.5 118 TYR B N 1
ATOM 2602 C CA . TYR B 1 118 ? 6.781 15.281 -0.986 1 96.5 118 TYR B CA 1
ATOM 2603 C C . TYR B 1 118 ? 5.922 16.078 -0.014 1 96.5 118 TYR B C 1
ATOM 2605 O O . TYR B 1 118 ? 4.914 16.672 -0.409 1 96.5 118 TYR B O 1
ATOM 2613 N N . GLY B 1 119 ? 6.32 16.062 1.29 1 97.38 119 GLY B N 1
ATOM 2614 C CA . GLY B 1 119 ? 5.629 16.875 2.279 1 97.38 119 GLY B CA 1
ATOM 2615 C C . GLY B 1 119 ? 5.617 18.359 1.933 1 97.38 119 GLY B C 1
ATOM 2616 O O . GLY B 1 119 ? 4.598 19.031 2.104 1 97.38 119 GLY B O 1
ATOM 2617 N N . GLN B 1 120 ? 6.738 18.859 1.464 1 97.81 120 GLN B N 1
ATOM 2618 C CA . GLN B 1 120 ? 6.836 20.25 1.067 1 97.81 120 GLN B CA 1
ATOM 2619 C C . GLN B 1 120 ? 5.836 20.578 -0.037 1 97.81 120 GLN B C 1
ATOM 2621 O O . GLN B 1 120 ? 5.199 21.641 -0.01 1 97.81 120 GLN B O 1
ATOM 2626 N N . ALA B 1 121 ? 5.746 19.703 -0.982 1 96.31 121 ALA B N 1
ATOM 2627 C CA . ALA B 1 121 ? 4.801 19.891 -2.078 1 96.31 121 ALA B CA 1
ATOM 2628 C C . ALA B 1 121 ? 3.361 19.906 -1.567 1 96.31 121 ALA B C 1
ATOM 2630 O O . ALA B 1 121 ? 2.543 20.703 -2.021 1 96.31 121 ALA B O 1
ATOM 2631 N N . MET B 1 122 ? 3.041 19.016 -0.667 1 92.94 122 MET B N 1
ATOM 2632 C CA . MET B 1 122 ? 1.722 18.984 -0.042 1 92.94 122 MET B CA 1
ATOM 2633 C C . MET B 1 122 ? 1.4 20.312 0.625 1 92.94 122 MET B C 1
ATOM 2635 O O . MET B 1 122 ? 0.318 20.875 0.424 1 92.94 122 MET B O 1
ATOM 2639 N N . GLY B 1 123 ? 2.344 20.812 1.465 1 95.19 123 GLY B N 1
ATOM 2640 C CA . GLY B 1 123 ? 2.154 22.062 2.174 1 95.19 123 GLY B CA 1
ATOM 2641 C C . GLY B 1 123 ? 2.029 23.266 1.247 1 95.19 123 GLY B C 1
ATOM 2642 O O . GLY B 1 123 ? 1.194 24.141 1.468 1 95.19 123 GLY B O 1
ATOM 2643 N N . ALA B 1 124 ? 2.832 23.25 0.197 1 94.62 124 ALA B N 1
ATOM 2644 C CA . ALA B 1 124 ? 2.844 24.359 -0.75 1 94.62 124 ALA B CA 1
ATOM 2645 C C . ALA B 1 124 ? 1.53 24.438 -1.522 1 94.62 124 ALA B C 1
ATOM 2647 O O . ALA B 1 124 ? 1.088 25.531 -1.898 1 94.62 124 ALA B O 1
ATOM 2648 N N . ALA B 1 125 ? 0.961 23.344 -1.699 1 92.12 125 ALA B N 1
ATOM 2649 C CA . ALA B 1 125 ? -0.287 23.281 -2.455 1 92.12 125 ALA B CA 1
ATOM 2650 C C . ALA B 1 125 ? -1.461 23.781 -1.615 1 92.12 125 ALA B C 1
ATOM 2652 O O . ALA B 1 125 ? -2.531 24.078 -2.15 1 92.12 125 ALA B O 1
ATOM 2653 N N . ALA B 1 126 ? -1.298 23.797 -0.367 1 86.56 126 ALA B N 1
ATOM 2654 C CA . ALA B 1 126 ? -2.398 24.109 0.541 1 86.56 126 ALA B CA 1
ATOM 2655 C C . ALA B 1 126 ? -2.66 25.609 0.596 1 86.56 126 ALA B C 1
ATOM 2657 O O . ALA B 1 126 ? -3.75 26.047 0.982 1 86.56 126 ALA B O 1
ATOM 2658 N N . THR B 1 127 ? -1.714 26.484 0.361 1 85.94 127 THR B N 1
ATOM 2659 C CA . THR B 1 127 ? -1.932 27.922 0.429 1 85.94 127 THR B CA 1
ATOM 2660 C C . THR B 1 127 ? -1.048 28.641 -0.579 1 85.94 127 THR B C 1
ATOM 2662 O O . THR B 1 127 ? 0.038 28.172 -0.917 1 85.94 127 THR B O 1
ATOM 2665 N N . THR B 1 128 ? -1.587 29.688 -1.084 1 86.56 128 THR B N 1
ATOM 2666 C CA . THR B 1 128 ? -0.848 30.547 -2.016 1 86.56 128 THR B CA 1
ATOM 2667 C C . THR B 1 128 ? -0.152 31.672 -1.276 1 86.56 128 THR B C 1
ATOM 2669 O O . THR B 1 128 ? 0.686 32.375 -1.85 1 86.56 128 THR B O 1
ATOM 2672 N N . ARG B 1 129 ? -0.535 31.953 -0.052 1 89.56 129 ARG B N 1
ATOM 2673 C CA . ARG B 1 129 ? 0.093 33 0.745 1 89.56 129 ARG B CA 1
ATOM 2674 C C . ARG B 1 129 ? 0.609 32.438 2.07 1 89.56 129 ARG B C 1
ATOM 2676 O O . ARG B 1 129 ? -0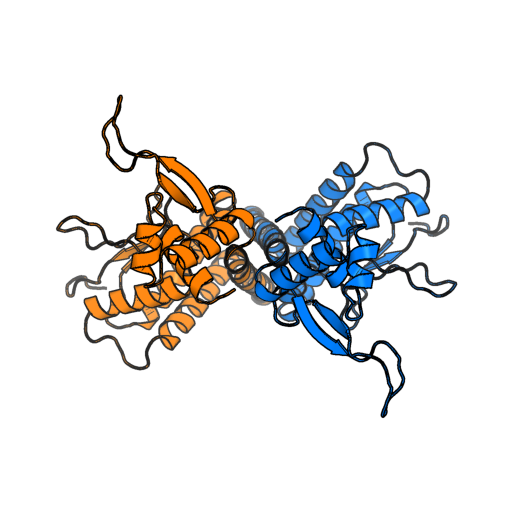.024 31.578 2.676 1 89.56 129 ARG B O 1
ATOM 2683 N N . PRO B 1 130 ? 1.699 33.031 2.529 1 90.5 130 PRO B N 1
ATOM 2684 C CA . PRO B 1 130 ? 2.199 32.625 3.84 1 90.5 130 PRO B CA 1
ATOM 2685 C C . PRO B 1 130 ? 1.196 32.875 4.965 1 90.5 130 PRO B C 1
ATOM 2687 O O . PRO B 1 130 ? 0.45 33.844 4.918 1 90.5 130 PRO B O 1
ATOM 2690 N N . PRO B 1 131 ? 1.163 31.875 5.918 1 93.69 131 PRO B N 1
ATOM 2691 C CA . PRO B 1 131 ? 0.284 32.094 7.066 1 93.69 131 PRO B CA 1
ATOM 2692 C C . PRO B 1 131 ? 0.6 33.406 7.801 1 93.69 131 PRO B C 1
ATOM 2694 O O . PRO B 1 131 ? 1.764 33.812 7.879 1 93.69 131 PRO B O 1
ATOM 2697 N N . ALA B 1 132 ? -0.416 34.031 8.43 1 93.5 132 ALA B N 1
ATOM 2698 C CA . ALA B 1 132 ? -0.318 35.344 9.039 1 93.5 132 ALA B CA 1
ATOM 2699 C C . ALA B 1 132 ? 0.45 35.281 10.359 1 93.5 132 ALA B C 1
ATOM 2701 O O . ALA B 1 132 ? 1.078 36.281 10.766 1 93.5 132 ALA B O 1
ATOM 2702 N N . ASP B 1 133 ? 0.337 34.25 11.031 1 92.94 133 ASP B N 1
ATOM 2703 C CA . ASP B 1 133 ? 0.972 34.062 12.336 1 92.94 133 ASP B CA 1
ATOM 2704 C C . ASP B 1 133 ? 1.169 32.562 12.648 1 92.94 133 ASP B C 1
ATOM 2706 O O . ASP B 1 133 ? 0.736 31.719 11.883 1 92.94 133 ASP B O 1
ATOM 2710 N N . PRO B 1 134 ? 1.842 32.25 13.734 1 92.88 134 PRO B N 1
ATOM 2711 C CA . PRO B 1 134 ? 2.143 30.844 14.086 1 92.88 134 PRO B CA 1
ATOM 2712 C C . PRO B 1 134 ? 0.885 30.016 14.305 1 92.88 134 PRO B C 1
ATOM 2714 O O . PRO B 1 134 ? 0.866 28.828 13.984 1 92.88 134 PRO B O 1
ATOM 2717 N N . ALA B 1 135 ? -0.075 30.609 14.859 1 91.06 135 ALA B N 1
ATOM 2718 C CA . ALA B 1 135 ? -1.32 29.875 15.094 1 91.06 135 ALA B CA 1
ATOM 2719 C C . ALA B 1 135 ? -1.971 29.469 13.773 1 91.06 135 ALA B C 1
ATOM 2721 O O . ALA B 1 135 ? -2.447 28.344 13.633 1 91.06 135 ALA B O 1
ATOM 2722 N N . ALA B 1 136 ? -1.977 30.391 12.859 1 93.06 136 ALA B N 1
ATOM 2723 C CA . ALA B 1 136 ? -2.525 30.125 11.539 1 93.06 136 ALA B CA 1
ATOM 2724 C C . ALA B 1 136 ? -1.711 29.047 10.812 1 93.06 136 ALA B C 1
ATOM 2726 O O . ALA B 1 136 ? -2.27 28.203 10.109 1 93.06 136 ALA B O 1
ATOM 2727 N N . ALA B 1 137 ? -0.437 29.078 10.984 1 94.56 137 ALA B N 1
ATOM 2728 C CA . ALA B 1 137 ? 0.449 28.094 10.359 1 94.56 137 ALA B CA 1
ATOM 2729 C C . ALA B 1 137 ? 0.173 26.688 10.891 1 94.56 137 ALA B C 1
ATOM 2731 O O . ALA B 1 137 ? 0.112 25.734 10.117 1 94.56 137 ALA B O 1
ATOM 2732 N N . LEU B 1 138 ? 0.035 26.625 12.172 1 94 138 LEU B N 1
ATOM 2733 C CA . LEU B 1 138 ? -0.265 25.328 12.766 1 94 138 LEU B CA 1
ATOM 2734 C C . LEU B 1 138 ? -1.598 24.781 12.258 1 94 138 LEU B C 1
ATOM 2736 O O . LEU B 1 138 ? -1.699 23.609 11.898 1 94 138 LEU B O 1
ATOM 2740 N N . GLU B 1 139 ? -2.559 25.672 12.203 1 92.69 139 GLU B N 1
ATOM 2741 C CA . GLU B 1 139 ? -3.879 25.25 11.75 1 92.69 139 GLU B CA 1
ATOM 2742 C C . GLU B 1 139 ? -3.842 24.781 10.297 1 92.69 139 GLU B C 1
ATOM 2744 O O . GLU B 1 139 ? -4.473 23.781 9.945 1 92.69 139 GLU B O 1
ATOM 2749 N N . LEU B 1 140 ? -3.164 25.484 9.547 1 94.12 140 LEU B N 1
ATOM 2750 C CA . LEU B 1 140 ? -3.037 25.109 8.141 1 94.12 140 LEU B CA 1
ATOM 2751 C C . LEU B 1 140 ? -2.312 23.766 8.008 1 94.12 140 LEU B C 1
ATOM 2753 O O . LEU B 1 140 ? -2.693 22.938 7.184 1 94.12 140 LEU B O 1
ATOM 2757 N N . THR B 1 141 ? -1.284 23.578 8.766 1 96.31 141 THR B N 1
ATOM 2758 C CA . THR B 1 141 ? -0.56 22.312 8.766 1 96.31 141 THR B CA 1
ATOM 2759 C C . THR B 1 141 ? -1.492 21.156 9.117 1 96.31 141 THR B C 1
ATOM 2761 O O . THR B 1 141 ? -1.491 20.125 8.445 1 96.31 141 THR B O 1
ATOM 2764 N N . LEU B 1 142 ? -2.242 21.375 10.117 1 93.19 142 LEU B N 1
ATOM 2765 C CA . LEU B 1 142 ? -3.156 20.328 10.57 1 93.19 142 LEU B CA 1
ATOM 2766 C C . LEU B 1 142 ? -4.211 20.031 9.516 1 93.19 142 LEU B C 1
ATOM 2768 O O . LEU B 1 142 ? -4.598 18.875 9.328 1 93.19 142 LEU B O 1
ATOM 2772 N N . ASP B 1 143 ? -4.625 21.047 8.836 1 90.88 143 ASP B N 1
ATOM 2773 C CA . ASP B 1 143 ? -5.598 20.859 7.762 1 90.88 143 ASP B CA 1
ATOM 2774 C C . ASP B 1 143 ? -5.02 20 6.637 1 90.88 143 ASP B C 1
ATOM 2776 O O . ASP B 1 143 ? -5.707 19.125 6.102 1 90.88 143 ASP B O 1
ATOM 2780 N N . VAL B 1 144 ? -3.816 20.297 6.289 1 92.44 144 VAL B N 1
ATOM 2781 C CA . VAL B 1 144 ? -3.146 19.484 5.27 1 92.44 144 VAL B CA 1
ATOM 2782 C C . VAL B 1 144 ? -3.053 18.047 5.73 1 92.44 144 VAL B C 1
ATOM 2784 O O . VAL B 1 144 ? -3.377 17.125 4.977 1 92.44 144 VAL B O 1
ATOM 2787 N N . LEU B 1 145 ? -2.658 17.828 6.949 1 91.81 145 LEU B N 1
ATOM 2788 C CA . LEU B 1 145 ? -2.484 16.484 7.48 1 91.81 145 LEU B CA 1
ATOM 2789 C C . LEU B 1 145 ? -3.814 15.734 7.527 1 91.81 145 LEU B C 1
ATOM 2791 O O . LEU B 1 145 ? -3.877 14.547 7.207 1 91.81 145 LEU B O 1
ATOM 2795 N N . ARG B 1 146 ? -4.832 16.453 7.859 1 83.69 146 ARG B N 1
ATOM 2796 C CA . ARG B 1 146 ? -6.16 15.852 7.848 1 83.69 146 ARG B CA 1
ATOM 2797 C C . ARG B 1 146 ? -6.539 15.391 6.445 1 83.69 146 ARG B C 1
ATOM 2799 O O . ARG B 1 146 ? -7.098 14.305 6.273 1 83.69 146 ARG B O 1
ATOM 2806 N N . LYS B 1 147 ? -6.2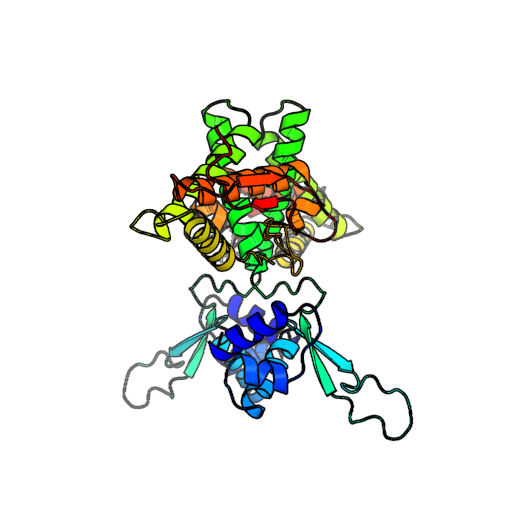19 16.188 5.5 1 82.12 147 LYS B N 1
ATOM 2807 C CA . LYS B 1 147 ? -6.52 15.867 4.105 1 82.12 147 LYS B CA 1
ATOM 2808 C C . LYS B 1 147 ? -5.812 14.586 3.67 1 82.12 147 LYS B C 1
ATOM 2810 O O . LYS B 1 147 ? -6.316 13.852 2.818 1 82.12 147 LYS B O 1
ATOM 2815 N N . TYR B 1 148 ? -4.781 14.336 4.328 1 82.06 148 TYR B N 1
ATOM 2816 C CA . TYR B 1 148 ? -3.988 13.188 3.92 1 82.06 148 TYR B CA 1
ATOM 2817 C C . TYR B 1 148 ? -4.133 12.047 4.922 1 82.06 148 TYR B C 1
ATOM 2819 O O . TYR B 1 148 ? -3.293 11.141 4.965 1 82.06 148 TYR B O 1
ATOM 2827 N N . GLY B 1 149 ? -5.113 12.148 5.785 1 78.25 149 GLY B N 1
ATOM 2828 C CA . GLY B 1 149 ? -5.559 10.992 6.543 1 78.25 149 GLY B CA 1
ATOM 2829 C C . GLY B 1 149 ? -5.098 11.008 7.988 1 78.25 149 GLY B C 1
ATOM 2830 O O . GLY B 1 149 ? -5.391 10.086 8.75 1 78.25 149 GLY B O 1
ATOM 2831 N N . TYR B 1 150 ? -4.328 11.977 8.367 1 85.12 150 TYR B N 1
ATOM 2832 C CA . TYR B 1 150 ? -3.953 12.094 9.773 1 85.12 150 TYR B CA 1
ATOM 2833 C C . TYR B 1 150 ? -5.113 12.625 10.602 1 85.12 150 TYR B C 1
ATOM 2835 O O . TYR B 1 150 ? -6.008 13.289 10.07 1 85.12 150 TYR B O 1
ATOM 2843 N N . GLU B 1 151 ? -5.086 12.297 11.875 1 82.44 151 GLU B N 1
ATOM 2844 C CA . GLU B 1 151 ? -6.109 12.773 12.797 1 82.44 151 GLU B CA 1
ATOM 2845 C C . GLU B 1 151 ? -5.488 13.5 13.984 1 82.44 151 GLU B C 1
ATOM 2847 O O . GLU B 1 151 ? -5.242 12.891 15.031 1 82.44 151 GLU B O 1
ATOM 2852 N N . PRO B 1 152 ? -5.227 14.805 13.789 1 88.31 152 PRO B N 1
ATOM 2853 C CA . PRO B 1 152 ? -4.641 15.602 14.875 1 88.31 152 PRO B CA 1
ATOM 2854 C C . PRO B 1 152 ? -5.621 15.836 16.016 1 88.31 152 PRO B C 1
ATOM 2856 O O . PRO B 1 152 ? -6.82 16.016 15.789 1 88.31 152 PRO B O 1
ATOM 2859 N N . ARG B 1 153 ? -5.164 15.75 17.25 1 83.06 153 ARG B N 1
ATOM 2860 C CA . ARG B 1 153 ? -5.914 16.047 18.469 1 83.06 153 ARG B CA 1
ATOM 2861 C C . ARG B 1 153 ? -5.18 17.062 19.328 1 83.06 153 ARG B C 1
ATOM 2863 O O . ARG B 1 153 ? -4.008 16.891 19.656 1 83.06 153 ARG B O 1
ATOM 2870 N N . ARG B 1 154 ? -5.898 18.125 19.609 1 80.44 154 ARG B N 1
ATOM 2871 C CA . ARG B 1 154 ? -5.34 19.125 20.516 1 80.44 154 ARG B CA 1
ATOM 2872 C C . ARG B 1 154 ? -5.594 18.75 21.984 1 80.44 154 ARG B C 1
ATOM 2874 O O . ARG B 1 154 ? -6.66 18.219 22.312 1 80.44 154 ARG B O 1
ATOM 2881 N N . PRO B 1 155 ? -4.527 18.781 22.75 1 69 155 PRO B N 1
ATOM 2882 C CA . PRO B 1 155 ? -4.766 18.484 24.172 1 69 155 PRO B CA 1
ATOM 2883 C C . PRO B 1 155 ? -5.82 19.391 24.797 1 69 155 PRO B C 1
ATOM 2885 O O . PRO B 1 155 ? -5.984 20.547 24.375 1 69 155 PRO B O 1
ATOM 2888 N N . ALA B 1 156 ? -6.781 18.828 25.625 1 60.25 156 ALA B N 1
ATOM 2889 C CA . ALA B 1 156 ? -7.855 19.547 26.312 1 60.25 156 ALA B CA 1
ATOM 2890 C C . ALA B 1 156 ? -7.297 20.547 27.312 1 60.25 156 ALA B C 1
ATOM 2892 O O . ALA B 1 156 ? -7.934 21.562 27.609 1 60.25 156 ALA B O 1
ATOM 2893 N N . GLY B 1 157 ? -6.168 20.172 27.891 1 56.47 157 GLY B N 1
ATOM 2894 C CA . GLY B 1 157 ? -5.805 20.984 29.047 1 56.47 157 GLY B CA 1
ATOM 2895 C C . GLY B 1 157 ? -5.027 22.234 28.672 1 56.47 157 GLY B C 1
ATOM 2896 O O . GLY B 1 157 ? -4.496 22.344 27.562 1 56.47 157 GLY B O 1
ATOM 2897 N N . PRO B 1 158 ? -5 23.25 29.656 1 54.44 158 PRO B N 1
ATOM 2898 C CA . PRO B 1 158 ? -4.234 24.484 29.578 1 54.44 158 PRO B CA 1
ATOM 2899 C C . PRO B 1 158 ? -2.73 24.25 29.484 1 54.44 158 PRO B C 1
ATOM 2901 O O . PRO B 1 158 ? -2.211 23.328 30.109 1 54.44 158 PRO B O 1
ATOM 2904 N N . GLY B 1 159 ? -1.932 24.75 28.5 1 55.28 159 GLY B N 1
ATOM 2905 C CA . GLY B 1 159 ? -0.479 24.797 28.516 1 55.28 159 GLY B CA 1
ATOM 2906 C C . GLY B 1 159 ? 0.148 23.953 27.406 1 55.28 159 GLY B C 1
ATOM 2907 O O . GLY B 1 159 ? 1.276 24.219 26.984 1 55.28 159 GLY B O 1
ATOM 2908 N N . ASP B 1 160 ? -0.473 22.734 27.203 1 61.44 160 ASP B N 1
ATOM 2909 C CA . ASP B 1 160 ? 0.267 21.859 26.281 1 61.44 160 ASP B CA 1
ATOM 2910 C C . ASP B 1 160 ? -0.132 22.141 24.844 1 61.44 160 ASP B C 1
ATOM 2912 O O . ASP B 1 160 ? -1.308 22.031 24.484 1 61.44 160 ASP B O 1
ATOM 2916 N N . ASP B 1 161 ? 0.725 22.891 24.172 1 77.44 161 ASP B N 1
ATOM 2917 C CA . ASP B 1 161 ? 0.5 23.359 22.797 1 77.44 161 ASP B CA 1
ATOM 2918 C C . ASP B 1 161 ? 0.905 22.297 21.781 1 77.44 161 ASP B C 1
ATOM 2920 O O . ASP B 1 161 ? 0.992 22.578 20.594 1 77.44 161 ASP B O 1
ATOM 2924 N N . GLU B 1 162 ? 1.028 21.203 22.391 1 89.12 162 GLU B N 1
ATOM 2925 C CA . GLU B 1 162 ? 1.489 20.141 21.5 1 89.12 162 GLU B CA 1
ATOM 2926 C C . GLU B 1 162 ? 0.314 19.375 20.906 1 89.12 162 GLU B C 1
ATOM 2928 O O . GLU B 1 162 ? -0.593 18.969 21.625 1 89.12 162 GLU B O 1
ATOM 2933 N N . VAL B 1 163 ? 0.355 19.25 19.672 1 92.75 163 VAL B N 1
ATOM 2934 C CA . VAL B 1 163 ? -0.688 18.516 18.953 1 92.75 163 VAL B CA 1
ATOM 2935 C C . VAL B 1 163 ? -0.228 17.078 18.703 1 92.75 163 VAL B C 1
ATOM 2937 O O . VAL B 1 163 ? 0.848 16.859 18.141 1 92.75 163 VAL B O 1
ATOM 2940 N N . GLU B 1 164 ? -1.044 16.156 19.141 1 89.88 164 GLU B N 1
ATOM 2941 C CA . GLU B 1 164 ? -0.793 14.75 18.859 1 89.88 164 GLU B CA 1
ATOM 2942 C C . GLU B 1 164 ? -1.606 14.273 17.656 1 89.88 164 GLU B C 1
ATOM 2944 O O . GLU B 1 164 ? -2.691 14.797 17.391 1 89.88 164 GLU B O 1
ATOM 2949 N N . LEU B 1 165 ? -1.043 13.367 16.938 1 88.75 165 LEU B N 1
ATOM 2950 C CA . LEU B 1 165 ? -1.781 12.664 15.898 1 88.75 165 LEU B CA 1
ATOM 2951 C C . LEU B 1 165 ? -2.262 11.305 16.406 1 88.75 165 LEU B C 1
ATOM 2953 O O . LEU B 1 165 ? -1.45 10.43 16.703 1 88.75 165 LEU B O 1
ATOM 2957 N N . VAL B 1 166 ? -3.453 11.07 16.422 1 79.94 166 VAL B N 1
ATOM 2958 C CA . VAL B 1 166 ? -4.031 9.891 17.062 1 79.94 166 VAL B CA 1
ATOM 2959 C C . VAL B 1 166 ? -3.855 8.672 16.156 1 79.94 166 VAL B C 1
ATOM 2961 O O . VAL B 1 166 ? -3.953 7.531 16.609 1 79.94 166 VAL B O 1
ATOM 2964 N N . ASN B 1 167 ? -3.607 8.938 14.875 1 76.25 167 ASN B N 1
ATOM 2965 C CA . ASN B 1 167 ? -3.359 7.863 13.922 1 76.25 167 ASN B CA 1
ATOM 2966 C C . ASN B 1 167 ? -2.121 8.141 13.07 1 76.25 167 ASN B C 1
ATOM 2968 O O . ASN B 1 167 ? -1.579 9.25 13.102 1 76.25 167 ASN B O 1
ATOM 2972 N N . CYS B 1 168 ? -1.673 7.066 12.469 1 84.06 168 CYS B N 1
ATOM 2973 C CA . CYS B 1 168 ? -0.586 7.164 11.5 1 84.06 168 CYS B CA 1
ATOM 2974 C C . CYS B 1 168 ? -0.915 6.383 10.234 1 84.06 168 CYS B C 1
ATOM 2976 O O . CYS B 1 168 ? -1.097 5.168 10.281 1 84.06 168 CYS B O 1
ATOM 2978 N N . PRO B 1 169 ? -0.97 7.102 9.188 1 80.25 169 PRO B N 1
ATOM 2979 C CA . PRO B 1 169 ? -1.251 6.418 7.918 1 80.25 169 PRO B CA 1
ATOM 2980 C C . PRO B 1 169 ? -0.241 5.32 7.605 1 80.25 169 PRO B C 1
ATOM 2982 O O . PRO B 1 169 ? -0.491 4.473 6.742 1 80.25 169 PRO B O 1
ATOM 2985 N N . PHE B 1 170 ? 0.862 5.324 8.328 1 87 170 PHE B N 1
ATOM 2986 C CA . PHE B 1 170 ? 1.903 4.328 8.102 1 87 170 PHE B CA 1
ATOM 2987 C C . PHE B 1 170 ? 1.967 3.336 9.258 1 87 170 PHE B C 1
ATOM 2989 O O . PHE B 1 170 ? 3.004 2.707 9.484 1 87 170 PHE B O 1
ATOM 2996 N N . HIS B 1 171 ? 0.915 3.193 10 1 82.81 171 HIS B N 1
ATOM 2997 C CA . HIS B 1 171 ? 0.892 2.443 11.25 1 82.81 171 HIS B CA 1
ATOM 2998 C C . HIS B 1 171 ? 1.303 0.992 11.031 1 82.81 171 HIS B C 1
ATOM 3000 O O . HIS B 1 171 ? 2.109 0.449 11.789 1 82.81 171 HIS B O 1
ATOM 3006 N N . ALA B 1 172 ? 0.76 0.377 10.008 1 80.12 172 ALA B N 1
ATOM 3007 C CA . ALA B 1 172 ? 1.057 -1.031 9.758 1 80.12 172 ALA B CA 1
ATOM 3008 C C . ALA B 1 172 ? 2.537 -1.232 9.445 1 80.12 172 ALA B C 1
ATOM 3010 O O . ALA B 1 172 ? 3.158 -2.178 9.938 1 80.12 172 ALA B O 1
ATOM 3011 N N . LEU B 1 173 ? 3.051 -0.392 8.617 1 87.19 173 LEU B N 1
ATOM 3012 C CA . LEU B 1 173 ? 4.477 -0.444 8.305 1 87.19 173 LEU B CA 1
ATOM 3013 C C . LEU B 1 173 ? 5.312 -0.155 9.539 1 87.19 173 LEU B C 1
ATOM 3015 O O . LEU B 1 173 ? 6.355 -0.782 9.75 1 87.19 173 LEU B O 1
ATOM 3019 N N . ALA B 1 174 ? 4.871 0.763 10.406 1 88.81 174 ALA B N 1
ATOM 3020 C CA . ALA B 1 174 ? 5.594 1.159 11.617 1 88.81 174 ALA B CA 1
ATOM 3021 C C . ALA B 1 174 ? 5.645 0.017 12.625 1 88.81 174 ALA B C 1
ATOM 3023 O O . ALA B 1 174 ? 6.602 -0.097 13.391 1 88.81 174 ALA B O 1
ATOM 3024 N N . ARG B 1 175 ? 4.68 -0.83 12.602 1 85.62 175 ARG B N 1
ATOM 3025 C CA . ARG B 1 175 ? 4.652 -1.97 13.508 1 85.62 175 ARG B CA 1
ATOM 3026 C C . ARG B 1 175 ? 5.777 -2.951 13.188 1 85.62 175 ARG B C 1
ATOM 3028 O O . ARG B 1 175 ? 6.348 -3.564 14.094 1 85.62 175 ARG B O 1
ATOM 3035 N N . GLU B 1 176 ? 6.121 -3.064 11.953 1 87.5 176 GLU B N 1
ATOM 3036 C CA . GLU B 1 176 ? 7.125 -4.031 11.523 1 87.5 176 GLU B CA 1
ATOM 3037 C C . GLU B 1 176 ? 8.492 -3.379 11.375 1 87.5 176 GLU B C 1
ATOM 3039 O O . GLU B 1 176 ? 9.523 -4.004 11.664 1 87.5 176 GLU B O 1
ATOM 3044 N N . GLN B 1 177 ? 8.445 -2.164 10.93 1 93.94 177 GLN B N 1
ATOM 3045 C CA . GLN B 1 177 ? 9.664 -1.396 10.703 1 93.94 177 GLN B CA 1
ATOM 3046 C C . GLN B 1 177 ? 9.562 -0.001 11.312 1 93.94 177 GLN B C 1
ATOM 3048 O O . GLN B 1 177 ? 9.492 0.994 10.586 1 93.94 177 GLN B O 1
ATOM 3053 N N . THR B 1 178 ? 9.711 0.036 12.625 1 93 178 THR B N 1
ATOM 3054 C CA . THR B 1 178 ? 9.367 1.219 13.414 1 93 178 THR B CA 1
ATOM 3055 C C . THR B 1 178 ? 10.281 2.389 13.047 1 93 178 THR B C 1
ATOM 3057 O O . THR B 1 178 ? 9.805 3.447 12.633 1 93 178 THR B O 1
ATOM 3060 N N . GLU B 1 179 ? 11.555 2.207 13.078 1 96 179 GLU B N 1
ATOM 3061 C CA . GLU B 1 179 ? 12.5 3.297 12.859 1 96 179 GLU B CA 1
ATOM 3062 C C . GLU B 1 179 ? 12.367 3.865 11.453 1 96 179 GLU B C 1
ATOM 3064 O O . GLU B 1 179 ? 12.328 5.086 11.273 1 96 179 GLU B O 1
ATOM 3069 N N . LEU B 1 180 ? 12.273 3.02 10.484 1 97.06 180 LEU B N 1
ATOM 3070 C CA . LEU B 1 180 ? 12.172 3.438 9.094 1 97.06 180 LEU B CA 1
ATOM 3071 C C . LEU B 1 180 ? 10.898 4.242 8.859 1 97.06 180 LEU B C 1
ATOM 3073 O O . LEU B 1 180 ? 10.938 5.336 8.297 1 97.06 180 LEU B O 1
ATOM 3077 N N . ALA B 1 181 ? 9.758 3.674 9.305 1 95 181 ALA B N 1
ATOM 3078 C CA . ALA B 1 181 ? 8.453 4.289 9.07 1 95 181 ALA B CA 1
ATOM 3079 C C . ALA B 1 181 ? 8.32 5.605 9.828 1 95 181 ALA B C 1
ATOM 3081 O O . ALA B 1 181 ? 7.805 6.59 9.289 1 95 181 ALA B O 1
ATOM 3082 N N . CYS B 1 182 ? 8.844 5.629 11.047 1 96.62 182 CYS B N 1
ATOM 3083 C CA . CYS B 1 182 ? 8.711 6.82 11.875 1 96.62 182 CYS B CA 1
ATOM 3084 C C . CYS B 1 182 ? 9.578 7.953 11.352 1 96.62 182 CYS B C 1
ATOM 3086 O O . CYS B 1 182 ? 9.164 9.109 11.344 1 96.62 182 CYS B O 1
ATOM 3088 N N . ASN B 1 183 ? 10.758 7.641 10.906 1 97.75 183 ASN B N 1
ATOM 3089 C CA . ASN B 1 183 ? 11.633 8.672 10.367 1 97.75 183 ASN B CA 1
ATOM 3090 C C . ASN B 1 183 ? 11.117 9.203 9.031 1 97.75 183 ASN B C 1
ATOM 3092 O O . ASN B 1 183 ? 11.164 10.406 8.766 1 97.75 183 ASN B O 1
ATOM 3096 N N . MET B 1 184 ? 10.68 8.305 8.203 1 97.5 184 MET B N 1
ATOM 3097 C CA . MET B 1 184 ? 10.07 8.727 6.945 1 97.5 184 MET B CA 1
ATOM 3098 C C . MET B 1 184 ? 8.867 9.633 7.199 1 97.5 184 MET B C 1
ATOM 3100 O O . MET B 1 184 ? 8.734 10.68 6.566 1 97.5 184 MET B O 1
ATOM 3104 N N . ASN B 1 185 ? 8.016 9.203 8.109 1 96.31 185 ASN B N 1
ATOM 3105 C CA . ASN B 1 185 ? 6.832 9.969 8.492 1 96.31 185 ASN B CA 1
ATOM 3106 C C . ASN B 1 185 ? 7.211 11.336 9.047 1 96.31 185 ASN B C 1
ATOM 3108 O O . ASN B 1 185 ? 6.586 12.344 8.703 1 96.31 185 ASN B O 1
ATOM 3112 N N . HIS B 1 186 ? 8.203 11.336 9.914 1 98.19 186 HIS B N 1
ATOM 3113 C CA . HIS B 1 186 ? 8.711 12.586 10.477 1 98.19 186 HIS B CA 1
ATOM 3114 C C . HIS B 1 186 ? 9.195 13.531 9.383 1 98.19 186 HIS B C 1
ATOM 3116 O O . HIS B 1 186 ? 8.891 14.727 9.406 1 98.19 186 HIS B O 1
ATOM 3122 N N . ALA B 1 187 ? 9.938 13.047 8.43 1 98.62 187 ALA B N 1
ATOM 3123 C CA . ALA B 1 187 ? 10.438 13.852 7.316 1 98.62 187 ALA B CA 1
ATOM 3124 C C . ALA B 1 187 ? 9.281 14.414 6.492 1 98.62 187 ALA B C 1
ATOM 3126 O O . ALA B 1 187 ? 9.305 15.586 6.098 1 98.62 187 ALA B O 1
ATOM 3127 N N . LEU B 1 188 ? 8.312 13.586 6.254 1 98 188 LEU B N 1
ATOM 3128 C CA . LEU B 1 188 ? 7.152 14 5.477 1 98 188 LEU B CA 1
ATOM 3129 C C . LEU B 1 188 ? 6.426 15.156 6.156 1 98 188 LEU B C 1
ATOM 3131 O O . LEU B 1 188 ? 6.172 16.188 5.531 1 98 188 LEU B O 1
ATOM 3135 N N . ILE B 1 189 ? 6.117 14.984 7.422 1 97.94 189 ILE B N 1
ATOM 3136 C CA . ILE B 1 189 ? 5.363 15.984 8.172 1 97.94 189 ILE B CA 1
ATOM 3137 C C . ILE B 1 189 ? 6.203 17.25 8.32 1 97.94 189 ILE B C 1
ATOM 3139 O O . ILE B 1 189 ? 5.672 18.359 8.266 1 97.94 189 ILE B O 1
ATOM 3143 N N . THR B 1 190 ? 7.504 17.109 8.531 1 98.44 190 THR B N 1
ATOM 3144 C CA . THR B 1 190 ? 8.414 18.25 8.578 1 98.44 190 THR B CA 1
ATOM 3145 C C . THR B 1 190 ? 8.359 19.031 7.266 1 98.44 190 THR B C 1
ATOM 3147 O O . THR B 1 190 ? 8.367 20.266 7.273 1 98.44 190 THR B O 1
ATOM 3150 N N . GLY B 1 191 ? 8.344 18.281 6.156 1 98.5 191 GLY B N 1
ATOM 3151 C CA . GLY B 1 191 ? 8.195 18.938 4.867 1 98.5 191 GLY B CA 1
ATOM 3152 C C . GLY B 1 191 ? 6.934 19.781 4.766 1 98.5 191 GLY B C 1
ATOM 3153 O O . GLY B 1 191 ? 6.973 20.906 4.285 1 98.5 191 GLY B O 1
ATOM 3154 N N . VAL B 1 192 ? 5.836 19.234 5.199 1 97.75 192 VAL B N 1
ATOM 3155 C CA . VAL B 1 192 ? 4.574 19.969 5.199 1 97.75 192 VAL B CA 1
ATOM 3156 C C . VAL B 1 192 ? 4.719 21.25 6.016 1 97.75 192 VAL B C 1
ATOM 3158 O O . VAL B 1 192 ? 4.336 22.328 5.559 1 97.75 192 VAL B O 1
ATOM 3161 N N . ALA B 1 193 ? 5.273 21.109 7.234 1 97.31 193 ALA B N 1
ATOM 3162 C CA . ALA B 1 193 ? 5.449 22.25 8.133 1 97.31 193 ALA B CA 1
ATOM 3163 C C . ALA B 1 193 ? 6.363 23.297 7.508 1 97.31 193 ALA B C 1
ATOM 3165 O O . ALA B 1 193 ? 6.055 24.5 7.535 1 97.31 193 ALA B O 1
ATOM 3166 N N . ASP B 1 194 ? 7.445 22.906 6.891 1 96.56 194 ASP B N 1
ATOM 3167 C CA . ASP B 1 194 ? 8.445 23.812 6.328 1 96.56 194 ASP B CA 1
ATOM 3168 C C . ASP B 1 194 ? 7.867 24.625 5.168 1 96.56 194 ASP B C 1
ATOM 3170 O O . ASP B 1 194 ? 8.32 25.734 4.898 1 96.56 194 ASP B O 1
ATOM 3174 N N . ALA B 1 195 ? 6.898 24.078 4.527 1 96.25 195 ALA B N 1
ATOM 3175 C CA . ALA B 1 195 ? 6.277 24.766 3.4 1 96.25 195 ALA B CA 1
ATOM 3176 C C . ALA B 1 195 ? 5.52 26 3.869 1 96.25 195 ALA B C 1
ATOM 3178 O O . ALA B 1 195 ? 5.164 26.875 3.061 1 96.25 195 ALA B O 1
ATOM 3179 N N . LEU B 1 196 ? 5.285 26.062 5.121 1 94.19 196 LEU B N 1
ATOM 3180 C CA . LEU B 1 196 ? 4.477 27.141 5.656 1 94.19 196 LEU B CA 1
ATOM 3181 C C . LEU B 1 196 ? 5.34 28.141 6.438 1 94.19 196 LEU B C 1
ATOM 3183 O O . LEU B 1 196 ? 4.883 28.734 7.41 1 94.19 196 LEU B O 1
ATOM 3187 N N . ALA B 1 197 ? 6.516 28.234 6.012 1 92.25 197 ALA B N 1
ATOM 3188 C CA . ALA B 1 197 ? 7.426 29.25 6.527 1 92.25 197 ALA B CA 1
ATOM 3189 C C . ALA B 1 197 ? 6.875 30.656 6.289 1 92.25 197 ALA B C 1
ATOM 3191 O O . ALA B 1 197 ? 6.117 30.875 5.34 1 92.25 197 ALA B O 1
ATOM 3192 N N . PRO B 1 198 ? 7.258 31.594 7.234 1 93.31 198 PRO B N 1
ATOM 3193 C CA . PRO B 1 198 ? 8.289 31.531 8.273 1 93.31 198 PRO B CA 1
ATOM 3194 C C . PRO B 1 198 ? 7.75 31.078 9.625 1 93.31 198 PRO B C 1
ATOM 3196 O O . PRO B 1 198 ? 8.484 31.078 10.617 1 93.31 198 PRO B O 1
ATOM 3199 N N . HIS B 1 199 ? 6.508 30.688 9.695 1 91.62 199 HIS B N 1
ATOM 3200 C CA . HIS B 1 199 ? 5.883 30.344 10.969 1 91.62 199 HIS B CA 1
ATOM 3201 C C . HIS B 1 199 ? 5.727 28.828 11.117 1 91.62 199 HIS B C 1
ATOM 3203 O O . HIS B 1 199 ? 4.758 28.359 11.711 1 91.62 199 HIS B O 1
ATOM 3209 N N . SER B 1 200 ? 6.578 28.047 10.594 1 94.88 200 SER B N 1
ATOM 3210 C CA . SER B 1 200 ? 6.512 26.594 10.57 1 94.88 200 SER B CA 1
ATOM 3211 C C . SER B 1 200 ? 6.363 26.031 11.977 1 94.88 200 SER B C 1
ATOM 3213 O O . SER B 1 200 ? 7.172 26.328 12.859 1 94.88 200 SER B O 1
ATOM 3215 N N . PRO B 1 201 ? 5.414 25.219 12.156 1 95.69 201 PRO B N 1
ATOM 3216 C CA . PRO B 1 201 ? 5.371 24.531 13.445 1 95.69 201 PRO B CA 1
ATOM 3217 C C . PRO B 1 201 ? 6.566 23.609 13.664 1 95.69 201 PRO B C 1
ATOM 3219 O O . PRO B 1 201 ? 7.176 23.141 12.703 1 95.69 201 PRO B O 1
ATOM 3222 N N . ALA B 1 202 ? 6.832 23.438 14.93 1 95.62 202 ALA B N 1
ATOM 3223 C CA . ALA B 1 202 ? 7.871 22.469 15.289 1 95.62 202 ALA B CA 1
ATOM 3224 C C . ALA B 1 202 ? 7.355 21.031 15.172 1 95.62 202 ALA B C 1
ATOM 3226 O O . ALA B 1 202 ? 6.246 20.734 15.617 1 95.62 202 ALA B O 1
ATOM 3227 N N . VAL B 1 203 ? 8.141 20.25 14.523 1 97.25 203 VAL B N 1
ATOM 3228 C CA . VAL B 1 203 ? 7.82 18.828 14.344 1 97.25 203 VAL B CA 1
ATOM 3229 C C . VAL B 1 203 ? 8.891 17.984 15.023 1 97.25 203 VAL B C 1
ATOM 3231 O O . VAL B 1 203 ? 10.086 18.172 14.781 1 97.25 203 VAL B O 1
ATOM 3234 N N . ARG B 1 204 ? 8.492 17.094 15.867 1 96.75 204 ARG B N 1
ATOM 3235 C CA . ARG B 1 204 ? 9.5 16.25 16.531 1 96.75 204 ARG B CA 1
ATOM 3236 C C . ARG B 1 204 ? 9.008 14.82 16.688 1 96.75 204 ARG B C 1
ATOM 3238 O O . ARG B 1 204 ? 7.805 14.578 16.75 1 96.75 204 ARG B O 1
ATOM 3245 N N . LEU B 1 205 ? 9.93 13.914 16.688 1 96.75 205 LEU B N 1
ATOM 3246 C CA . LEU B 1 205 ? 9.633 12.523 17.016 1 96.75 205 LEU B CA 1
ATOM 3247 C C . LEU B 1 205 ? 9.336 12.359 18.5 1 96.75 205 LEU B C 1
ATOM 3249 O O . LEU B 1 205 ? 10.125 12.773 19.344 1 96.75 205 LEU B O 1
ATOM 3253 N N . ALA B 1 206 ? 8.211 11.914 18.781 1 93.69 206 ALA B N 1
ATOM 3254 C CA . ALA B 1 206 ? 7.789 11.625 20.156 1 93.69 206 ALA B CA 1
ATOM 3255 C C . ALA B 1 206 ? 6.953 10.352 20.203 1 93.69 206 ALA B C 1
ATOM 3257 O O . ALA B 1 206 ? 5.734 10.406 20.375 1 93.69 206 ALA B O 1
ATOM 3258 N N . PRO B 1 207 ? 7.672 9.219 20.094 1 89.12 207 PRO B N 1
ATOM 3259 C CA . PRO B 1 207 ? 6.93 7.957 20.109 1 89.12 207 PRO B CA 1
ATOM 3260 C C . PRO B 1 207 ? 6.082 7.785 21.359 1 89.12 207 PRO B C 1
ATOM 3262 O O . PRO B 1 207 ? 6.5 8.188 22.453 1 89.12 207 PRO B O 1
ATOM 3265 N N . GLY B 1 208 ? 4.887 7.43 21.219 1 81.56 208 GLY B N 1
ATOM 3266 C CA . GLY B 1 208 ? 3.949 7.121 22.281 1 81.56 208 GLY B CA 1
ATOM 3267 C C . GLY B 1 208 ? 3.023 5.969 21.953 1 81.56 208 GLY B C 1
ATOM 3268 O O . GLY B 1 208 ? 2.963 5.527 20.797 1 81.56 208 GLY B O 1
ATOM 3269 N N . PRO B 1 209 ? 2.504 5.414 22.969 1 77.69 209 PRO B N 1
ATOM 3270 C CA . PRO B 1 209 ? 1.639 4.258 22.734 1 77.69 209 PRO B CA 1
ATOM 3271 C C . PRO B 1 209 ? 0.375 4.617 21.953 1 77.69 209 PRO B C 1
ATOM 3273 O O . PRO B 1 209 ? -0.228 5.664 22.203 1 77.69 209 PRO B O 1
ATOM 3276 N N . ALA B 1 210 ? -0.002 3.877 20.938 1 72.69 210 ALA B N 1
ATOM 3277 C CA . ALA B 1 210 ? -1.265 3.9 20.203 1 72.69 210 ALA B CA 1
ATOM 3278 C C . ALA B 1 210 ? -1.474 5.246 19.516 1 72.69 210 ALA B C 1
ATOM 3280 O O . ALA B 1 210 ? -2.59 5.77 19.484 1 72.69 210 ALA B O 1
ATOM 3281 N N . ARG B 1 211 ? -0.438 5.953 19.234 1 81.19 211 ARG B N 1
ATOM 3282 C CA . ARG B 1 211 ? -0.506 7.195 18.469 1 81.19 211 ARG B CA 1
ATOM 3283 C C . ARG B 1 211 ? 0.672 7.32 17.516 1 81.19 211 ARG B C 1
ATOM 3285 O O . ARG B 1 211 ? 1.62 6.535 17.578 1 81.19 211 ARG B O 1
ATOM 3292 N N . CYS B 1 212 ? 0.56 8.25 16.672 1 89.5 212 CYS B N 1
ATOM 3293 C CA . CYS B 1 212 ? 1.653 8.531 15.75 1 89.5 212 CYS B CA 1
ATOM 3294 C C . CYS B 1 212 ? 2.904 8.969 16.5 1 89.5 212 CYS B C 1
ATOM 3296 O O . CYS B 1 212 ? 2.812 9.656 17.516 1 89.5 212 CYS B O 1
ATOM 3298 N N . CYS B 1 213 ? 4.031 8.688 15.992 1 93.94 213 CYS B N 1
ATOM 3299 C CA . CYS B 1 213 ? 5.316 8.945 16.625 1 93.94 213 CYS B CA 1
ATOM 3300 C C . CYS B 1 213 ? 5.719 10.406 16.469 1 93.94 213 CYS B C 1
ATOM 3302 O O . CYS B 1 213 ? 6.809 10.805 16.891 1 93.94 213 CYS B O 1
ATOM 3304 N N . VAL B 1 214 ? 4.891 11.219 15.82 1 96 214 VAL B N 1
ATOM 3305 C CA . VAL B 1 214 ? 5.234 12.609 15.539 1 96 214 VAL B CA 1
ATOM 3306 C C . VAL B 1 214 ? 4.25 13.539 16.25 1 96 214 VAL B C 1
ATOM 3308 O O . VAL B 1 214 ? 3.047 13.273 16.266 1 96 214 VAL B O 1
ATOM 3311 N N . VAL B 1 215 ? 4.762 14.531 16.844 1 94.69 215 VAL B N 1
ATOM 3312 C CA . VAL B 1 215 ? 3.945 15.57 17.453 1 94.69 215 VAL B CA 1
ATOM 3313 C C . VAL B 1 215 ? 4.305 16.922 16.844 1 94.69 215 VAL B C 1
ATOM 3315 O O . VAL B 1 215 ? 5.398 17.109 16.312 1 94.69 215 VAL B O 1
ATOM 3318 N N . LEU B 1 216 ? 3.357 17.812 16.938 1 95.88 216 LEU B N 1
ATOM 3319 C CA . LEU B 1 216 ? 3.547 19.156 16.406 1 95.88 216 LEU B CA 1
ATOM 3320 C C . LEU B 1 216 ? 3.318 20.203 17.484 1 95.88 216 LEU B C 1
ATOM 3322 O O . LEU B 1 216 ? 2.504 20 18.391 1 95.88 216 LEU B O 1
ATOM 3326 N N . LYS B 1 217 ? 4.031 21.266 17.391 1 93.69 217 LYS B N 1
ATOM 3327 C CA . LYS B 1 217 ? 3.869 22.375 18.328 1 93.69 217 LYS B CA 1
ATOM 3328 C C . LYS B 1 217 ? 3.994 23.719 17.594 1 93.69 217 LYS B C 1
ATOM 3330 O O . LYS B 1 217 ? 4.828 23.875 16.703 1 93.69 217 LYS B O 1
ATOM 3335 N N . ARG B 1 218 ? 3.211 24.688 18.078 1 90.25 218 ARG B N 1
ATOM 3336 C CA . ARG B 1 218 ? 3.301 26.031 17.531 1 90.25 218 ARG B CA 1
ATOM 3337 C C . ARG B 1 218 ? 4.66 26.656 17.828 1 90.25 218 ARG B C 1
ATOM 3339 O O . ARG B 1 218 ? 5.195 26.5 18.938 1 90.25 218 ARG B O 1
ATOM 3346 N N . CYS B 1 219 ? 5.223 27.172 16.75 1 81.94 219 CYS B N 1
ATOM 3347 C CA . CYS B 1 219 ? 6.5 27.844 16.969 1 81.94 219 CYS B CA 1
ATOM 3348 C C . CYS B 1 219 ? 6.332 29.078 17.844 1 81.94 219 CYS B C 1
ATOM 3350 O O . CYS B 1 219 ? 5.367 29.828 17.688 1 81.94 219 CYS B O 1
ATOM 3352 N N . SER B 1 220 ? 6.895 29.094 19.016 1 70 220 SER B N 1
ATOM 3353 C CA . SER B 1 220 ? 6.855 30.312 19.828 1 70 220 SER B CA 1
ATOM 3354 C C . SER B 1 220 ? 7.805 31.375 19.266 1 70 220 SER B C 1
ATOM 3356 O O . SER B 1 220 ? 8.805 31.047 18.625 1 70 220 SER B O 1
ATOM 3358 N N . ALA B 1 221 ? 7.234 32.656 18.938 1 56.94 221 ALA B N 1
ATOM 3359 C CA . ALA B 1 221 ? 8.062 33.781 18.547 1 56.94 221 ALA B CA 1
ATOM 3360 C C . ALA B 1 221 ? 9.477 33.656 19.094 1 56.94 221 ALA B C 1
ATOM 3362 O O . ALA B 1 221 ? 10.438 34.125 18.469 1 56.94 221 ALA B O 1
ATOM 3363 N N . HIS B 1 222 ? 9.672 33.219 20.328 1 48.78 222 HIS B N 1
ATOM 3364 C CA . HIS B 1 222 ? 10.984 33.375 20.953 1 48.78 222 HIS B CA 1
ATOM 3365 C C . HIS B 1 222 ? 11.875 32.156 20.656 1 48.78 222 HIS B C 1
ATOM 3367 O O . HIS B 1 222 ? 12.93 32 21.266 1 48.78 222 HIS B O 1
ATOM 3373 N N . ASP B 1 223 ? 11.344 31.188 20.062 1 44.38 223 ASP B N 1
ATOM 3374 C CA . ASP B 1 223 ? 12.266 30.062 19.984 1 44.38 223 ASP B CA 1
ATOM 3375 C C . ASP B 1 223 ? 13.25 30.234 18.844 1 44.38 223 ASP B C 1
ATOM 3377 O O . ASP B 1 223 ? 12.859 30.281 17.672 1 44.38 223 ASP B O 1
ATOM 3381 N N . PRO B 1 224 ? 14.352 31.016 19.031 1 39.41 224 PRO B N 1
ATOM 3382 C CA . PRO B 1 224 ? 15.398 31.234 18.031 1 39.41 224 PRO B CA 1
ATOM 3383 C C . PRO B 1 224 ? 15.797 29.938 17.312 1 39.41 224 PRO B C 1
ATOM 3385 O O . PRO B 1 224 ? 15.672 28.859 17.875 1 39.41 224 PRO B O 1
ATOM 3388 N N . GLU B 1 225 ? 15.781 29.828 15.945 1 34.5 225 GLU B N 1
ATOM 3389 C CA . GLU B 1 225 ? 16.641 28.812 15.352 1 34.5 225 GLU B CA 1
ATOM 3390 C C . GLU B 1 225 ? 17.984 28.734 16.062 1 34.5 225 GLU B C 1
ATOM 3392 O O . GLU B 1 225 ? 18.547 29.75 16.438 1 34.5 225 GLU B O 1
#